Protein 3RQZ (pdb70)

Radius of gyration: 27.6 Å; Cα contacts (8 Å, |Δi|>4): 1834; chains: 3; bounding box: 67×72×70 Å

InterPro domains:
  IPR011152 Phosphoesterase MJ0912 [PIRSF000883] (1-241)
  IPR024654 Calcineurin-like phosphoesterase domain, lpxH-type [PF12850] (1-206)
  IPR029052 Metallo-dependent phosphatase-like [G3DSA:3.60.21.10] (1-243)
  IPR029052 Metallo-dependent phosphatase-like [SSF56300] (1-242)
  IPR050126 Diadenosine polyphosphate hydrolase [PTHR42850] (2-217)

Secondary structure (DSSP, 8-state):
---EEEE---TT-HHHHHHHHHHH-S-SEEEE-S--SSSSS-HHHHHHHHHHH-SSEE---HHHHHHT-------GGGG-HHHHH----HHHHHHHHH-----BTTEEE-SS-SSSTTT----SHHHHHHHGGG--SSEEE--SSSSEEEEEHHHHHTTPPPB-PPTT-EEE-SSS-EEEEE--SS---SS--SEEEEEEEGGGTEEEEEEE---HHHHHH--TT---HHHHHHHHHT-/-EEEE---TT-HHHHHHHHHHH-S-SEEEE-S--SSSSS-HHHHHHHHHHH-SS-BPPPHHHHHHT-----GGGGSHHHHH----HHHHHHHHT-----BTTEEE-SS-SSSTTT----SHHHHHHHGGG--SSEEE--SSSS-EEEEHHHHHTTPPPB-PPTT-EEE-SSS-EEEE---SS---SS--SEEEEEEETTTTEEEEEEE---HHHHHH--TT---HHHHHHHHHT-/---EEEE---TT-HHHHHHHHHHS-S-SEEEE-S--SSSSS-HHHHHHHHHHH-SSEE---HHHHHHT------TT-GGGG-HHHHH----HHHHHHHHH-----BTTEEE-SS-SSSTTT----SHHHHHHHGGG--SSEEE--SSSSEEEEEHHHHHTTPPPB-PPTT-EEE-SSS-EEEEE--SS---SS--SEEEEEEETTTTEEEEEEE---HHHHHH--TT---HHHHHHHHHT-

Structure (mmCIF, N/CA/C/O backbone):
data_3RQZ
#
_entry.id   3RQZ
#
_cell.length_a   72.838
_cell.length_b   72.838
_cell.length_c   123.006
_cell.angle_alpha   90.000
_cell.angle_beta   90.000
_cell.angle_gamma   120.000
#
_symmetry.space_group_name_H-M   'P 32'
#
loop_
_entity.id
_entity.type
_entity.pdbx_description
1 polymer Metallophosphoesterase
2 non-polymer 'ZINC ION'
3 non-polymer 'ACETATE ION'
4 water water
#
loop_
_atom_site.group_PDB
_atom_site.id
_atom_site.type_symbol
_atom_site.label_atom_id
_atom_site.label_alt_id
_atom_site.label_comp_id
_atom_site.label_asym_id
_atom_site.label_entity_id
_atom_site.label_seq_id
_atom_site.pdbx_PDB_ins_code
_atom_site.Cartn_x
_atom_site.Cartn_y
_atom_site.Cartn_z
_atom_site.occupancy
_atom_site.B_iso_or_equiv
_atom_site.auth_seq_id
_atom_site.auth_comp_id
_atom_site.auth_asym_id
_atom_site.auth_atom_id
_atom_site.pdbx_PDB_model_num
ATOM 1 N N . ASN A 1 2 ? -5.927 7.655 -8.456 1.00 45.04 -1 ASN A N 1
ATOM 2 C CA . ASN A 1 2 ? -6.533 8.214 -7.211 1.00 44.55 -1 ASN A CA 1
ATOM 3 C C . ASN A 1 2 ? -5.428 8.795 -6.310 1.00 43.95 -1 ASN A C 1
ATOM 4 O O . ASN A 1 2 ? -5.445 9.987 -5.959 1.00 44.00 -1 ASN A O 1
ATOM 9 N N . ALA A 1 3 ? -4.457 7.947 -5.972 1.00 43.27 0 ALA A N 1
ATOM 10 C CA . ALA A 1 3 ? -3.282 8.342 -5.196 1.00 42.78 0 ALA A CA 1
ATOM 11 C C . ALA A 1 3 ? -2.397 9.316 -5.996 1.00 42.30 0 ALA A C 1
ATOM 12 O O . ALA A 1 3 ? -2.088 9.053 -7.156 1.00 42.98 0 ALA A O 1
ATOM 22 N N . ARG A 1 5 ? 1.295 11.622 -6.344 1.00 36.52 2 ARG A N 1
ATOM 23 C CA . ARG A 1 5 ? 2.684 11.741 -5.909 1.00 34.37 2 ARG A CA 1
ATOM 24 C C . ARG A 1 5 ? 3.154 13.179 -6.141 1.00 32.25 2 ARG A C 1
ATOM 25 O O . ARG A 1 5 ? 3.158 13.640 -7.271 1.00 31.66 2 ARG A O 1
ATOM 33 N N . ILE A 1 6 ? 3.547 13.877 -5.074 1.00 29.87 3 ILE A N 1
ATOM 34 C CA . ILE A 1 6 ? 3.776 15.329 -5.105 1.00 27.57 3 ILE A CA 1
ATOM 35 C C . ILE A 1 6 ? 5.200 15.682 -4.737 1.00 25.66 3 ILE A C 1
ATOM 36 O O . ILE A 1 6 ? 5.686 15.265 -3.689 1.00 24.89 3 ILE A O 1
ATOM 41 N N . LEU A 1 7 ? 5.867 16.432 -5.613 1.00 23.86 4 LEU A N 1
ATOM 42 C CA . LEU A 1 7 ? 7.215 16.907 -5.341 1.00 22.93 4 LEU A CA 1
ATOM 43 C C . LEU A 1 7 ? 7.149 18.204 -4.533 1.00 22.70 4 LEU A C 1
ATOM 44 O O . LEU A 1 7 ? 6.543 19.157 -4.954 1.00 22.95 4 LEU A O 1
ATOM 49 N N . ILE A 1 8 ? 7.780 18.225 -3.372 1.00 22.36 5 ILE A N 1
ATOM 50 C CA . ILE A 1 8 ? 7.835 19.427 -2.552 1.00 21.89 5 ILE A CA 1
ATOM 51 C C . ILE A 1 8 ? 9.257 19.957 -2.525 1.00 21.51 5 ILE A C 1
ATOM 52 O O . ILE A 1 8 ? 10.186 19.234 -2.145 1.00 21.42 5 ILE A O 1
ATOM 57 N N . ILE A 1 9 ? 9.428 21.217 -2.932 1.00 21.03 6 ILE A N 1
ATOM 58 C CA . ILE A 1 9 ? 10.750 21.833 -2.996 1.00 20.64 6 ILE A CA 1
ATOM 59 C C . ILE A 1 9 ? 10.752 23.190 -2.310 1.00 20.40 6 ILE A C 1
ATOM 60 O O . ILE A 1 9 ? 9.702 23.865 -2.192 1.00 19.89 6 ILE A O 1
ATOM 65 N N . SER A 1 10 ? 11.930 23.593 -1.870 1.00 19.54 7 SER A N 1
ATOM 66 C CA . SER A 1 10 ? 12.107 24.880 -1.235 1.00 19.74 7 SER A CA 1
ATOM 67 C C . SER A 1 10 ? 13.523 25.369 -1.470 1.00 19.96 7 SER A C 1
ATOM 68 O O . SER A 1 10 ? 14.448 24.559 -1.682 1.00 21.16 7 SER A O 1
ATOM 71 N N . ASP A 1 11 ? 13.691 26.688 -1.436 1.00 19.13 8 ASP A N 1
ATOM 72 C CA . ASP A 1 11 ? 15.015 27.299 -1.370 1.00 19.68 8 ASP A CA 1
ATOM 73 C C . ASP A 1 11 ? 15.893 26.876 -2.548 1.00 19.35 8 ASP A C 1
ATOM 74 O O . ASP A 1 11 ? 17.059 26.485 -2.399 1.00 19.54 8 ASP A O 1
ATOM 79 N N . VAL A 1 12 ? 15.304 26.965 -3.730 1.00 19.34 9 VAL A N 1
ATOM 80 C CA . VAL A 1 12 ? 16.018 26.751 -4.977 1.00 19.38 9 VAL A CA 1
ATOM 81 C C . VAL A 1 12 ? 17.168 27.767 -5.107 1.00 19.76 9 VAL A C 1
ATOM 82 O O . VAL A 1 12 ? 18.287 27.425 -5.513 1.00 20.90 9 VAL A O 1
ATOM 86 N N . HIS A 1 13 ? 16.907 29.015 -4.739 1.00 20.33 10 HIS A N 1
ATOM 87 C CA . HIS A 1 13 ? 17.970 30.005 -4.698 1.00 19.63 10 HIS A CA 1
ATOM 88 C C . HIS A 1 13 ? 18.752 30.046 -5.998 1.00 20.40 10 HIS A C 1
ATOM 89 O O . HIS A 1 13 ? 19.984 29.990 -6.000 1.00 20.44 10 HIS A O 1
ATOM 96 N N . ALA A 1 14 ? 18.020 30.110 -7.113 1.00 20.06 11 ALA A N 1
ATOM 97 C CA . ALA A 1 14 ? 18.615 30.394 -8.398 1.00 20.81 11 ALA A CA 1
ATOM 98 C C . ALA A 1 14 ? 19.670 29.350 -8.805 1.00 21.70 11 ALA A C 1
ATOM 99 O O . ALA A 1 14 ? 20.533 29.611 -9.638 1.00 22.51 11 ALA A O 1
ATOM 101 N N . ASN A 1 15 ? 19.581 28.159 -8.217 1.00 21.32 12 ASN A N 1
ATOM 102 C CA . ASN A 1 15 ? 20.504 27.075 -8.537 1.00 21.79 12 ASN A CA 1
ATOM 103 C C . ASN A 1 15 ? 19.818 26.135 -9.553 1.00 21.09 12 ASN A C 1
ATOM 104 O O . ASN A 1 15 ? 19.190 25.138 -9.192 1.00 20.99 12 ASN A O 1
ATOM 109 N N . LEU A 1 16 ? 19.937 26.501 -10.823 1.00 21.06 13 LEU A N 1
ATOM 110 C CA . LEU A 1 16 ? 19.265 25.809 -11.932 1.00 22.22 13 LEU A CA 1
ATOM 111 C C . LEU A 1 16 ? 19.781 24.388 -12.075 1.00 22.59 13 LEU A C 1
ATOM 112 O O . LEU A 1 16 ? 19.001 23.466 -12.294 1.00 22.96 13 LEU A O 1
ATOM 117 N N . VAL A 1 17 ? 21.085 24.205 -11.902 1.00 22.61 14 VAL A N 1
ATOM 118 C CA . VAL A 1 17 ? 21.673 22.877 -12.049 1.00 23.41 14 VAL A CA 1
ATOM 119 C C . VAL A 1 17 ? 21.061 21.950 -10.963 1.00 23.45 14 VAL A C 1
ATOM 120 O O . VAL A 1 17 ? 20.676 20.828 -11.264 1.00 23.99 14 VAL A O 1
ATOM 124 N N . ALA A 1 18 ? 20.977 22.430 -9.722 1.00 22.51 15 ALA A N 1
ATOM 125 C CA . ALA A 1 18 ? 20.427 21.623 -8.645 1.00 22.27 15 ALA A CA 1
ATOM 126 C C . ALA A 1 18 ? 18.925 21.381 -8.885 1.00 22.22 15 ALA A C 1
ATOM 127 O O . ALA A 1 18 ? 18.442 20.281 -8.673 1.00 21.76 15 ALA A O 1
ATOM 129 N N . LEU A 1 19 ? 18.205 22.400 -9.348 1.00 22.00 16 LEU A N 1
ATOM 130 C CA . LEU A 1 19 ? 16.785 22.221 -9.675 1.00 22.23 16 LEU A CA 1
ATOM 131 C C . LEU A 1 19 ? 16.555 21.166 -10.788 1.00 22.82 16 LEU A C 1
ATOM 132 O O . LEU A 1 19 ? 15.692 20.299 -10.666 1.00 22.44 16 LEU A O 1
ATOM 137 N N . GLU A 1 20 ? 17.338 21.224 -11.860 1.00 24.75 17 GLU A N 1
ATOM 138 C CA . GLU A 1 20 ? 17.213 20.216 -12.935 1.00 25.96 17 GLU A CA 1
ATOM 139 C C . GLU A 1 20 ? 17.559 18.809 -12.440 1.00 25.56 17 GLU A C 1
ATOM 140 O O . GLU A 1 20 ? 16.950 17.838 -12.866 1.00 26.22 17 GLU A O 1
ATOM 146 N N . ALA A 1 21 ? 18.530 18.711 -11.536 1.00 26.57 18 ALA A N 1
ATOM 147 C CA . ALA A 1 21 ? 18.930 17.430 -10.963 1.00 25.96 18 ALA A CA 1
ATOM 148 C C . ALA A 1 21 ? 17.759 16.888 -10.143 1.00 26.07 18 ALA A C 1
ATOM 149 O O . ALA A 1 21 ? 17.427 15.684 -10.233 1.00 25.89 18 ALA A O 1
ATOM 151 N N . VAL A 1 22 ? 17.121 17.765 -9.364 1.00 25.32 19 VAL A N 1
ATOM 152 C CA . VAL A 1 22 ? 15.966 17.338 -8.575 1.00 25.31 19 VAL A CA 1
ATOM 153 C C . VAL A 1 22 ? 14.789 16.869 -9.452 1.00 26.38 19 VAL A C 1
ATOM 154 O O . VAL A 1 22 ? 14.200 15.790 -9.202 1.00 26.44 19 VAL A O 1
ATOM 158 N N . LEU A 1 23 ? 14.451 17.671 -10.468 1.00 27.24 20 LEU A N 1
ATOM 159 C CA . LEU A 1 23 ? 13.345 17.339 -11.374 1.00 28.37 20 LEU A CA 1
ATOM 160 C C . LEU A 1 23 ? 13.551 15.976 -12.051 1.00 29.78 20 LEU A C 1
ATOM 161 O O . LEU A 1 23 ? 12.600 15.201 -12.138 1.00 30.26 20 LEU A O 1
ATOM 166 N N . SER A 1 24 ? 14.773 15.674 -12.506 1.00 31.15 21 SER A N 1
ATOM 167 C CA . SER A 1 24 ? 15.039 14.361 -13.111 1.00 33.16 21 SER A CA 1
ATOM 168 C C . SER A 1 24 ? 14.991 13.289 -12.023 1.00 33.00 21 SER A C 1
ATOM 169 O O . SER A 1 24 ? 14.465 12.215 -12.269 1.00 34.30 21 SER A O 1
ATOM 172 N N . ASP A 1 25 ? 15.522 13.576 -10.837 1.00 31.89 22 ASP A N 1
ATOM 173 C CA . ASP A 1 25 ? 15.550 12.571 -9.753 1.00 31.81 22 ASP A CA 1
ATOM 174 C C . ASP A 1 25 ? 14.148 12.182 -9.249 1.00 31.64 22 ASP A C 1
ATOM 175 O O . ASP A 1 25 ? 13.910 11.021 -8.941 1.00 31.36 22 ASP A O 1
ATOM 180 N N . ALA A 1 26 ? 13.240 13.153 -9.176 1.00 31.06 23 ALA A N 1
ATOM 181 C CA . ALA A 1 26 ? 11.913 12.960 -8.574 1.00 31.26 23 ALA A CA 1
ATOM 182 C C . ALA A 1 26 ? 11.024 11.933 -9.276 1.00 32.60 23 ALA A C 1
ATOM 183 O O . ALA A 1 26 ? 10.112 11.383 -8.654 1.00 33.22 23 ALA A O 1
ATOM 185 N N . GLY A 1 27 ? 11.245 11.727 -10.572 1.00 33.81 24 GLY A N 1
ATOM 186 C CA . GLY A 1 27 ? 10.469 10.758 -11.332 1.00 35.65 24 GLY A CA 1
ATOM 187 C C . GLY A 1 27 ? 9.116 11.295 -11.736 1.00 36.22 24 GLY A C 1
ATOM 188 O O . GLY A 1 27 ? 8.943 12.511 -11.909 1.00 36.70 24 GLY A O 1
ATOM 189 N N . ARG A 1 28 ? 8.159 10.383 -11.879 1.00 37.22 25 ARG A N 1
ATOM 190 C CA . ARG A 1 28 ? 6.779 10.702 -12.225 1.00 37.65 25 ARG A CA 1
ATOM 191 C C . ARG A 1 28 ? 6.069 11.364 -11.038 1.00 36.57 25 ARG A C 1
ATOM 192 O O . ARG A 1 28 ? 5.775 10.721 -10.020 1.00 36.21 25 ARG A O 1
ATOM 200 N N . VAL A 1 29 ? 5.821 12.666 -11.153 1.00 35.15 26 VAL A N 1
ATOM 201 C CA . VAL A 1 29 ? 5.055 13.373 -10.112 1.00 34.30 26 VAL A CA 1
ATOM 202 C C . VAL A 1 29 ? 3.791 14.050 -10.655 1.00 33.37 26 VAL A C 1
ATOM 203 O O . VAL A 1 29 ? 3.757 14.494 -11.802 1.00 33.25 26 VAL A O 1
ATOM 207 N N . ASP A 1 30 ? 2.761 14.099 -9.818 1.00 32.27 27 ASP A N 1
ATOM 208 C CA . ASP A 1 30 ? 1.456 14.624 -10.194 1.00 32.03 27 ASP A CA 1
ATOM 209 C C . ASP A 1 30 ? 1.327 16.113 -9.967 1.00 31.31 27 ASP A C 1
ATOM 210 O O . ASP A 1 30 ? 0.405 16.725 -10.498 1.00 31.16 27 ASP A O 1
ATOM 215 N N . ASP A 1 31 ? 2.226 16.684 -9.159 1.00 29.74 28 ASP A N 1
ATOM 216 C CA . ASP A 1 31 ? 2.207 18.122 -8.864 1.00 28.25 28 ASP A CA 1
ATOM 217 C C . ASP A 1 31 ? 3.530 18.477 -8.198 1.00 26.89 28 ASP A C 1
ATOM 218 O O . ASP A 1 31 ? 4.222 17.612 -7.663 1.00 26.19 28 ASP A O 1
ATOM 223 N N . ILE A 1 32 ? 3.896 19.750 -8.288 1.00 24.66 29 ILE A N 1
ATOM 224 C CA . ILE A 1 32 ? 5.122 20.278 -7.694 1.00 23.41 29 ILE A CA 1
ATOM 225 C C . ILE A 1 32 ? 4.758 21.504 -6.845 1.00 22.72 29 ILE A C 1
ATOM 226 O O . ILE A 1 32 ? 4.038 22.408 -7.311 1.00 22.21 29 ILE A O 1
ATOM 231 N N . TRP A 1 33 ? 5.195 21.516 -5.588 1.00 21.89 30 TRP A N 1
ATOM 232 C CA . TRP A 1 33 ? 4.924 22.652 -4.707 1.00 21.99 30 TRP A CA 1
ATOM 233 C C . TRP A 1 33 ? 6.209 23.380 -4.342 1.00 21.35 30 TRP A C 1
ATOM 234 O O . TRP A 1 33 ? 7.169 22.740 -3.926 1.00 21.31 30 TRP A O 1
ATOM 245 N N . SER A 1 34 ? 6.218 24.704 -4.490 1.00 20.01 31 SER A N 1
ATOM 246 C CA . SER A 1 34 ? 7.384 25.515 -4.142 1.00 20.02 31 SER A CA 1
ATOM 247 C C . SER A 1 34 ? 7.133 26.301 -2.857 1.00 20.64 31 SER A C 1
ATOM 248 O O . SER A 1 34 ? 6.115 27.003 -2.713 1.00 20.57 31 SER A O 1
ATOM 251 N N . LEU A 1 35 ? 8.068 26.189 -1.920 1.00 20.77 32 LEU A N 1
ATOM 252 C CA . LEU A 1 35 ? 7.977 26.927 -0.682 1.00 21.07 32 LEU A CA 1
ATOM 253 C C . LEU A 1 35 ? 8.775 28.231 -0.690 1.00 20.55 32 LEU A C 1
ATOM 254 O O . LEU A 1 35 ? 9.024 28.817 0.359 1.00 20.69 32 LEU A O 1
ATOM 259 N N . GLY A 1 36 ? 9.146 28.722 -1.867 1.00 20.84 33 GLY A N 1
ATOM 260 C CA . GLY A 1 36 ? 9.718 30.069 -1.941 1.00 20.85 33 GLY A CA 1
ATOM 261 C C . GLY A 1 36 ? 11.226 30.092 -1.896 1.00 20.85 33 GLY A C 1
ATOM 262 O O . GLY A 1 36 ? 11.879 29.025 -1.824 1.00 20.58 33 GLY A O 1
ATOM 263 N N . ASP A 1 37 ? 11.785 31.311 -1.925 1.00 20.66 34 ASP A N 1
ATOM 264 C CA . ASP A 1 37 ? 13.214 31.511 -2.156 1.00 20.53 34 ASP A CA 1
ATOM 265 C C . ASP A 1 37 ? 13.688 30.812 -3.445 1.00 20.27 34 ASP A C 1
ATOM 266 O O . ASP A 1 37 ? 14.653 30.044 -3.450 1.00 20.32 34 ASP A O 1
ATOM 271 N N . ILE A 1 38 ? 12.986 31.122 -4.536 1.00 20.03 35 ILE A N 1
ATOM 272 C CA . ILE A 1 38 ? 13.376 30.752 -5.871 1.00 19.97 35 ILE A CA 1
ATOM 273 C C . ILE A 1 38 ? 14.673 31.468 -6.312 1.00 20.23 35 ILE A C 1
ATOM 274 O O . ILE A 1 38 ? 15.435 30.937 -7.109 1.00 20.36 35 ILE A O 1
ATOM 279 N N . VAL A 1 39 ? 14.896 32.688 -5.813 1.00 20.55 36 VAL A N 1
ATOM 280 C CA . VAL A 1 39 ? 16.043 33.497 -6.245 1.00 20.66 36 VAL A CA 1
ATOM 281 C C . VAL A 1 39 ? 16.887 33.831 -5.040 1.00 21.41 36 VAL A C 1
ATOM 282 O O . VAL A 1 39 ? 16.508 33.518 -3.899 1.00 22.19 36 VAL A O 1
ATOM 286 N N . GLY A 1 40 ? 18.010 34.499 -5.294 1.00 22.05 37 GLY A N 1
ATOM 287 C CA . GLY A 1 40 ? 18.961 34.894 -4.250 1.00 22.76 37 GLY A CA 1
ATOM 288 C C . GLY A 1 40 ? 20.111 33.913 -4.202 1.00 23.11 37 GLY A C 1
ATOM 289 O O . GLY A 1 40 ? 19.889 32.695 -4.332 1.00 23.51 37 GLY A O 1
ATOM 290 N N . TYR A 1 41 ? 21.333 34.422 -4.042 1.00 23.13 38 TYR A N 1
ATOM 291 C CA . TYR A 1 41 ? 22.552 33.590 -3.942 1.00 24.76 38 TYR A CA 1
ATOM 292 C C . TYR A 1 41 ? 23.032 32.965 -5.260 1.00 25.43 38 TYR A C 1
ATOM 293 O O . TYR A 1 41 ? 24.181 33.147 -5.639 1.00 26.91 38 TYR A O 1
ATOM 302 N N . GLY A 1 42 ? 22.167 32.223 -5.951 1.00 25.04 39 GLY A N 1
ATOM 303 C CA . GLY A 1 42 ? 22.593 31.459 -7.133 1.00 24.41 39 GLY A CA 1
ATOM 304 C C . GLY A 1 42 ? 22.652 32.250 -8.440 1.00 24.57 39 GLY A C 1
ATOM 305 O O . GLY A 1 42 ? 22.176 33.380 -8.509 1.00 24.61 39 GLY A O 1
ATOM 306 N N . PRO A 1 43 ? 23.254 31.651 -9.487 1.00 24.67 40 PRO A N 1
ATOM 307 C CA . PRO A 1 43 ? 23.535 32.315 -10.766 1.00 24.96 40 PRO A CA 1
ATOM 308 C C . PRO A 1 43 ? 22.412 32.346 -11.795 1.00 24.36 40 PRO A C 1
ATOM 309 O O . PRO A 1 43 ? 22.575 32.971 -12.846 1.00 24.81 40 PRO A O 1
ATOM 313 N N . ARG A 1 44 ? 21.288 31.684 -11.520 1.00 24.19 41 ARG A N 1
ATOM 314 C CA . ARG A 1 44 ? 20.251 31.559 -12.553 1.00 23.91 41 ARG A CA 1
ATOM 315 C C . ARG A 1 44 ? 18.866 31.933 -12.042 1.00 22.78 41 ARG A C 1
ATOM 316 O O . ARG A 1 44 ? 17.937 31.117 -12.120 1.00 22.60 41 ARG A O 1
ATOM 324 N N . PRO A 1 45 ? 18.706 33.165 -11.516 1.00 23.03 42 PRO A N 1
ATOM 325 C CA . PRO A 1 45 ? 17.371 33.508 -10.981 1.00 22.43 42 PRO A CA 1
ATOM 326 C C . PRO A 1 45 ? 16.250 33.536 -12.018 1.00 22.82 42 PRO A C 1
ATOM 327 O O . PRO A 1 45 ? 15.138 33.063 -11.710 1.00 22.21 42 PRO A O 1
ATOM 331 N N . ARG A 1 46 ? 16.501 34.045 -13.233 1.00 23.00 43 ARG A N 1
ATOM 332 C CA . ARG A 1 46 ? 15.419 34.106 -14.224 1.00 24.22 43 ARG A CA 1
ATOM 333 C C . ARG A 1 46 ? 14.924 32.715 -14.571 1.00 23.74 43 ARG A C 1
ATOM 334 O O . ARG A 1 46 ? 13.719 32.453 -14.591 1.00 23.47 43 ARG A O 1
ATOM 342 N N . GLU A 1 47 ? 15.876 31.828 -14.859 1.00 23.61 44 GLU A N 1
ATOM 343 C CA . GLU A 1 47 ? 15.546 30.482 -15.321 1.00 23.39 44 GLU A CA 1
ATOM 344 C C . GLU A 1 47 ? 14.789 29.704 -14.221 1.00 22.87 44 GLU A C 1
ATOM 345 O O . GLU A 1 47 ? 13.851 28.934 -14.517 1.00 22.72 44 GLU A O 1
ATOM 351 N N . CYS A 1 48 ? 15.161 29.919 -12.954 1.00 21.66 45 CYS A N 1
ATOM 352 C CA . CYS A 1 48 ? 14.490 29.223 -11.866 1.00 21.13 45 CYS A CA 1
ATOM 353 C C . CYS A 1 48 ? 13.071 29.756 -11.674 1.00 21.08 45 CYS A C 1
ATOM 354 O O . CYS A 1 48 ? 12.152 28.962 -11.460 1.00 21.26 45 CYS A O 1
ATOM 357 N N . VAL A 1 49 ? 12.872 31.075 -11.794 1.00 20.74 46 VAL A N 1
ATOM 358 C CA . VAL A 1 49 ? 11.519 31.627 -11.706 1.00 21.15 46 VAL A CA 1
ATOM 359 C C . VAL A 1 49 ? 10.648 31.105 -12.853 1.00 21.22 46 VAL A C 1
ATOM 360 O O . VAL A 1 49 ? 9.484 30.745 -12.652 1.00 21.19 46 VAL A O 1
ATOM 364 N N . GLU A 1 50 ? 11.201 31.087 -14.059 1.00 21.84 47 GLU A N 1
ATOM 365 C CA . GLU A 1 50 ? 10.439 30.628 -15.224 1.00 23.32 47 GLU A CA 1
ATOM 366 C C . GLU A 1 50 ? 9.964 29.189 -15.045 1.00 22.85 47 GLU A C 1
ATOM 367 O O . GLU A 1 50 ? 8.791 28.880 -15.305 1.00 22.62 47 GLU A O 1
ATOM 373 N N . LEU A 1 51 ? 10.852 28.335 -14.548 1.00 21.96 48 LEU A N 1
ATOM 374 C CA . LEU A 1 51 ? 10.525 26.933 -14.282 1.00 23.02 48 LEU A CA 1
ATOM 375 C C . LEU A 1 51 ? 9.479 26.720 -13.197 1.00 22.78 48 LEU A C 1
ATOM 376 O O . LEU A 1 51 ? 8.486 26.002 -13.407 1.00 22.93 48 LEU A O 1
ATOM 381 N N . VAL A 1 52 ? 9.722 27.320 -12.030 1.00 22.79 49 VAL A N 1
ATOM 382 C CA . VAL A 1 52 ? 8.775 27.216 -10.910 1.00 22.47 49 VAL A CA 1
ATOM 383 C C . VAL A 1 52 ? 7.374 27.732 -11.289 1.00 21.74 49 VAL A C 1
ATOM 384 O O . VAL A 1 52 ? 6.341 27.114 -10.926 1.00 21.82 49 VAL A O 1
ATOM 388 N N . ARG A 1 53 ? 7.322 28.848 -12.017 1.00 20.88 50 ARG A N 1
ATOM 389 C CA . ARG A 1 53 ? 6.038 29.413 -12.474 1.00 20.35 50 ARG A CA 1
ATOM 390 C C . ARG A 1 53 ? 5.172 28.373 -13.208 1.00 20.90 50 ARG A C 1
ATOM 391 O O . ARG A 1 53 ? 3.968 28.203 -12.895 1.00 20.02 50 ARG A O 1
ATOM 399 N N . VAL A 1 54 ? 5.786 27.693 -14.182 1.00 21.76 51 VAL A N 1
ATOM 400 C CA . VAL A 1 54 ? 5.080 26.725 -15.029 1.00 23.02 51 VAL A CA 1
ATOM 401 C C . VAL A 1 54 ? 4.760 25.446 -14.223 1.00 22.93 51 VAL A C 1
ATOM 402 O O . VAL A 1 54 ? 3.655 24.894 -14.314 1.00 23.55 51 VAL A O 1
ATOM 406 N N . LEU A 1 55 ? 5.723 25.003 -13.418 1.00 22.44 52 LEU A N 1
ATOM 407 C CA . LEU A 1 55 ? 5.646 23.703 -12.741 1.00 22.19 52 LEU A CA 1
ATOM 408 C C . LEU A 1 55 ? 4.843 23.647 -11.440 1.00 21.69 52 LEU A C 1
ATOM 409 O O . LEU A 1 55 ? 4.424 22.565 -11.016 1.00 20.54 52 LEU A O 1
ATOM 414 N N . ALA A 1 56 ? 4.638 24.804 -10.805 1.00 20.76 53 ALA A N 1
ATOM 415 C CA . ALA A 1 56 ? 3.953 24.844 -9.516 1.00 20.33 53 ALA A CA 1
ATOM 416 C C . ALA A 1 56 ? 2.698 25.712 -9.604 1.00 20.19 53 ALA A C 1
ATOM 417 O O . ALA A 1 56 ? 2.628 26.755 -8.965 1.00 20.73 53 ALA A O 1
ATOM 419 N N . PRO A 1 57 ? 1.691 25.284 -10.408 1.00 20.16 54 PRO A N 1
ATOM 420 C CA . PRO A 1 57 ? 0.484 26.129 -10.561 1.00 20.83 54 PRO A CA 1
ATOM 421 C C . PRO A 1 57 ? -0.438 26.167 -9.320 1.00 21.07 54 PRO A C 1
ATOM 422 O O . PRO A 1 57 ? -1.257 27.072 -9.207 1.00 22.03 54 PRO A O 1
ATOM 426 N N . ASN A 1 58 ? -0.324 25.207 -8.411 1.00 20.80 55 ASN A N 1
ATOM 427 C CA . ASN A 1 58 ? -1.255 25.157 -7.272 1.00 21.57 55 ASN A CA 1
ATOM 428 C C . ASN A 1 58 ? -0.678 25.699 -5.978 1.00 21.62 55 ASN A C 1
ATOM 429 O O . ASN A 1 58 ? -1.388 26.395 -5.246 1.00 23.24 55 ASN A O 1
ATOM 434 N N . ILE A 1 59 ? 0.579 25.365 -5.673 1.00 19.83 56 ILE A N 1
ATOM 435 C CA . ILE A 1 59 ? 1.206 25.784 -4.420 1.00 21.13 56 ILE A CA 1
ATOM 436 C C . ILE A 1 59 ? 2.570 26.387 -4.749 1.00 20.15 56 ILE A C 1
ATOM 437 O O . ILE A 1 59 ? 3.471 25.687 -5.194 1.00 21.22 56 ILE A O 1
ATOM 442 N N . SER A 1 60 ? 2.698 27.694 -4.570 1.00 19.90 57 SER A N 1
ATOM 443 C CA . SER A 1 60 ? 3.959 28.396 -4.799 1.00 19.34 57 SER A CA 1
ATOM 444 C C . SER A 1 60 ? 3.903 29.630 -3.904 1.00 19.53 57 SER A C 1
ATOM 445 O O . SER A 1 60 ? 3.162 30.579 -4.187 1.00 18.99 57 SER A O 1
ATOM 448 N N . VAL A 1 61 ? 4.639 29.606 -2.792 1.00 19.40 58 VAL A N 1
ATOM 449 C CA . VAL A 1 61 ? 4.545 30.682 -1.843 1.00 19.17 58 VAL A CA 1
ATOM 450 C C . VAL A 1 61 ? 5.859 31.501 -1.890 1.00 19.80 58 VAL A C 1
ATOM 451 O O . VAL A 1 61 ? 6.882 31.010 -2.349 1.00 20.86 58 VAL A O 1
ATOM 455 N N . ILE A 1 62 ? 5.798 32.762 -1.474 1.00 20.36 59 ILE A N 1
ATOM 456 C CA . ILE A 1 62 ? 6.916 33.673 -1.612 1.00 20.30 59 ILE A CA 1
ATOM 457 C C . ILE A 1 62 ? 7.875 33.396 -0.454 1.00 20.14 59 ILE A C 1
ATOM 458 O O . ILE A 1 62 ? 7.428 33.038 0.656 1.00 21.47 59 ILE A O 1
ATOM 463 N N . GLY A 1 63 ? 9.182 33.502 -0.723 1.00 19.66 60 GLY A N 1
ATOM 464 C CA . GLY A 1 63 ? 10.212 33.462 0.335 1.00 18.70 60 GLY A CA 1
ATOM 465 C C . GLY A 1 63 ? 10.744 34.857 0.648 1.00 19.01 60 GLY A C 1
ATOM 466 O O . GLY A 1 63 ? 10.407 35.832 -0.055 1.00 19.11 60 GLY A O 1
ATOM 467 N N . ASN A 1 64 ? 11.567 34.979 1.696 1.00 18.85 61 ASN A N 1
ATOM 468 C CA . ASN A 1 64 ? 12.102 36.303 2.063 1.00 19.25 61 ASN A CA 1
ATOM 469 C C . ASN A 1 64 ? 13.029 36.880 0.979 1.00 19.53 61 ASN A C 1
ATOM 470 O O . ASN A 1 64 ? 13.048 38.108 0.727 1.00 19.85 61 ASN A O 1
ATOM 475 N N . HIS A 1 65 ? 13.810 36.022 0.336 1.00 19.88 62 HIS A N 1
ATOM 476 C CA . HIS A 1 65 ? 14.675 36.524 -0.778 1.00 21.86 62 HIS A CA 1
ATOM 477 C C . HIS A 1 65 ? 13.891 37.000 -2.003 1.00 21.34 62 HIS A C 1
ATOM 478 O O . HIS A 1 65 ? 14.247 38.027 -2.600 1.00 21.95 62 HIS A O 1
ATOM 485 N N . ASP A 1 66 ? 12.840 36.262 -2.382 1.00 21.75 63 ASP A N 1
ATOM 486 C CA . ASP A 1 66 ? 11.933 36.714 -3.449 1.00 21.95 63 ASP A CA 1
ATOM 487 C C . ASP A 1 66 ? 11.344 38.082 -3.092 1.00 21.73 63 ASP A C 1
ATOM 488 O O . ASP A 1 66 ? 11.315 38.983 -3.934 1.00 23.22 63 ASP A O 1
ATOM 493 N N . TRP A 1 67 ? 10.857 38.229 -1.852 1.00 21.32 64 TRP A N 1
ATOM 494 C CA . TRP A 1 67 ? 10.204 39.464 -1.393 1.00 21.63 64 TRP A CA 1
ATOM 495 C C . TRP A 1 67 ? 11.185 40.651 -1.387 1.00 22.29 64 TRP A C 1
ATOM 496 O O . TRP A 1 67 ? 10.837 41.771 -1.759 1.00 21.39 64 TRP A O 1
ATOM 507 N N . ALA A 1 68 ? 12.414 40.389 -0.962 1.00 23.74 65 ALA A N 1
ATOM 508 C CA . ALA A 1 68 ? 13.490 41.406 -1.002 1.00 25.89 65 ALA A CA 1
ATOM 509 C C . ALA A 1 68 ? 13.780 41.884 -2.425 1.00 27.49 65 ALA A C 1
ATOM 510 O O . ALA A 1 68 ? 13.972 43.086 -2.664 1.00 28.38 65 ALA A O 1
ATOM 512 N N . CYS A 1 69 ? 13.808 40.946 -3.365 1.00 29.78 66 CYS A N 1
ATOM 513 C CA . CYS A 1 69 ? 14.301 41.225 -4.711 1.00 33.12 66 CYS A CA 1
ATOM 514 C C . CYS A 1 69 ? 13.257 41.855 -5.607 1.00 34.67 66 CYS A C 1
ATOM 515 O O . CYS A 1 69 ? 13.540 42.254 -6.724 1.00 35.65 66 CYS A O 1
ATOM 518 N N . ILE A 1 70 ? 12.043 41.956 -5.096 1.00 36.23 67 ILE A N 1
ATOM 519 C CA . ILE A 1 70 ? 10.989 42.622 -5.810 1.00 38.31 67 ILE A CA 1
ATOM 520 C C . ILE A 1 70 ? 11.224 44.102 -5.680 1.00 39.74 67 ILE A C 1
ATOM 521 O O . ILE A 1 70 ? 10.668 44.881 -6.438 1.00 40.65 67 ILE A O 1
ATOM 526 N N . GLY A 1 71 ? 12.044 44.478 -4.696 1.00 40.41 68 GLY A N 1
ATOM 527 C CA . GLY A 1 71 ? 12.415 45.850 -4.488 1.00 40.85 68 GLY A CA 1
ATOM 528 C C . GLY A 1 71 ? 13.047 46.469 -5.728 1.00 41.29 68 GLY A C 1
ATOM 529 O O . GLY A 1 71 ? 14.062 45.970 -6.237 1.00 40.81 68 GLY A O 1
ATOM 530 N N . ARG A 1 72 ? 12.414 47.529 -6.226 1.00 41.11 69 ARG A N 1
ATOM 531 C CA . ARG A 1 72 ? 13.026 48.373 -7.256 1.00 42.10 69 ARG A CA 1
ATOM 532 C C . ARG A 1 72 ? 13.957 49.375 -6.594 1.00 43.96 69 ARG A C 1
ATOM 533 O O . ARG A 1 72 ? 13.736 49.822 -5.465 1.00 44.09 69 ARG A O 1
ATOM 541 N N . LEU A 1 73 ? 15.020 49.693 -7.302 1.00 47.22 70 LEU A N 1
ATOM 542 C CA . LEU A 1 73 ? 16.036 50.571 -6.798 1.00 51.28 70 LEU A CA 1
ATOM 543 C C . LEU A 1 73 ? 16.431 51.409 -8.004 1.00 55.58 70 LEU A C 1
ATOM 544 O O . LEU A 1 73 ? 16.446 50.897 -9.132 1.00 55.91 70 LEU A O 1
ATOM 549 N N . SER A 1 74 ? 16.703 52.691 -7.781 1.00 61.85 71 SER A N 1
ATOM 550 C CA . SER A 1 74 ? 17.352 53.528 -8.795 1.00 68.77 71 SER A CA 1
ATOM 551 C C . SER A 1 74 ? 18.771 53.896 -8.325 1.00 74.92 71 SER A C 1
ATOM 552 O O . SER A 1 74 ? 18.932 54.719 -7.417 1.00 75.30 71 SER A O 1
ATOM 555 N N . LEU A 1 75 ? 19.786 53.273 -8.934 1.00 83.08 72 LEU A N 1
ATOM 556 C CA . LEU A 1 75 ? 21.187 53.427 -8.495 1.00 91.39 72 LEU A CA 1
ATOM 557 C C . LEU A 1 75 ? 22.081 54.178 -9.501 1.00 96.54 72 LEU A C 1
ATOM 558 O O . LEU A 1 75 ? 22.594 53.582 -10.455 1.00 97.26 72 LEU A O 1
ATOM 563 N N . ASP A 1 76 ? 22.269 55.478 -9.261 1.00 101.82 73 ASP A N 1
ATOM 564 C CA . ASP A 1 76 ? 23.023 56.368 -10.156 1.00 105.72 73 ASP A CA 1
ATOM 565 C C . ASP A 1 76 ? 24.495 55.980 -10.303 1.00 107.17 73 ASP A C 1
ATOM 566 O O . ASP A 1 76 ? 25.098 55.421 -9.387 1.00 107.84 73 ASP A O 1
ATOM 568 N N . ASN A 1 79 ? 26.007 53.095 -5.968 1.00 76.72 76 ASN A N 1
ATOM 569 C CA . ASN A 1 79 ? 26.955 52.599 -6.970 1.00 76.56 76 ASN A CA 1
ATOM 570 C C . ASN A 1 79 ? 27.974 51.587 -6.407 1.00 75.64 76 ASN A C 1
ATOM 571 O O . ASN A 1 79 ? 28.149 50.517 -6.993 1.00 75.41 76 ASN A O 1
ATOM 576 N N . PRO A 1 80 ? 28.660 51.918 -5.281 1.00 74.94 77 PRO A N 1
ATOM 577 C CA . PRO A 1 80 ? 29.376 50.849 -4.557 1.00 73.74 77 PRO A CA 1
ATOM 578 C C . PRO A 1 80 ? 28.428 49.736 -4.079 1.00 72.01 77 PRO A C 1
ATOM 579 O O . PRO A 1 80 ? 28.880 48.641 -3.718 1.00 71.89 77 PRO A O 1
ATOM 583 N N . VAL A 1 81 ? 27.126 50.043 -4.082 1.00 70.24 78 VAL A N 1
ATOM 584 C CA . VAL A 1 81 ? 26.044 49.083 -3.827 1.00 68.08 78 VAL A CA 1
ATOM 585 C C . VAL A 1 81 ? 25.973 47.983 -4.899 1.00 66.45 78 VAL A C 1
ATOM 586 O O . VAL A 1 81 ? 25.526 46.864 -4.622 1.00 66.09 78 VAL A O 1
ATOM 590 N N . ALA A 1 82 ? 26.412 48.300 -6.119 1.00 64.84 79 ALA A N 1
ATOM 591 C CA . ALA A 1 82 ? 26.428 47.306 -7.206 1.00 62.91 79 ALA A CA 1
ATOM 592 C C . ALA A 1 82 ? 27.354 46.107 -6.909 1.00 61.27 79 ALA A C 1
ATOM 593 O O . ALA A 1 82 ? 27.329 45.113 -7.629 1.00 61.07 79 ALA A O 1
ATOM 595 N N . ARG A 1 83 ? 28.140 46.203 -5.833 1.00 59.28 80 ARG A N 1
ATOM 596 C CA . ARG A 1 83 ? 28.962 45.084 -5.346 1.00 57.08 80 ARG A CA 1
ATOM 597 C C . ARG A 1 83 ? 28.171 43.942 -4.688 1.00 55.34 80 ARG A C 1
ATOM 598 O O . ARG A 1 83 ? 28.689 42.830 -4.541 1.00 55.33 80 ARG A O 1
ATOM 600 N N . PHE A 1 84 ? 26.921 44.192 -4.295 1.00 53.12 81 PHE A N 1
ATOM 601 C CA . PHE A 1 84 ? 26.175 43.178 -3.539 1.00 50.42 81 PHE A CA 1
ATOM 602 C C . PHE A 1 84 ? 25.446 42.148 -4.390 1.00 48.64 81 PHE A C 1
ATOM 603 O O . PHE A 1 84 ? 24.853 42.465 -5.433 1.00 48.18 81 PHE A O 1
ATOM 611 N N . ALA A 1 85 ? 25.526 40.901 -3.929 1.00 46.43 82 ALA A N 1
ATOM 612 C CA . ALA A 1 85 ? 24.842 39.767 -4.553 1.00 44.38 82 ALA A CA 1
ATOM 613 C C . ALA A 1 85 ? 23.311 39.894 -4.484 1.00 42.75 82 ALA A C 1
ATOM 614 O O . ALA A 1 85 ? 22.589 39.376 -5.348 1.00 41.93 82 ALA A O 1
ATOM 616 N N . SER A 1 86 ? 22.825 40.578 -3.445 1.00 40.88 83 SER A N 1
ATOM 617 C CA . SER A 1 86 ? 21.388 40.840 -3.303 1.00 38.71 83 SER A CA 1
ATOM 618 C C . SER A 1 86 ? 20.963 41.800 -4.400 1.00 37.47 83 SER A C 1
ATOM 619 O O . SER A 1 86 ? 19.931 41.603 -5.033 1.00 36.58 83 SER A O 1
ATOM 622 N N . TYR A 1 87 ? 21.794 42.811 -4.645 1.00 37.06 84 TYR A N 1
ATOM 623 C CA . TYR A 1 87 ? 21.510 43.794 -5.678 1.00 36.57 84 TYR A CA 1
ATOM 624 C C . TYR A 1 87 ? 21.599 43.175 -7.074 1.00 34.73 84 TYR A C 1
ATOM 625 O O . TYR A 1 87 ? 20.766 43.455 -7.934 1.00 34.42 84 TYR A O 1
ATOM 634 N N . TRP A 1 88 ? 22.623 42.355 -7.296 1.00 33.18 85 TRP A N 1
ATOM 635 C CA . TRP A 1 88 ? 22.817 41.679 -8.584 1.00 31.29 85 TRP A CA 1
ATOM 636 C C . TRP A 1 88 ? 21.562 40.861 -8.932 1.00 30.21 85 TRP A C 1
ATOM 637 O O . TRP A 1 88 ? 21.084 40.905 -10.056 1.00 29.55 85 TRP A O 1
ATOM 648 N N . THR A 1 89 ? 21.049 40.099 -7.972 1.00 28.91 86 THR A N 1
ATOM 649 C CA . THR A 1 89 ? 19.867 39.282 -8.213 1.00 28.64 86 THR A CA 1
ATOM 650 C C . THR A 1 89 ? 18.671 40.135 -8.713 1.00 29.36 86 THR A C 1
ATOM 651 O O . THR A 1 89 ? 18.025 39.769 -9.711 1.00 29.37 86 THR A O 1
ATOM 655 N N A THR A 1 90 ? 18.406 41.240 -8.013 0.50 29.61 87 THR A N 1
ATOM 656 N N B THR A 1 90 ? 18.382 41.251 -8.041 0.50 29.51 87 THR A N 1
ATOM 657 C CA A THR A 1 90 ? 17.325 42.152 -8.351 0.50 30.34 87 THR A CA 1
ATOM 658 C CA B THR A 1 90 ? 17.246 42.089 -8.427 0.50 30.11 87 THR A CA 1
ATOM 659 C C A THR A 1 90 ? 17.444 42.607 -9.803 0.50 31.08 87 THR A C 1
ATOM 660 C C B THR A 1 90 ? 17.420 42.664 -9.832 0.50 31.04 87 THR A C 1
ATOM 661 O O A THR A 1 90 ? 16.463 42.582 -10.545 0.50 31.10 87 THR A O 1
ATOM 662 O O B THR A 1 90 ? 16.449 42.786 -10.577 0.50 31.11 87 THR A O 1
ATOM 677 N N . GLN A 1 92 ? 18.728 41.127 -12.293 1.00 33.00 89 GLN A N 1
ATOM 678 C CA . GLN A 1 92 ? 18.522 40.063 -13.269 1.00 32.36 89 GLN A CA 1
ATOM 679 C C . GLN A 1 92 ? 17.049 39.906 -13.653 1.00 33.25 89 GLN A C 1
ATOM 680 O O . GLN A 1 92 ? 16.744 39.428 -14.733 1.00 33.69 89 GLN A O 1
ATOM 686 N N . LEU A 1 93 ? 16.155 40.311 -12.761 1.00 32.95 90 LEU A N 1
ATOM 687 C CA . LEU A 1 93 ? 14.734 40.062 -12.922 1.00 33.44 90 LEU A CA 1
ATOM 688 C C . LEU A 1 93 ? 14.093 41.039 -13.916 1.00 33.77 90 LEU A C 1
ATOM 689 O O . LEU A 1 93 ? 14.287 42.259 -13.840 1.00 33.64 90 LEU A O 1
ATOM 694 N N . GLN A 1 94 ? 13.375 40.485 -14.881 1.00 33.73 91 GLN A N 1
ATOM 695 C CA . GLN A 1 94 ? 12.641 41.301 -15.858 1.00 34.11 91 GLN A CA 1
ATOM 696 C C . GLN A 1 94 ? 11.159 41.409 -15.446 1.00 32.92 91 GLN A C 1
ATOM 697 O O . GLN A 1 94 ? 10.770 40.803 -14.438 1.00 31.73 91 GLN A O 1
ATOM 703 N N . ALA A 1 95 ? 10.341 42.156 -16.203 1.00 31.87 92 ALA A N 1
ATOM 704 C CA . ALA A 1 95 ? 8.952 42.418 -15.796 1.00 31.58 92 ALA A CA 1
ATOM 705 C C . ALA A 1 95 ? 8.166 41.145 -15.443 1.00 30.23 92 ALA A C 1
ATOM 706 O O . ALA A 1 95 ? 7.523 41.081 -14.409 1.00 28.69 92 ALA A O 1
ATOM 708 N N . GLU A 1 96 ? 8.265 40.130 -16.291 1.00 29.94 93 GLU A N 1
ATOM 709 C CA . GLU A 1 96 ? 7.490 38.908 -16.116 1.00 30.56 93 GLU A CA 1
ATOM 710 C C . GLU A 1 96 ? 7.845 38.164 -14.817 1.00 28.46 93 GLU A C 1
ATOM 711 O O . GLU A 1 96 ? 6.960 37.594 -14.180 1.00 26.81 93 GLU A O 1
ATOM 717 N N . HIS A 1 97 ? 9.136 38.167 -14.441 1.00 27.65 94 HIS A N 1
ATOM 718 C CA . HIS A 1 97 ? 9.594 37.525 -13.207 1.00 25.96 94 HIS A CA 1
ATOM 719 C C . HIS A 1 97 ? 9.145 38.309 -12.000 1.00 25.43 94 HIS A C 1
ATOM 720 O O . HIS A 1 97 ? 8.713 37.709 -11.009 1.00 24.65 94 HIS A O 1
ATOM 727 N N . LEU A 1 98 ? 9.291 39.643 -12.072 1.00 25.25 95 LEU A N 1
ATOM 728 C CA . LEU A 1 98 ? 8.791 40.535 -11.023 1.00 25.10 95 LEU A CA 1
ATOM 729 C C . LEU A 1 98 ? 7.278 40.384 -10.814 1.00 24.34 95 LEU A C 1
ATOM 730 O O . LEU A 1 98 ? 6.819 40.288 -9.682 1.00 23.66 95 LEU A O 1
ATOM 735 N N . GLN A 1 99 ? 6.508 40.364 -11.900 1.00 24.47 96 GLN A N 1
ATOM 736 C CA . GLN A 1 99 ? 5.043 40.201 -11.790 1.00 24.52 96 GLN A CA 1
ATOM 737 C C . GLN A 1 99 ? 4.676 38.871 -11.154 1.00 22.81 96 GLN A C 1
ATOM 738 O O . GLN A 1 99 ? 3.752 38.784 -10.344 1.00 22.30 96 GLN A O 1
ATOM 744 N N . TYR A 1 100 ? 5.394 37.818 -11.520 1.00 21.83 97 TYR A N 1
ATOM 745 C CA . TYR A 1 100 ? 5.076 36.532 -10.947 1.00 21.42 97 TYR A CA 1
ATOM 746 C C . TYR A 1 100 ? 5.343 36.500 -9.429 1.00 21.04 97 TYR A C 1
ATOM 747 O O . TYR A 1 100 ? 4.518 36.027 -8.650 1.00 21.65 97 TYR A O 1
ATOM 756 N N . LEU A 1 101 ? 6.532 36.937 -9.038 1.00 21.50 98 LEU A N 1
ATOM 757 C CA . LEU A 1 101 ? 6.905 36.972 -7.617 1.00 21.54 98 LEU A CA 1
ATOM 758 C C . LEU A 1 101 ? 5.951 37.845 -6.821 1.00 21.93 98 LEU A C 1
ATOM 759 O O . LEU A 1 101 ? 5.543 37.442 -5.739 1.00 22.27 98 LEU A O 1
ATOM 764 N N . GLU A 1 102 ? 5.591 39.013 -7.373 1.00 23.00 99 GLU A N 1
ATOM 765 C CA . GLU A 1 102 ? 4.632 39.908 -6.743 1.00 23.87 99 GLU A CA 1
ATOM 766 C C . GLU A 1 102 ? 3.270 39.259 -6.551 1.00 23.80 99 GLU A C 1
ATOM 767 O O . GLU A 1 102 ? 2.508 39.645 -5.654 1.00 23.84 99 GLU A O 1
ATOM 773 N N . SER A 1 103 ? 2.956 38.255 -7.371 1.00 22.39 100 SER A N 1
ATOM 774 C CA . SER A 1 103 ? 1.619 37.681 -7.287 1.00 21.47 100 SER A CA 1
ATOM 775 C C . SER A 1 103 ? 1.491 36.671 -6.161 1.00 21.13 100 SER A C 1
ATOM 776 O O . SER A 1 103 ? 0.361 36.331 -5.768 1.00 21.63 100 SER A O 1
ATOM 779 N N . LEU A 1 104 ? 2.631 36.191 -5.633 1.00 20.49 101 LEU A N 1
ATOM 780 C CA . LEU A 1 104 ? 2.624 35.005 -4.782 1.00 20.16 101 LEU A CA 1
ATOM 781 C C . LEU A 1 104 ? 2.067 35.307 -3.384 1.00 20.48 101 LEU A C 1
ATOM 782 O O . LEU A 1 104 ? 2.366 36.351 -2.809 1.00 21.22 101 LEU A O 1
ATOM 787 N N . PRO A 1 105 ? 1.245 34.393 -2.854 1.00 20.30 102 PRO A N 1
ATOM 788 C CA . PRO A 1 105 ? 0.750 34.485 -1.497 1.00 20.37 102 PRO A CA 1
ATOM 789 C C . PRO A 1 105 ? 1.873 34.118 -0.515 1.00 20.72 102 PRO A C 1
ATOM 790 O O . PRO A 1 105 ? 2.859 33.444 -0.889 1.00 18.86 102 PRO A O 1
ATOM 794 N N . ASN A 1 106 ? 1.787 34.592 0.719 1.00 21.70 103 ASN A N 1
ATOM 795 C CA . ASN A 1 106 ? 2.757 34.096 1.710 1.00 22.17 103 ASN A CA 1
ATOM 796 C C . ASN A 1 106 ? 2.297 32.809 2.399 1.00 22.05 103 ASN A C 1
ATOM 797 O O . ASN A 1 106 ? 3.036 32.203 3.152 1.00 22.51 103 ASN A O 1
ATOM 802 N N . ARG A 1 107 ? 1.060 32.386 2.125 1.00 22.23 104 ARG A N 1
ATOM 803 C CA . ARG A 1 107 ? 0.510 31.227 2.804 1.00 23.11 104 ARG A CA 1
ATOM 804 C C . ARG A 1 107 ? -0.500 30.560 1.907 1.00 23.15 104 ARG A C 1
ATOM 805 O O . ARG A 1 107 ? -1.397 31.217 1.385 1.00 23.97 104 ARG A O 1
ATOM 821 N N . ILE A 1 109 ? -3.416 27.487 2.268 1.00 26.15 106 ILE A N 1
ATOM 822 C CA . ILE A 1 109 ? -4.164 26.481 3.043 1.00 27.02 106 ILE A CA 1
ATOM 823 C C . ILE A 1 109 ? -5.058 25.725 2.066 1.00 28.53 106 ILE A C 1
ATOM 824 O O . ILE A 1 109 ? -5.886 26.348 1.382 1.00 29.68 106 ILE A O 1
ATOM 829 N N . ASP A 1 110 ? -4.870 24.405 1.955 1.00 28.82 107 ASP A N 1
ATOM 830 C CA . ASP A 1 110 ? -5.733 23.578 1.108 1.00 31.90 107 ASP A CA 1
ATOM 831 C C . ASP A 1 110 ? -5.885 22.208 1.750 1.00 32.23 107 ASP A C 1
ATOM 832 O O . ASP A 1 110 ? -4.902 21.467 1.858 1.00 32.40 107 ASP A O 1
ATOM 837 N N . GLY A 1 111 ? -7.094 21.911 2.216 1.00 32.99 108 GLY A N 1
ATOM 838 C CA . GLY A 1 111 ? -7.434 20.576 2.733 1.00 33.20 108 GLY A CA 1
ATOM 839 C C . GLY A 1 111 ? -6.633 20.281 3.967 1.00 32.76 108 GLY A C 1
ATOM 840 O O . GLY A 1 111 ? -6.631 21.070 4.909 1.00 33.92 108 GLY A O 1
ATOM 841 N N . ASP A 1 112 ? -5.895 19.183 3.932 1.00 33.01 109 ASP A N 1
ATOM 842 C CA . ASP A 1 112 ? -5.065 18.753 5.072 1.00 31.86 109 ASP A CA 1
ATOM 843 C C . ASP A 1 112 ? -3.701 19.443 5.192 1.00 30.28 109 ASP A C 1
ATOM 844 O O . ASP A 1 112 ? -2.884 19.052 6.030 1.00 29.71 109 ASP A O 1
ATOM 849 N N . TRP A 1 113 ? -3.430 20.465 4.382 1.00 28.34 110 TRP A N 1
ATOM 850 C CA . TRP A 1 113 ? -2.108 21.102 4.497 1.00 27.08 110 TRP A CA 1
ATOM 851 C C . TRP A 1 113 ? -2.074 22.613 4.473 1.00 26.08 110 TRP A C 1
ATOM 852 O O . TRP A 1 113 ? -2.890 23.240 3.846 1.00 26.52 110 TRP A O 1
ATOM 863 N N . THR A 1 114 ? -1.096 23.169 5.190 1.00 25.11 111 THR A N 1
ATOM 864 C CA . THR A 1 114 ? -0.804 24.581 5.187 1.00 23.32 111 THR A CA 1
ATOM 865 C C . THR A 1 114 ? 0.627 24.650 4.699 1.00 22.40 111 THR A C 1
ATOM 866 O O . THR A 1 114 ? 1.456 23.776 5.071 1.00 20.84 111 THR A O 1
ATOM 870 N N . VAL A 1 115 ? 0.928 25.644 3.845 1.00 20.82 112 VAL A N 1
ATOM 871 C CA . VAL A 1 115 ? 2.281 25.776 3.282 1.00 20.73 112 VAL A CA 1
ATOM 872 C C . VAL A 1 115 ? 2.738 27.240 3.392 1.00 20.63 112 VAL A C 1
ATOM 873 O O . VAL A 1 115 ? 2.002 28.162 2.974 1.00 20.60 112 VAL A O 1
ATOM 877 N N . VAL A 1 116 ? 3.911 27.441 3.996 1.00 20.65 113 VAL A N 1
ATOM 878 C CA . VAL A 1 116 ? 4.537 28.751 4.173 1.00 20.18 113 VAL A CA 1
ATOM 879 C C . VAL A 1 116 ? 6.049 28.584 3.969 1.00 20.92 113 VAL A C 1
ATOM 880 O O . VAL A 1 116 ? 6.599 27.472 3.990 1.00 21.12 113 VAL A O 1
ATOM 884 N N . HIS A 1 117 ? 6.733 29.700 3.766 1.00 20.80 114 HIS A N 1
ATOM 885 C CA . HIS A 1 117 ? 8.154 29.636 3.613 1.00 20.24 114 HIS A CA 1
ATOM 886 C C . HIS A 1 117 ? 8.850 29.423 4.957 1.00 20.82 114 HIS A C 1
ATOM 887 O O . HIS A 1 117 ? 9.799 28.654 5.058 1.00 22.04 114 HIS A O 1
ATOM 894 N N . GLY A 1 118 ? 8.417 30.158 5.964 1.00 21.07 115 GLY A N 1
ATOM 895 C CA . GLY A 1 118 ? 9.124 30.190 7.251 1.00 21.69 115 GLY A CA 1
ATOM 896 C C . GLY A 1 118 ? 8.313 29.507 8.340 1.00 22.11 115 GLY A C 1
ATOM 897 O O . GLY A 1 118 ? 8.601 28.376 8.735 1.00 23.43 115 GLY A O 1
ATOM 898 N N . SER A 1 119 ? 7.275 30.168 8.830 1.00 22.26 116 SER A N 1
ATOM 899 C CA . SER A 1 119 ? 6.488 29.547 9.868 1.00 22.76 116 SER A CA 1
ATOM 900 C C . SER A 1 119 ? 5.036 30.002 9.791 1.00 22.45 116 SER A C 1
ATOM 901 O O . SER A 1 119 ? 4.749 31.079 9.240 1.00 23.17 116 SER A O 1
ATOM 904 N N . PRO A 1 120 ? 4.097 29.198 10.325 1.00 23.37 117 PRO A N 1
ATOM 905 C CA . PRO A 1 120 ? 2.725 29.718 10.227 1.00 24.07 117 PRO A CA 1
ATOM 906 C C . PRO A 1 120 ? 2.440 30.943 11.115 1.00 24.83 117 PRO A C 1
ATOM 907 O O . PRO A 1 120 ? 1.471 31.689 10.851 1.00 25.67 117 PRO A O 1
ATOM 911 N N . ARG A 1 121 ? 3.278 31.206 12.124 1.00 25.45 118 ARG A N 1
ATOM 912 C CA . ARG A 1 121 ? 3.171 32.488 12.841 1.00 25.98 118 ARG A CA 1
ATOM 913 C C . ARG A 1 121 ? 3.643 33.662 11.999 1.00 25.58 118 ARG A C 1
ATOM 914 O O . ARG A 1 121 ? 3.005 34.736 11.989 1.00 25.29 118 ARG A O 1
ATOM 922 N N . HIS A 1 122 ? 4.782 33.469 11.327 1.00 24.92 119 HIS A N 1
ATOM 923 C CA . HIS A 1 122 ? 5.428 34.519 10.533 1.00 25.31 119 HIS A CA 1
ATOM 924 C C . HIS A 1 122 ? 5.885 33.960 9.206 1.00 23.46 119 HIS A C 1
ATOM 925 O O . HIS A 1 122 ? 7.047 33.596 9.062 1.00 23.39 119 HIS A O 1
ATOM 932 N N . PRO A 1 123 ? 4.967 33.895 8.222 1.00 22.81 120 PRO A N 1
ATOM 933 C CA . PRO A 1 123 ? 5.163 33.126 6.999 1.00 22.72 120 PRO A CA 1
ATOM 934 C C . PRO A 1 123 ? 6.488 33.343 6.272 1.00 23.31 120 PRO A C 1
ATOM 935 O O . PRO A 1 123 ? 7.104 32.369 5.810 1.00 24.07 120 PRO A O 1
ATOM 939 N N . ILE A 1 124 ? 6.919 34.598 6.155 1.00 22.78 121 ILE A N 1
ATOM 940 C CA . ILE A 1 124 ? 8.107 34.931 5.347 1.00 24.10 121 ILE A CA 1
ATOM 941 C C . ILE A 1 124 ? 9.400 34.749 6.137 1.00 23.17 121 ILE A C 1
ATOM 942 O O . ILE A 1 124 ? 10.470 34.482 5.572 1.00 23.50 121 ILE A O 1
ATOM 947 N N . TRP A 1 125 ? 9.303 34.908 7.445 1.00 23.21 122 TRP A N 1
ATOM 948 C CA . TRP A 1 125 ? 10.497 35.276 8.220 1.00 23.65 122 TRP A CA 1
ATOM 949 C C . TRP A 1 125 ? 11.009 34.292 9.248 1.00 23.61 122 TRP A C 1
ATOM 950 O O . TRP A 1 125 ? 12.232 34.228 9.487 1.00 24.77 122 TRP A O 1
ATOM 961 N N . GLU A 1 126 ? 10.114 33.548 9.888 1.00 22.73 123 GLU A N 1
ATOM 962 C CA . GLU A 1 126 ? 10.518 32.811 11.110 1.00 23.86 123 GLU A CA 1
ATOM 963 C C . GLU A 1 126 ? 11.094 31.442 10.776 1.00 23.48 123 GLU A C 1
ATOM 964 O O . GLU A 1 126 ? 10.499 30.701 10.012 1.00 23.72 123 GLU A O 1
ATOM 970 N N . TYR A 1 127 ? 12.243 31.115 11.360 1.00 23.77 124 TYR A N 1
ATOM 971 C CA . TYR A 1 127 ? 12.852 29.776 11.196 1.00 24.80 124 TYR A CA 1
ATOM 972 C C . TYR A 1 127 ? 12.262 28.813 12.212 1.00 25.37 124 TYR A C 1
ATOM 973 O O . TYR A 1 127 ? 12.039 29.180 13.361 1.00 27.71 124 TYR A O 1
ATOM 982 N N . ILE A 1 128 ? 12.014 27.580 11.801 1.00 25.38 125 ILE A N 1
ATOM 983 C CA . ILE A 1 128 ? 11.655 26.533 12.753 1.00 25.71 125 ILE A CA 1
ATOM 984 C C . ILE A 1 128 ? 12.747 25.471 12.755 1.00 25.86 125 ILE A C 1
ATOM 985 O O . ILE A 1 128 ? 12.870 24.705 11.791 1.00 25.82 125 ILE A O 1
ATOM 990 N N . TYR A 1 129 ? 13.540 25.420 13.820 1.00 26.73 126 TYR A N 1
ATOM 991 C CA . TYR A 1 129 ? 14.613 24.421 13.905 1.00 27.41 126 TYR A CA 1
ATOM 992 C C . TYR A 1 129 ? 14.756 23.764 15.278 1.00 27.71 126 TYR A C 1
ATOM 993 O O . TYR A 1 129 ? 15.724 23.019 15.523 1.00 27.38 126 TYR A O 1
ATOM 1002 N N . ASN A 1 130 ? 13.840 24.066 16.192 1.00 28.02 127 ASN A N 1
ATOM 1003 C CA . ASN A 1 130 ? 13.843 23.404 17.500 1.00 28.61 127 ASN A CA 1
ATOM 1004 C C . ASN A 1 130 ? 12.412 23.168 18.024 1.00 28.55 127 ASN A C 1
ATOM 1005 O O . ASN A 1 130 ? 11.429 23.643 17.422 1.00 27.34 127 ASN A O 1
ATOM 1010 N N . ALA A 1 131 ? 12.291 22.444 19.133 1.00 28.85 128 ALA A N 1
ATOM 1011 C CA . ALA A 1 131 ? 10.962 22.115 19.667 1.00 29.69 128 ALA A CA 1
ATOM 1012 C C . ALA A 1 131 ? 10.176 23.330 20.194 1.00 29.89 128 ALA A C 1
ATOM 1013 O O . ALA A 1 131 ? 8.950 23.411 20.004 1.00 29.54 128 ALA A O 1
ATOM 1015 N N A ARG A 1 132 ? 10.900 24.247 20.837 0.50 30.07 129 ARG A N 1
ATOM 1016 N N B ARG A 1 132 ? 10.848 24.266 20.864 0.50 29.94 129 ARG A N 1
ATOM 1017 C CA A ARG A 1 132 ? 10.362 25.493 21.402 0.50 30.41 129 ARG A CA 1
ATOM 1018 C CA B ARG A 1 132 ? 10.135 25.431 21.423 0.50 30.08 129 ARG A CA 1
ATOM 1019 C C A ARG A 1 132 ? 9.531 26.272 20.379 0.50 29.62 129 ARG A C 1
ATOM 1020 C C B ARG A 1 132 ? 9.446 26.265 20.337 0.50 29.43 129 ARG A C 1
ATOM 1021 O O A ARG A 1 132 ? 8.364 26.605 20.617 0.50 29.58 129 ARG A O 1
ATOM 1022 O O B ARG A 1 132 ? 8.279 26.639 20.497 0.50 29.26 129 ARG A O 1
ATOM 1037 N N . ILE A 1 133 ? 10.144 26.538 19.234 1.00 29.22 130 ILE A N 1
ATOM 1038 C CA . ILE A 1 133 ? 9.526 27.311 18.165 1.00 28.62 130 ILE A CA 1
ATOM 1039 C C . ILE A 1 133 ? 8.474 26.439 17.475 1.00 28.49 130 ILE A C 1
ATOM 1040 O O . ILE A 1 133 ? 7.402 26.925 17.162 1.00 28.85 130 ILE A O 1
ATOM 1045 N N . ALA A 1 134 ? 8.744 25.147 17.318 1.00 28.44 131 ALA A N 1
ATOM 1046 C CA . ALA A 1 134 ? 7.733 24.247 16.707 1.00 28.74 131 ALA A CA 1
ATOM 1047 C C . ALA A 1 134 ? 6.457 24.272 17.535 1.00 29.08 131 ALA A C 1
ATOM 1048 O O . ALA A 1 134 ? 5.341 24.403 17.001 1.00 28.40 131 ALA A O 1
ATOM 1050 N N . ALA A 1 135 ? 6.644 24.191 18.850 1.00 29.89 132 ALA A N 1
ATOM 1051 C CA . ALA A 1 135 ? 5.549 24.205 19.814 1.00 30.52 132 ALA A CA 1
ATOM 1052 C C . ALA A 1 135 ? 4.687 25.458 19.701 1.00 30.53 132 ALA A C 1
ATOM 1053 O O . ALA A 1 135 ? 3.456 25.387 19.753 1.00 30.89 132 ALA A O 1
ATOM 1055 N N . LEU A 1 136 ? 5.331 26.601 19.502 1.00 30.38 133 LEU A N 1
ATOM 1056 C CA . LEU A 1 136 ? 4.610 27.864 19.352 1.00 30.54 133 LEU A CA 1
ATOM 1057 C C . LEU A 1 136 ? 3.842 27.923 18.018 1.00 29.40 133 LEU A C 1
ATOM 1058 O O . LEU A 1 136 ? 2.946 28.748 17.839 1.00 29.92 133 LEU A O 1
ATOM 1063 N N . ASN A 1 137 ? 4.189 27.034 17.091 1.00 27.66 134 ASN A N 1
ATOM 1064 C CA . ASN A 1 137 ? 3.649 27.081 15.726 1.00 26.82 134 ASN A CA 1
ATOM 1065 C C . ASN A 1 137 ? 2.512 26.123 15.428 1.00 26.93 134 ASN A C 1
ATOM 1066 O O . ASN A 1 137 ? 1.712 26.367 14.510 1.00 26.97 134 ASN A O 1
ATOM 1071 N N . PHE A 1 138 ? 2.413 25.061 16.217 1.00 26.86 135 PHE A N 1
ATOM 1072 C CA . PHE A 1 138 ? 1.291 24.118 16.093 1.00 28.11 135 PHE A CA 1
ATOM 1073 C C . PHE A 1 138 ? -0.089 24.740 16.300 1.00 28.88 135 PHE A C 1
ATOM 1074 O O . PHE A 1 138 ? -0.994 24.429 15.542 1.00 29.91 135 PHE A O 1
ATOM 1082 N N . PRO A 1 139 ? -0.242 25.663 17.277 1.00 30.16 136 PRO A N 1
ATOM 1083 C CA . PRO A 1 139 ? -1.521 26.398 17.373 1.00 29.91 136 PRO A CA 1
ATOM 1084 C C . PRO A 1 139 ? -1.768 27.391 16.232 1.00 29.75 136 PRO A C 1
ATOM 1085 O O . PRO A 1 139 ? -2.916 27.820 16.039 1.00 29.55 136 PRO A O 1
ATOM 1089 N N . ALA A 1 140 ? -0.715 27.731 15.485 1.00 29.44 137 ALA A N 1
ATOM 1090 C CA . ALA A 1 140 ? -0.781 28.722 14.400 1.00 29.57 137 ALA A CA 1
ATOM 1091 C C . ALA A 1 140 ? -1.276 28.185 13.029 1.00 29.74 137 ALA A C 1
ATOM 1092 O O . ALA A 1 140 ? -1.440 28.949 12.080 1.00 30.14 137 ALA A O 1
ATOM 1094 N N . PHE A 1 141 ? -1.493 26.876 12.919 1.00 29.53 138 PHE A N 1
ATOM 1095 C CA . PHE A 1 141 ? -2.160 26.316 11.753 1.00 29.60 138 PHE A CA 1
ATOM 1096 C C . PHE A 1 141 ? -3.173 25.297 12.241 1.00 30.11 138 PHE A C 1
ATOM 1097 O O . PHE A 1 141 ? -3.013 24.751 13.335 1.00 30.63 138 PHE A O 1
ATOM 1105 N N . ASP A 1 142 ? -4.204 25.049 11.441 1.00 30.35 139 ASP A N 1
ATOM 1106 C CA . ASP A 1 142 ? -5.339 24.238 11.864 1.00 32.00 139 ASP A CA 1
ATOM 1107 C C . ASP A 1 142 ? -5.587 23.045 10.910 1.00 32.02 139 ASP A C 1
ATOM 1108 O O . ASP A 1 142 ? -6.682 22.516 10.824 1.00 33.13 139 ASP A O 1
ATOM 1113 N N . THR A 1 143 ? -4.556 22.640 10.182 1.00 30.47 140 THR A N 1
ATOM 1114 C CA . THR A 1 143 ? -4.653 21.483 9.319 1.00 29.57 140 THR A CA 1
ATOM 1115 C C . THR A 1 143 ? -3.779 20.377 9.948 1.00 29.45 140 THR A C 1
ATOM 1116 O O . THR A 1 143 ? -2.959 20.662 10.806 1.00 28.95 140 THR A O 1
ATOM 1120 N N . PRO A 1 144 ? -3.953 19.122 9.517 1.00 29.14 141 PRO A N 1
ATOM 1121 C CA . PRO A 1 144 ? -3.068 18.069 9.996 1.00 28.76 141 PRO A CA 1
ATOM 1122 C C . PRO A 1 144 ? -1.598 18.357 9.705 1.00 28.45 141 PRO A C 1
ATOM 1123 O O . PRO A 1 144 ? -0.752 18.052 10.534 1.00 28.68 141 PRO A O 1
ATOM 1127 N N . LEU A 1 145 ? -1.281 18.988 8.570 1.00 27.53 142 LEU A N 1
ATOM 1128 C CA . LEU A 1 145 ? 0.134 19.129 8.174 1.00 26.90 142 LEU A CA 1
ATOM 1129 C C . LEU A 1 145 ? 0.487 20.583 7.877 1.00 25.67 142 LEU A C 1
ATOM 1130 O O . LEU A 1 145 ? -0.359 21.314 7.357 1.00 24.97 142 LEU A O 1
ATOM 1135 N N . CYS A 1 146 ? 1.700 21.004 8.262 1.00 24.83 143 CYS A N 1
ATOM 1136 C CA . CYS A 1 146 ? 2.294 22.288 7.805 1.00 23.93 143 CYS A CA 1
ATOM 1137 C C . CYS A 1 146 ? 3.674 22.065 7.194 1.00 23.53 143 CYS A C 1
ATOM 1138 O O . CYS A 1 146 ? 4.566 21.461 7.837 1.00 23.84 143 CYS A O 1
ATOM 1141 N N . PHE A 1 147 ? 3.839 22.517 5.954 1.00 22.62 144 PHE A N 1
ATOM 1142 C CA . PHE A 1 147 ? 5.107 22.426 5.237 1.00 22.35 144 PHE A CA 1
ATOM 1143 C C . PHE A 1 147 ? 5.800 23.761 5.288 1.00 21.15 144 PHE A C 1
ATOM 1144 O O . PHE A 1 147 ? 5.184 24.805 5.007 1.00 20.24 144 PHE A O 1
ATOM 1152 N N . VAL A 1 148 ? 7.076 23.722 5.649 1.00 20.82 145 VAL A N 1
ATOM 1153 C CA . VAL A 1 148 ? 7.884 24.930 5.807 1.00 21.02 145 VAL A CA 1
ATOM 1154 C C . VAL A 1 148 ? 9.265 24.754 5.164 1.00 20.75 145 VAL A C 1
ATOM 1155 O O . VAL A 1 148 ? 9.699 23.624 4.956 1.00 22.35 145 VAL A O 1
ATOM 1159 N N . GLY A 1 149 ? 9.951 25.862 4.852 1.00 20.70 146 GLY A N 1
ATOM 1160 C CA . GLY A 1 149 ? 11.336 25.823 4.338 1.00 20.04 146 GLY A CA 1
ATOM 1161 C C . GLY A 1 149 ? 12.243 26.706 5.184 1.00 20.45 146 GLY A C 1
ATOM 1162 O O . GLY A 1 149 ? 12.223 26.610 6.438 1.00 19.61 146 GLY A O 1
ATOM 1163 N N . HIS A 1 150 ? 13.060 27.517 4.496 1.00 19.86 147 HIS A N 1
ATOM 1164 C CA . HIS A 1 150 ? 13.778 28.677 5.089 1.00 21.20 147 HIS A CA 1
ATOM 1165 C C . HIS A 1 150 ? 15.057 28.293 5.866 1.00 21.36 147 HIS A C 1
ATOM 1166 O O . HIS A 1 150 ? 16.064 29.003 5.817 1.00 22.97 147 HIS A O 1
ATOM 1173 N N . THR A 1 151 ? 15.057 27.167 6.558 1.00 21.53 148 THR A N 1
ATOM 1174 C CA . THR A 1 151 ? 16.264 26.771 7.277 1.00 21.94 148 THR A CA 1
ATOM 1175 C C . THR A 1 151 ? 17.295 26.109 6.361 1.00 21.72 148 THR A C 1
ATOM 1176 O O . THR A 1 151 ? 18.479 26.079 6.681 1.00 21.66 148 THR A O 1
ATOM 1180 N N . HIS A 1 152 ? 16.841 25.553 5.238 1.00 22.02 149 HIS A N 1
ATOM 1181 C CA . HIS A 1 152 ? 17.700 24.802 4.281 1.00 22.07 149 HIS A CA 1
ATOM 1182 C C . HIS A 1 152 ? 18.159 23.467 4.869 1.00 22.61 149 HIS A C 1
ATOM 1183 O O . HIS A 1 152 ? 19.225 22.889 4.494 1.00 23.27 149 HIS A O 1
ATOM 1190 N N . VAL A 1 153 ? 17.389 22.989 5.837 1.00 22.68 150 VAL A N 1
ATOM 1191 C CA . VAL A 1 153 ? 17.683 21.698 6.459 1.00 22.93 150 VAL A CA 1
ATOM 1192 C C . VAL A 1 153 ? 16.393 20.891 6.506 1.00 22.35 150 VAL A C 1
ATOM 1193 O O . VAL A 1 153 ? 15.382 21.371 7.032 1.00 22.06 150 VAL A O 1
ATOM 1197 N N . PRO A 1 154 ? 16.407 19.664 5.953 1.00 22.65 151 PRO A N 1
ATOM 1198 C CA . PRO A 1 154 ? 15.176 18.896 6.069 1.00 22.84 151 PRO A CA 1
ATOM 1199 C C . PRO A 1 154 ? 14.893 18.532 7.528 1.00 23.85 151 PRO A C 1
ATOM 1200 O O . PRO A 1 154 ? 15.819 18.373 8.328 1.00 24.41 151 PRO A O 1
ATOM 1204 N N . LEU A 1 155 ? 13.611 18.408 7.866 1.00 24.06 152 LEU A N 1
ATOM 1205 C CA . LEU A 1 155 ? 13.179 18.327 9.254 1.00 25.46 152 LEU A CA 1
ATOM 1206 C C . LEU A 1 155 ? 11.758 17.773 9.301 1.00 25.79 152 LEU A C 1
ATOM 1207 O O . LEU A 1 155 ? 10.962 18.006 8.379 1.00 25.53 152 LEU A O 1
ATOM 1212 N N . TYR A 1 156 ? 11.448 17.037 10.370 1.00 26.19 153 TYR A N 1
ATOM 1213 C CA . TYR A 1 156 ? 10.076 16.760 10.730 1.00 26.86 153 TYR A CA 1
ATOM 1214 C C . TYR A 1 156 ? 9.928 16.692 12.252 1.00 27.50 153 TYR A C 1
ATOM 1215 O O . TYR A 1 156 ? 10.827 16.231 12.967 1.00 27.96 153 TYR A O 1
ATOM 1224 N N . ILE A 1 157 ? 8.795 17.173 12.744 1.00 27.40 154 ILE A N 1
ATOM 1225 C CA . ILE A 1 157 ? 8.469 17.019 14.176 1.00 28.32 154 ILE A CA 1
ATOM 1226 C C . ILE A 1 157 ? 6.957 16.810 14.309 1.00 28.47 154 ILE A C 1
ATOM 1227 O O . ILE A 1 157 ? 6.201 17.453 13.603 1.00 27.25 154 ILE A O 1
ATOM 1232 N N . ARG A 1 158 ? 6.536 15.872 15.164 1.00 29.18 155 ARG A N 1
ATOM 1233 C CA . ARG A 1 158 ? 5.113 15.721 15.500 1.00 30.29 155 ARG A CA 1
ATOM 1234 C C . ARG A 1 158 ? 4.684 16.681 16.632 1.00 30.45 155 ARG A C 1
ATOM 1235 O O . ARG A 1 158 ? 5.503 17.157 17.419 1.00 30.02 155 ARG A O 1
ATOM 1243 N N . GLU A 1 159 ? 3.393 16.971 16.688 1.00 30.50 156 GLU A N 1
ATOM 1244 C CA . GLU A 1 159 ? 2.861 17.937 17.652 1.00 31.80 156 GLU A CA 1
ATOM 1245 C C . GLU A 1 159 ? 3.133 17.529 19.104 1.00 32.68 156 GLU A C 1
ATOM 1246 O O . GLU A 1 159 ? 3.580 18.354 19.906 1.00 32.51 156 GLU A O 1
ATOM 1252 N N . ASP A 1 160 ? 2.894 16.265 19.440 1.00 33.39 157 ASP A N 1
ATOM 1253 C CA . ASP A 1 160 ? 3.139 15.820 20.815 1.00 34.61 157 ASP A CA 1
ATOM 1254 C C . ASP A 1 160 ? 4.616 15.919 21.224 1.00 34.31 157 ASP A C 1
ATOM 1255 O O . ASP A 1 160 ? 4.908 16.238 22.370 1.00 34.10 157 ASP A O 1
ATOM 1260 N N . GLU A 1 161 ? 5.526 15.664 20.282 1.00 33.30 158 GLU A N 1
ATOM 1261 C CA . GLU A 1 161 ? 6.961 15.782 20.523 1.00 33.18 158 GLU A CA 1
ATOM 1262 C C . GLU A 1 161 ? 7.298 17.242 20.792 1.00 32.81 158 GLU A C 1
ATOM 1263 O O . GLU A 1 161 ? 7.978 17.547 21.773 1.00 32.07 158 GLU A O 1
ATOM 1269 N N . ALA A 1 162 ? 6.829 18.137 19.907 1.00 32.63 159 ALA A N 1
ATOM 1270 C CA . ALA A 1 162 ? 7.111 19.557 20.047 1.00 33.66 159 ALA A CA 1
ATOM 1271 C C . ALA A 1 162 ? 6.621 20.040 21.407 1.00 34.86 159 ALA A C 1
ATOM 1272 O O . ALA A 1 162 ? 7.325 20.771 22.094 1.00 34.65 159 ALA A O 1
ATOM 1274 N N . LEU A 1 163 ? 5.412 19.624 21.786 1.00 36.49 160 LEU A N 1
ATOM 1275 C CA . LEU A 1 163 ? 4.804 20.099 23.041 1.00 38.55 160 LEU A CA 1
ATOM 1276 C C . LEU A 1 163 ? 5.496 19.542 24.285 1.00 39.90 160 LEU A C 1
ATOM 1277 O O . LEU A 1 163 ? 5.436 20.157 25.354 1.00 40.72 160 LEU A O 1
ATOM 1282 N N . SER A 1 164 ? 6.148 18.386 24.151 1.00 40.62 161 SER A N 1
ATOM 1283 C CA . SER A 1 164 ? 6.930 17.802 25.242 1.00 41.77 161 SER A CA 1
ATOM 1284 C C . SER A 1 164 ? 8.404 18.129 25.105 1.00 41.38 161 SER A C 1
ATOM 1285 O O . SER A 1 164 ? 9.238 17.497 25.752 1.00 41.52 161 SER A O 1
ATOM 1288 N N . ASN A 1 165 ? 8.717 19.096 24.244 1.00 41.13 162 ASN A N 1
ATOM 1289 C CA . ASN A 1 165 ? 10.083 19.569 24.023 1.00 40.80 162 ASN A CA 1
ATOM 1290 C C . ASN A 1 165 ? 11.085 18.508 23.505 1.00 40.42 162 ASN A C 1
ATOM 1291 O O . ASN A 1 165 ? 12.296 18.581 23.768 1.00 40.89 162 ASN A O 1
ATOM 1296 N N . VAL A 1 166 ? 10.579 17.541 22.743 1.00 39.04 163 VAL A N 1
ATOM 1297 C CA . VAL A 1 166 ? 11.415 16.534 22.074 1.00 37.54 163 VAL A CA 1
ATOM 1298 C C . VAL A 1 166 ? 12.003 17.149 20.799 1.00 35.98 163 VAL A C 1
ATOM 1299 O O . VAL A 1 166 ? 11.272 17.751 19.993 1.00 33.68 163 VAL A O 1
ATOM 1303 N N . ALA A 1 167 ? 13.321 17.027 20.638 1.00 34.45 164 ALA A N 1
ATOM 1304 C CA . ALA A 1 167 ? 14.021 17.562 19.468 1.00 34.19 164 ALA A CA 1
ATOM 1305 C C . ALA A 1 167 ? 13.397 17.102 18.117 1.00 33.07 164 ALA A C 1
ATOM 1306 O O . ALA A 1 167 ? 12.928 15.954 18.015 1.00 32.91 164 ALA A O 1
ATOM 1308 N N . PRO A 1 168 ? 13.368 17.996 17.088 1.00 31.65 165 PRO A N 1
ATOM 1309 C CA . PRO A 1 168 ? 12.896 17.585 15.746 1.00 30.85 165 PRO A CA 1
ATOM 1310 C C . PRO A 1 168 ? 13.867 16.596 15.112 1.00 30.25 165 PRO A C 1
ATOM 1311 O O . PRO A 1 168 ? 15.006 16.508 15.542 1.00 30.55 165 PRO A O 1
ATOM 1315 N N . HIS A 1 169 ? 13.426 15.893 14.080 1.00 29.55 166 HIS A N 1
ATOM 1316 C CA . HIS A 1 169 ? 14.219 14.839 13.461 1.00 29.80 166 HIS A CA 1
ATOM 1317 C C . HIS A 1 169 ? 14.810 15.369 12.176 1.00 29.12 166 HIS A C 1
ATOM 1318 O O . HIS A 1 169 ? 14.145 16.085 11.448 1.00 28.61 166 HIS A O 1
ATOM 1325 N N . HIS A 1 170 ? 16.063 15.006 11.903 1.00 28.91 167 HIS A N 1
ATOM 1326 C CA . HIS A 1 170 ? 16.698 15.302 10.630 1.00 29.61 167 HIS A CA 1
ATOM 1327 C C . HIS A 1 170 ? 16.652 14.023 9.797 1.00 29.54 167 HIS A C 1
ATOM 1328 O O . HIS A 1 170 ? 17.397 13.086 10.072 1.00 30.25 167 HIS A O 1
ATOM 1335 N N . PRO A 1 171 ? 15.765 13.961 8.788 1.00 29.88 168 PRO A N 1
ATOM 1336 C CA . PRO A 1 171 ? 15.637 12.720 8.015 1.00 30.05 168 PRO A CA 1
ATOM 1337 C C . PRO A 1 171 ? 16.864 12.443 7.150 1.00 31.43 168 PRO A C 1
ATOM 1338 O O . PRO A 1 171 ? 17.537 13.380 6.671 1.00 31.68 168 PRO A O 1
ATOM 1342 N N . ASN A 1 172 ? 17.161 11.161 6.980 1.00 32.61 169 ASN A N 1
ATOM 1343 C CA . ASN A 1 172 ? 18.256 10.715 6.123 1.00 33.84 169 ASN A CA 1
ATOM 1344 C C . ASN A 1 172 ? 17.735 10.630 4.709 1.00 32.79 169 ASN A C 1
ATOM 1345 O O . ASN A 1 172 ? 16.526 10.697 4.479 1.00 32.15 169 ASN A O 1
ATOM 1350 N N . ASP A 1 173 ? 18.645 10.425 3.766 1.00 33.55 170 ASP A N 1
ATOM 1351 C CA . ASP A 1 173 ? 18.286 10.170 2.373 1.00 33.84 170 ASP A CA 1
ATOM 1352 C C . ASP A 1 173 ? 17.446 8.894 2.283 1.00 33.84 170 ASP A C 1
ATOM 1353 O O . ASP A 1 173 ? 17.881 7.834 2.726 1.00 34.28 170 ASP A O 1
ATOM 1358 N N . GLY A 1 174 ? 16.238 8.999 1.735 1.00 33.41 171 GLY A N 1
ATOM 1359 C CA . GLY A 1 174 ? 15.362 7.822 1.588 1.00 34.00 171 GLY A CA 1
ATOM 1360 C C . GLY A 1 174 ? 14.423 7.540 2.751 1.00 33.96 171 GLY A C 1
ATOM 1361 O O . GLY A 1 174 ? 13.642 6.577 2.708 1.00 34.19 171 GLY A O 1
ATOM 1362 N N . GLU A 1 175 ? 14.508 8.350 3.797 1.00 33.69 172 GLU A N 1
ATOM 1363 C CA . GLU A 1 175 ? 13.723 8.119 4.997 1.00 34.61 172 GLU A CA 1
ATOM 1364 C C . GLU A 1 175 ? 12.247 8.348 4.709 1.00 34.18 172 GLU A C 1
ATOM 1365 O O . GLU A 1 175 ? 11.857 9.383 4.142 1.00 33.21 172 GLU A O 1
ATOM 1371 N N . VAL A 1 176 ? 11.448 7.356 5.089 1.00 34.79 173 VAL A N 1
ATOM 1372 C CA . VAL A 1 176 ? 10.001 7.387 4.914 1.00 35.23 173 VAL A CA 1
ATOM 1373 C C . VAL A 1 176 ? 9.351 7.789 6.224 1.00 35.02 173 VAL A C 1
ATOM 1374 O O . VAL A 1 176 ? 9.557 7.150 7.265 1.00 36.09 173 VAL A O 1
ATOM 1378 N N . LEU A 1 177 ? 8.548 8.842 6.165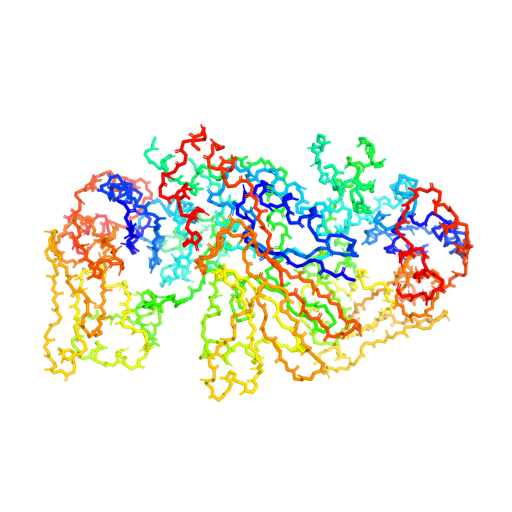 1.00 34.33 174 LEU A N 1
ATOM 1379 C CA . LEU A 1 177 ? 7.778 9.301 7.331 1.00 33.76 174 LEU A CA 1
ATOM 1380 C C . LEU A 1 177 ? 6.299 9.008 7.135 1.00 33.82 174 LEU A C 1
ATOM 1381 O O . LEU A 1 177 ? 5.711 9.416 6.130 1.00 33.01 174 LEU A O 1
ATOM 1386 N N . ASP A 1 178 ? 5.736 8.293 8.110 1.00 34.45 175 ASP A N 1
ATOM 1387 C CA . ASP A 1 178 ? 4.326 7.947 8.217 1.00 35.66 175 ASP A CA 1
ATOM 1388 C C . ASP A 1 178 ? 3.593 9.116 8.893 1.00 35.45 175 ASP A C 1
ATOM 1389 O O . ASP A 1 178 ? 3.747 9.338 10.086 1.00 35.47 175 ASP A O 1
ATOM 1394 N N . VAL A 1 179 ? 2.810 9.878 8.131 1.00 35.74 176 VAL A N 1
ATOM 1395 C CA . VAL A 1 179 ? 2.064 10.990 8.718 1.00 36.20 176 VAL A CA 1
ATOM 1396 C C . VAL A 1 179 ? 0.601 10.631 9.038 1.00 37.57 176 VAL A C 1
ATOM 1397 O O . VAL A 1 179 ? -0.234 11.531 9.139 1.00 37.25 176 VAL A O 1
ATOM 1401 N N . SER A 1 180 ? 0.309 9.327 9.189 1.00 38.94 177 SER A N 1
ATOM 1402 C CA . SER A 1 180 ? -1.053 8.810 9.494 1.00 40.84 177 SER A CA 1
ATOM 1403 C C . SER A 1 180 ? -1.718 9.442 10.688 1.00 41.44 177 SER A C 1
ATOM 1404 O O . SER A 1 180 ? -2.893 9.822 10.627 1.00 43.35 177 SER A O 1
ATOM 1407 N N . SER A 1 181 ? -1.007 9.504 11.801 1.00 41.22 178 SER A N 1
ATOM 1408 C CA . SER A 1 181 ? -1.625 10.048 12.999 1.00 41.50 178 SER A CA 1
ATOM 1409 C C . SER A 1 181 ? -0.849 11.213 13.590 1.00 40.67 178 SER A C 1
ATOM 1410 O O . SER A 1 181 ? 0.385 11.251 13.553 1.00 40.60 178 SER A O 1
ATOM 1413 N N . GLY A 1 182 ? -1.594 12.171 14.137 1.00 39.75 179 GLY A N 1
ATOM 1414 C CA . GLY A 1 182 ? -0.986 13.355 14.722 1.00 37.52 179 GLY A CA 1
ATOM 1415 C C . GLY A 1 182 ? -0.648 14.380 13.662 1.00 35.94 179 GLY A C 1
ATOM 1416 O O . GLY A 1 182 ? -0.611 14.101 12.452 1.00 36.74 179 GLY A O 1
ATOM 1417 N N . ARG A 1 183 ? -0.363 15.575 14.124 1.00 33.48 180 ARG A N 1
ATOM 1418 C CA . ARG A 1 183 ? -0.077 16.673 13.236 1.00 30.80 180 ARG A CA 1
ATOM 1419 C C . ARG A 1 183 ? 1.442 16.823 13.130 1.00 29.85 180 ARG A C 1
ATOM 1420 O O . ARG A 1 183 ? 2.149 16.479 14.076 1.00 28.86 180 ARG A O 1
ATOM 1428 N N . TYR A 1 184 ? 1.927 17.330 11.989 1.00 28.38 181 TYR A N 1
ATOM 1429 C CA . TYR A 1 184 ? 3.371 17.402 11.695 1.00 27.25 181 TYR A CA 1
ATOM 1430 C C . TYR A 1 184 ? 3.756 18.744 11.107 1.00 26.34 181 TYR A C 1
ATOM 1431 O O . TYR A 1 184 ? 2.972 19.326 10.342 1.00 26.04 181 TYR A O 1
ATOM 1440 N N . ILE A 1 185 ? 4.975 19.201 11.423 1.00 25.48 182 ILE A N 1
ATOM 1441 C CA . ILE A 1 185 ? 5.620 20.311 10.691 1.00 24.46 182 ILE A CA 1
ATOM 1442 C C . ILE A 1 185 ? 6.757 19.606 9.961 1.00 24.36 182 ILE A C 1
ATOM 1443 O O . ILE A 1 185 ? 7.483 18.843 10.587 1.00 25.48 182 ILE A O 1
ATOM 1448 N N . ILE A 1 186 ? 6.884 19.838 8.652 1.00 23.03 183 ILE A N 1
ATOM 1449 C CA . ILE A 1 186 ? 7.766 19.089 7.754 1.00 22.92 183 ILE A CA 1
ATOM 1450 C C . ILE A 1 186 ? 8.481 20.070 6.852 1.00 22.00 183 ILE A C 1
ATOM 1451 O O . ILE A 1 186 ? 7.829 20.936 6.276 1.00 21.45 183 ILE A O 1
ATOM 1456 N N . ASN A 1 187 ? 9.813 19.921 6.722 1.00 21.96 184 ASN A N 1
ATOM 1457 C CA . ASN A 1 187 ? 10.667 20.776 5.891 1.00 20.96 184 ASN A CA 1
ATOM 1458 C C . ASN A 1 187 ? 11.389 19.872 4.876 1.00 21.22 184 ASN A C 1
ATOM 1459 O O . ASN A 1 187 ? 12.043 18.894 5.261 1.00 21.18 184 ASN A O 1
ATOM 1464 N N . PRO A 1 188 ? 11.233 20.151 3.567 1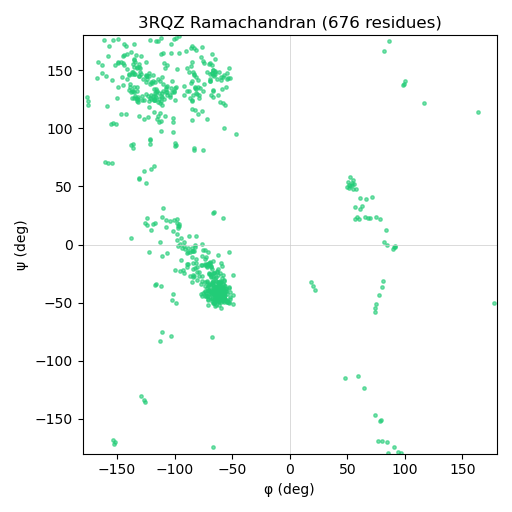.00 20.38 185 PRO A N 1
ATOM 1465 C CA . PRO A 1 188 ? 11.908 19.341 2.546 1.00 20.73 185 PRO A CA 1
ATOM 1466 C C . PRO A 1 188 ? 13.410 19.638 2.383 1.00 21.00 185 PRO A C 1
ATOM 1467 O O . PRO A 1 188 ? 14.067 19.009 1.535 1.00 21.74 185 PRO A O 1
ATOM 1471 N N . GLY A 1 189 ? 13.943 20.575 3.174 1.00 20.67 186 GLY A N 1
ATOM 1472 C CA . GLY A 1 189 ? 15.345 21.037 3.002 1.00 20.95 186 GLY A CA 1
ATOM 1473 C C . GLY A 1 189 ? 15.426 21.978 1.799 1.00 20.80 186 GLY A C 1
ATOM 1474 O O . GLY A 1 189 ? 14.391 22.398 1.257 1.00 21.11 186 GLY A O 1
ATOM 1475 N N . ALA A 1 190 ? 16.639 22.309 1.373 1.00 20.51 187 ALA A N 1
ATOM 1476 C CA . ALA A 1 190 ? 16.825 23.224 0.240 1.00 20.16 187 ALA A CA 1
ATOM 1477 C C . ALA A 1 190 ? 17.271 22.473 -0.976 1.00 20.15 187 ALA A C 1
ATOM 1478 O O . ALA A 1 190 ? 18.144 21.599 -0.892 1.00 20.52 187 ALA A O 1
ATOM 1480 N N . VAL A 1 191 ? 16.666 22.812 -2.104 1.00 19.89 188 VAL A N 1
ATOM 1481 C CA . VAL A 1 191 ? 17.184 22.354 -3.396 1.00 20.19 188 VAL A CA 1
ATOM 1482 C C . VAL A 1 191 ? 18.547 22.990 -3.692 1.00 21.53 188 VAL A C 1
ATOM 1483 O O . VAL A 1 191 ? 19.469 22.315 -4.170 1.00 22.42 188 VAL A O 1
ATOM 1487 N N . GLY A 1 192 ? 18.688 24.285 -3.413 1.00 21.90 189 GLY A N 1
ATOM 1488 C CA . GLY A 1 192 ? 19.757 25.043 -4.052 1.00 23.97 189 GLY A CA 1
ATOM 1489 C C . GLY A 1 192 ? 20.880 25.501 -3.139 1.00 25.51 189 GLY A C 1
ATOM 1490 O O . GLY A 1 192 ? 21.889 26.010 -3.607 1.00 26.38 189 GLY A O 1
ATOM 1491 N N . GLN A 1 193 ? 20.709 25.358 -1.825 1.00 25.64 190 GLN A N 1
ATOM 1492 C CA . GLN A 1 193 ? 21.778 25.785 -0.913 1.00 26.04 190 GLN A CA 1
ATOM 1493 C C . GLN A 1 193 ? 21.619 25.052 0.410 1.00 25.46 190 GLN A C 1
ATOM 1494 O O . GLN A 1 193 ? 21.238 25.662 1.415 1.00 25.79 190 GLN A O 1
ATOM 1500 N N . PRO A 1 194 ? 21.885 23.724 0.420 1.00 25.77 191 PRO A N 1
ATOM 1501 C CA . PRO A 1 194 ? 21.688 23.007 1.684 1.00 26.31 191 PRO A CA 1
ATOM 1502 C C . PRO A 1 194 ? 22.676 23.504 2.751 1.00 26.93 191 PRO A C 1
ATOM 1503 O O . PRO A 1 194 ? 23.781 23.935 2.406 1.00 27.14 191 PRO A O 1
ATOM 1507 N N . ARG A 1 195 ? 22.267 23.455 4.013 1.00 27.03 192 ARG A N 1
ATOM 1508 C CA . ARG A 1 195 ? 23.036 24.019 5.116 1.00 27.81 192 ARG A CA 1
ATOM 1509 C C . ARG A 1 195 ? 23.292 22.977 6.223 1.00 28.64 192 ARG A C 1
ATOM 1510 O O . ARG A 1 195 ? 23.643 23.332 7.348 1.00 28.91 192 ARG A O 1
ATOM 1518 N N . ASP A 1 196 ? 23.160 21.692 5.903 1.00 29.52 193 ASP A N 1
ATOM 1519 C CA . ASP A 1 196 ? 23.316 20.657 6.938 1.00 30.26 193 ASP A CA 1
ATOM 1520 C C . ASP A 1 196 ? 24.621 19.864 6.806 1.00 31.11 193 ASP A C 1
ATOM 1521 O O . ASP A 1 196 ? 24.780 18.803 7.416 1.00 31.08 193 ASP A O 1
ATOM 1526 N N . GLY A 1 197 ? 25.559 20.384 6.012 1.00 30.96 194 GLY A N 1
ATOM 1527 C CA . GLY A 1 197 ? 26.847 19.718 5.823 1.00 31.34 194 GLY A CA 1
ATOM 1528 C C . GLY A 1 197 ? 26.815 18.639 4.760 1.00 31.22 194 GLY A C 1
ATOM 1529 O O . GLY A 1 197 ? 27.836 18.025 4.488 1.00 30.99 194 GLY A O 1
ATOM 1530 N N . ASP A 1 198 ? 25.647 18.425 4.150 1.00 30.93 195 ASP A N 1
ATOM 1531 C CA . ASP A 1 198 ? 25.476 17.487 3.029 1.00 30.84 195 ASP A CA 1
ATOM 1532 C C . ASP A 1 198 ? 25.261 18.339 1.780 1.00 29.55 195 ASP A C 1
ATOM 1533 O O . ASP A 1 198 ? 24.239 18.999 1.664 1.00 29.06 195 ASP A O 1
ATOM 1538 N N . PRO A 1 199 ? 26.237 18.358 0.855 1.00 29.42 196 PRO A N 1
ATOM 1539 C CA . PRO A 1 199 ? 26.126 19.217 -0.335 1.00 28.92 196 PRO A CA 1
ATOM 1540 C C . PRO A 1 199 ? 25.067 18.762 -1.365 1.00 28.30 196 PRO A C 1
ATOM 1541 O O . PRO A 1 199 ? 24.823 19.447 -2.373 1.00 28.95 196 PRO A O 1
ATOM 1545 N N . ARG A 1 200 ? 24.463 17.605 -1.152 1.00 27.12 197 ARG A N 1
ATOM 1546 C CA . ARG A 1 200 ? 23.384 17.196 -2.073 1.00 26.46 197 ARG A CA 1
ATOM 1547 C C . ARG A 1 200 ? 22.122 18.062 -1.918 1.00 25.42 197 ARG A C 1
ATOM 1548 O O . ARG A 1 200 ? 21.774 18.460 -0.813 1.00 25.32 197 ARG A O 1
ATOM 1556 N N . ALA A 1 201 ? 21.471 18.354 -3.049 1.00 24.38 198 ALA A N 1
ATOM 1557 C CA . ALA A 1 201 ? 20.136 18.932 -3.108 1.00 23.63 198 ALA A CA 1
ATOM 1558 C C . ALA A 1 201 ? 19.151 18.086 -2.302 1.00 23.50 198 ALA A C 1
ATOM 1559 O O . ALA A 1 201 ? 19.292 16.845 -2.176 1.00 24.67 198 ALA A O 1
ATOM 1561 N N . SER A 1 202 ? 18.179 18.762 -1.721 1.00 22.48 199 SER A N 1
ATOM 1562 C CA . SER A 1 202 ? 17.207 18.123 -0.837 1.00 23.01 199 SER A CA 1
ATOM 1563 C C . SER A 1 202 ? 15.790 18.396 -1.321 1.00 22.54 199 SER A C 1
ATOM 1564 O O . SER A 1 202 ? 15.461 19.512 -1.772 1.00 23.28 199 SER A O 1
ATOM 1567 N N . TYR A 1 203 ? 14.939 17.376 -1.241 1.00 22.01 200 TYR A N 1
ATOM 1568 C CA . TYR A 1 203 ? 13.526 17.574 -1.537 1.00 21.95 200 TYR A CA 1
ATOM 1569 C C . TYR A 1 203 ? 12.723 16.486 -0.846 1.00 22.32 200 TYR A C 1
ATOM 1570 O O . TYR A 1 203 ? 13.322 15.548 -0.288 1.00 22.86 200 TYR A O 1
ATOM 1579 N N . ALA A 1 204 ? 11.386 16.620 -0.855 1.00 21.53 201 ALA A N 1
ATOM 1580 C CA . ALA A 1 204 ? 10.517 15.545 -0.377 1.00 23.00 201 ALA A CA 1
ATOM 1581 C C . ALA A 1 204 ? 9.489 15.133 -1.414 1.00 22.75 201 ALA A C 1
ATOM 1582 O O . ALA A 1 204 ? 9.160 15.903 -2.348 1.00 21.75 201 ALA A O 1
ATOM 1584 N N . ILE A 1 205 ? 9.011 13.901 -1.255 1.00 23.75 202 ILE A N 1
ATOM 1585 C CA . ILE A 1 205 ? 7.885 13.393 -2.021 1.00 24.38 202 ILE A CA 1
ATOM 1586 C C . ILE A 1 205 ? 6.743 13.086 -1.067 1.00 25.53 202 ILE A C 1
ATOM 1587 O O . ILE A 1 205 ? 6.892 12.281 -0.120 1.00 26.08 202 ILE A O 1
ATOM 1592 N N . PHE A 1 206 ? 5.596 13.696 -1.336 1.00 25.46 203 PHE A N 1
ATOM 1593 C CA . PHE A 1 206 ? 4.417 13.570 -0.469 1.00 25.94 203 PHE A CA 1
ATOM 1594 C C . PHE A 1 206 ? 3.389 12.761 -1.241 1.00 26.41 203 PHE A C 1
ATOM 1595 O O . PHE A 1 206 ? 3.088 13.090 -2.402 1.00 26.31 203 PHE A O 1
ATOM 1603 N N . GLU A 1 207 ? 2.892 11.694 -0.609 1.00 27.20 204 GLU A N 1
ATOM 1604 C CA . GLU A 1 207 ? 1.834 10.863 -1.157 1.00 29.22 204 GLU A CA 1
ATOM 1605 C C . GLU A 1 207 ? 0.671 10.874 -0.171 1.00 30.48 204 GLU A C 1
ATOM 1606 O O . GLU A 1 207 ? 0.611 10.035 0.736 1.00 30.56 204 GLU A O 1
ATOM 1612 N N . PRO A 1 208 ? -0.255 11.827 -0.346 1.00 31.62 205 PRO A N 1
ATOM 1613 C CA . PRO A 1 208 ? -1.297 12.031 0.640 1.00 33.09 205 PRO A CA 1
ATOM 1614 C C . PRO A 1 208 ? -2.187 10.806 0.810 1.00 34.35 205 PRO A C 1
ATOM 1615 O O . PRO A 1 208 ? -2.611 10.531 1.929 1.00 34.81 205 PRO A O 1
ATOM 1619 N N . ASP A 1 209 ? -2.454 10.066 -0.269 1.00 35.36 206 ASP A N 1
ATOM 1620 C CA . ASP A 1 209 ? -3.338 8.901 -0.171 1.00 36.96 206 ASP A CA 1
ATOM 1621 C C . ASP A 1 209 ? -2.683 7.799 0.669 1.00 37.18 206 ASP A C 1
ATOM 1622 O O . ASP A 1 209 ? -3.375 7.038 1.342 1.00 37.41 206 ASP A O 1
ATOM 1627 N N . ALA A 1 210 ? -1.355 7.701 0.615 1.00 36.97 207 ALA A N 1
ATOM 1628 C CA . ALA A 1 210 ? -0.648 6.689 1.395 1.00 37.55 207 ALA A CA 1
ATOM 1629 C C . ALA A 1 210 ? -0.259 7.236 2.763 1.00 37.32 207 ALA A C 1
ATOM 1630 O O . ALA A 1 210 ? 0.290 6.507 3.577 1.00 38.38 207 ALA A O 1
ATOM 1632 N N . GLN A 1 211 ? -0.531 8.522 2.993 1.00 36.77 208 GLN A N 1
ATOM 1633 C CA . GLN A 1 211 ? -0.162 9.246 4.231 1.00 36.39 208 GLN A CA 1
ATOM 1634 C C . GLN A 1 211 ? 1.319 9.144 4.564 1.00 35.29 208 GLN A C 1
ATOM 1635 O O . GLN A 1 211 ? 1.702 8.834 5.691 1.00 35.40 208 GLN A O 1
ATOM 1641 N N . ARG A 1 212 ? 2.136 9.462 3.569 1.00 33.41 209 ARG A N 1
ATOM 1642 C CA . ARG A 1 212 ? 3.557 9.192 3.607 1.00 32.44 209 ARG A CA 1
ATOM 1643 C C . ARG A 1 212 ? 4.312 10.388 3.026 1.00 30.53 209 ARG A C 1
ATOM 1644 O O . ARG A 1 212 ? 3.882 10.977 2.025 1.00 30.23 209 ARG A O 1
ATOM 1652 N N . VAL A 1 213 ? 5.418 10.748 3.670 1.00 28.91 210 VAL A N 1
ATOM 1653 C CA . VAL A 1 213 ? 6.381 11.726 3.122 1.00 27.41 210 VAL A CA 1
ATOM 1654 C C . VAL A 1 213 ? 7.741 11.020 3.061 1.00 27.27 210 VAL A C 1
ATOM 1655 O O . VAL A 1 213 ? 8.170 10.414 4.049 1.00 27.26 210 VAL A O 1
ATOM 1659 N N . THR A 1 214 ? 8.388 11.054 1.900 1.00 26.41 211 THR A N 1
ATOM 1660 C CA . THR A 1 214 ? 9.717 10.442 1.738 1.00 26.50 211 THR A CA 1
ATOM 1661 C C . THR A 1 214 ? 10.744 11.545 1.421 1.00 26.45 211 THR A C 1
ATOM 1662 O O . THR A 1 214 ? 10.503 12.415 0.565 1.00 25.71 211 THR A O 1
ATOM 1666 N N . PHE A 1 215 ? 11.853 11.529 2.147 1.00 25.69 212 PHE A N 1
ATOM 1667 C CA . PHE A 1 215 ? 12.871 12.577 2.011 1.00 25.73 212 PHE A CA 1
ATOM 1668 C C . PHE A 1 215 ? 13.998 12.086 1.114 1.00 26.43 212 PHE A C 1
ATOM 1669 O O . PHE A 1 215 ? 14.457 10.965 1.261 1.00 26.40 212 PHE A O 1
ATOM 1677 N N . HIS A 1 216 ? 14.440 12.935 0.200 1.00 26.16 213 HIS A N 1
ATOM 1678 C CA . HIS A 1 216 ? 15.446 12.528 -0.770 1.00 26.91 213 HIS A CA 1
ATOM 1679 C C . HIS A 1 216 ? 16.577 13.527 -0.867 1.00 26.45 213 HIS A C 1
ATOM 1680 O O . HIS A 1 216 ? 16.352 14.718 -0.755 1.00 25.81 213 HIS A O 1
ATOM 1687 N N . ARG A 1 217 ? 17.791 13.022 -1.090 1.00 26.59 214 ARG A N 1
ATOM 1688 C CA . ARG A 1 217 ? 18.908 13.874 -1.502 1.00 26.51 214 ARG A CA 1
ATOM 1689 C C . ARG A 1 217 ? 19.428 13.440 -2.878 1.00 26.35 214 ARG A C 1
ATOM 1690 O O . ARG A 1 217 ? 19.459 12.251 -3.199 1.00 26.36 214 ARG A O 1
ATOM 1698 N N . VAL A 1 218 ? 19.873 14.395 -3.672 1.00 26.46 215 VAL A N 1
ATOM 1699 C CA . VAL A 1 218 ? 20.437 14.068 -4.968 1.00 26.83 215 VAL A CA 1
ATOM 1700 C C . VAL A 1 218 ? 21.680 14.894 -5.242 1.00 27.32 215 VAL A C 1
ATOM 1701 O O . VAL A 1 218 ? 21.680 16.124 -5.075 1.00 26.16 215 VAL A O 1
ATOM 1705 N N . GLU A 1 219 ? 22.731 14.201 -5.669 1.00 28.10 216 GLU A N 1
ATOM 1706 C CA . GLU A 1 219 ? 23.962 14.861 -6.105 1.00 29.12 216 GLU A CA 1
ATOM 1707 C C . GLU A 1 219 ? 23.659 15.667 -7.350 1.00 28.81 216 GLU A C 1
ATOM 1708 O O . GLU A 1 219 ? 22.801 15.271 -8.160 1.00 29.78 216 GLU A O 1
ATOM 1714 N N . TYR A 1 220 ? 24.336 16.801 -7.508 1.00 27.79 217 TYR A N 1
ATOM 1715 C CA . TYR A 1 220 ? 24.190 17.586 -8.729 1.00 27.77 217 TYR A CA 1
ATOM 1716 C C . TYR A 1 220 ? 25.562 18.139 -9.060 1.00 28.25 217 TYR A C 1
ATOM 1717 O O . TYR A 1 220 ? 26.484 17.991 -8.259 1.00 27.91 217 TYR A O 1
ATOM 1726 N N . ARG A 1 221 ? 25.717 18.740 -10.235 1.00 28.29 218 ARG A N 1
ATOM 1727 C CA . ARG A 1 221 ? 27.037 19.191 -10.639 1.00 29.05 218 ARG A CA 1
ATOM 1728 C C . ARG A 1 221 ? 27.341 20.561 -10.034 1.00 29.48 218 ARG A C 1
ATOM 1729 O O . ARG A 1 221 ? 27.169 21.593 -10.683 1.00 30.01 218 ARG A O 1
ATOM 1737 N N . ILE A 1 222 ? 27.802 20.548 -8.783 1.00 29.84 219 ILE A N 1
ATOM 1738 C CA . ILE A 1 222 ? 28.146 21.759 -8.042 1.00 30.14 219 ILE A CA 1
ATOM 1739 C C . ILE A 1 222 ? 29.164 22.611 -8.800 1.00 30.73 219 ILE A C 1
ATOM 1740 O O . ILE A 1 222 ? 29.034 23.833 -8.834 1.00 30.74 219 ILE A O 1
ATOM 1745 N N . ALA A 1 223 ? 30.147 21.955 -9.428 1.00 31.40 220 ALA A N 1
ATOM 1746 C CA . ALA A 1 223 ? 31.161 22.633 -10.241 1.00 32.15 220 ALA A CA 1
ATOM 1747 C C . ALA A 1 223 ? 30.534 23.542 -11.295 1.00 32.11 220 ALA A C 1
ATOM 1748 O O . ALA A 1 223 ? 31.060 24.622 -11.580 1.00 32.28 220 ALA A O 1
ATOM 1750 N N . ASP A 1 224 ? 29.412 23.106 -11.865 1.00 31.94 221 ASP A N 1
ATOM 1751 C CA . ASP A 1 224 ? 28.769 23.867 -12.950 1.00 32.48 221 ASP A CA 1
ATOM 1752 C C . ASP A 1 224 ? 28.082 25.130 -12.399 1.00 31.44 221 ASP A C 1
ATOM 1753 O O . ASP A 1 224 ? 28.199 26.221 -12.976 1.00 32.24 221 ASP A O 1
ATOM 1758 N N . THR A 1 225 ? 27.371 24.988 -11.283 1.00 30.23 222 THR A N 1
ATOM 1759 C CA . THR A 1 225 ? 26.769 26.150 -10.621 1.00 28.92 222 THR A CA 1
ATOM 1760 C C . THR A 1 225 ? 27.890 27.105 -10.179 1.00 29.40 222 THR A C 1
ATOM 1761 O O . THR A 1 225 ? 27.800 28.320 -10.365 1.00 28.80 222 THR A O 1
ATOM 1765 N N . GLN A 1 226 ? 28.942 26.537 -9.595 1.00 29.38 223 GLN A N 1
ATOM 1766 C CA . GLN A 1 226 ? 30.094 27.321 -9.168 1.00 30.32 223 GLN A CA 1
ATOM 1767 C C . GLN A 1 226 ? 30.728 28.087 -10.342 1.00 30.37 223 GLN A C 1
ATOM 1768 O O . GLN A 1 226 ? 30.994 29.278 -10.219 1.00 31.06 223 GLN A O 1
ATOM 1774 N N . ALA A 1 227 ? 30.903 27.425 -11.483 1.00 30.58 224 ALA A N 1
ATOM 1775 C CA . ALA A 1 227 ? 31.405 28.079 -12.704 1.00 30.89 224 ALA A CA 1
ATOM 1776 C C . ALA A 1 227 ? 30.513 29.251 -13.147 1.00 30.58 224 ALA A C 1
ATOM 1777 O O . ALA A 1 227 ? 31.003 30.335 -13.513 1.00 29.82 224 ALA A O 1
ATOM 1779 N N . GLN A 1 228 ? 29.209 29.025 -13.111 1.00 29.82 225 GLN A N 1
ATOM 1780 C CA . GLN A 1 228 ? 28.246 30.028 -13.514 1.00 30.03 225 GLN A CA 1
ATOM 1781 C C . GLN A 1 228 ? 28.274 31.218 -12.548 1.00 30.18 225 GLN A C 1
ATOM 1782 O O . GLN A 1 228 ? 28.108 32.350 -12.970 1.00 30.99 225 GLN A O 1
ATOM 1796 N N . ARG A 1 230 ? 30.964 32.172 -10.700 1.00 33.35 227 ARG A N 1
ATOM 1797 C CA . ARG A 1 230 ? 32.222 32.873 -10.936 1.00 34.68 227 ARG A CA 1
ATOM 1798 C C . ARG A 1 230 ? 32.163 33.705 -12.213 1.00 35.70 227 ARG A C 1
ATOM 1799 O O . ARG A 1 230 ? 32.736 34.798 -12.269 1.00 35.18 227 ARG A O 1
ATOM 1807 N N . GLU A 1 231 ? 31.467 33.186 -13.226 1.00 36.29 228 GLU A N 1
ATOM 1808 C CA . GLU A 1 231 ? 31.262 33.915 -14.472 1.00 37.84 228 GLU A CA 1
ATOM 1809 C C . GLU A 1 231 ? 30.469 35.204 -14.225 1.00 37.98 228 GLU A C 1
ATOM 1810 O O . GLU A 1 231 ? 30.775 36.236 -14.821 1.00 38.56 228 GLU A O 1
ATOM 1816 N N . ALA A 1 232 ? 29.471 35.142 -13.341 1.00 37.55 229 ALA A N 1
ATOM 1817 C CA . ALA A 1 232 ? 28.650 36.312 -12.999 1.00 37.97 229 ALA A CA 1
ATOM 1818 C C . ALA A 1 232 ? 29.367 37.308 -12.065 1.00 38.61 229 ALA A C 1
ATOM 1819 O O . ALA A 1 232 ? 28.866 38.402 -11.830 1.00 39.21 229 ALA A O 1
ATOM 1821 N N . GLY A 1 233 ? 30.519 36.911 -11.533 1.00 38.51 230 GLY A N 1
ATOM 1822 C CA . GLY A 1 233 ? 31.279 37.733 -10.584 1.00 38.75 230 GLY A CA 1
ATOM 1823 C C . GLY A 1 233 ? 30.728 37.708 -9.171 1.00 38.87 230 GLY A C 1
ATOM 1824 O O . GLY A 1 233 ? 31.001 38.617 -8.402 1.00 38.42 230 GLY A O 1
ATOM 1825 N N . LEU A 1 234 ? 29.954 36.670 -8.824 1.00 38.46 231 LEU A N 1
ATOM 1826 C CA . LEU A 1 234 ? 29.402 36.509 -7.460 1.00 38.66 231 LEU A CA 1
ATOM 1827 C C . LEU A 1 234 ? 30.475 36.220 -6.403 1.00 39.15 231 LEU A C 1
ATOM 1828 O O . LEU A 1 234 ? 31.477 35.590 -6.710 1.00 40.15 231 LEU A O 1
ATOM 1833 N N . PRO A 1 235 ? 30.282 36.694 -5.158 1.00 39.44 232 PRO A N 1
ATOM 1834 C CA . PRO A 1 235 ? 31.372 36.591 -4.151 1.00 39.72 232 PRO A CA 1
ATOM 1835 C C . PRO A 1 235 ? 31.808 35.145 -3.863 1.00 39.35 232 PRO A C 1
ATOM 1836 O O . PRO A 1 235 ? 30.976 34.241 -3.793 1.00 38.08 232 PRO A O 1
ATOM 1840 N N . GLU A 1 236 ? 33.109 34.962 -3.677 1.00 39.51 233 GLU A N 1
ATOM 1841 C CA . GLU A 1 236 ? 33.705 33.651 -3.494 1.00 39.57 233 GLU A CA 1
ATOM 1842 C C . GLU A 1 236 ? 33.181 32.884 -2.265 1.00 38.82 233 GLU A C 1
ATOM 1843 O O . GLU A 1 236 ? 33.091 31.660 -2.279 1.00 37.61 233 GLU A O 1
ATOM 1849 N N . SER A 1 237 ? 32.829 33.602 -1.204 1.00 38.87 234 SER A N 1
ATOM 1850 C CA . SER A 1 237 ? 32.250 32.967 -0.017 1.00 38.62 234 SER A CA 1
ATOM 1851 C C . SER A 1 237 ? 30.925 32.229 -0.325 1.00 37.27 234 SER A C 1
ATOM 1852 O O . SER A 1 237 ? 30.615 31.186 0.273 1.00 37.16 234 SER A O 1
ATOM 1855 N N . LEU A 1 238 ? 30.143 32.756 -1.262 1.00 35.64 235 LEU A N 1
ATOM 1856 C CA . LEU A 1 238 ? 28.906 32.080 -1.656 1.00 34.16 235 LEU A CA 1
ATOM 1857 C C . LEU A 1 238 ? 29.195 30.881 -2.565 1.00 33.65 235 LEU A C 1
ATOM 1858 O O . LEU A 1 238 ? 28.478 29.865 -2.529 1.00 32.87 235 LEU A O 1
ATOM 1863 N N . VAL A 1 239 ? 30.239 31.016 -3.382 1.00 33.14 236 VAL A N 1
ATOM 1864 C CA . VAL A 1 239 ? 30.611 29.976 -4.338 1.00 32.69 236 VAL A CA 1
ATOM 1865 C C . VAL A 1 239 ? 31.089 28.729 -3.577 1.00 32.86 236 VAL A C 1
ATOM 1866 O O . VAL A 1 239 ? 30.651 27.623 -3.862 1.00 32.09 236 VAL A O 1
ATOM 1870 N N A THR A 1 240 ? 31.965 28.946 -2.598 0.50 33.43 237 THR A N 1
ATOM 1871 N N B THR A 1 240 ? 31.947 28.932 -2.585 0.50 32.91 237 THR A N 1
ATOM 1872 C CA A THR A 1 240 ? 32.572 27.865 -1.818 0.50 34.47 237 THR A CA 1
ATOM 1873 C CA B THR A 1 240 ? 32.556 27.815 -1.868 0.50 33.32 237 THR A CA 1
ATOM 1874 C C A THR A 1 240 ? 31.585 27.080 -0.950 0.50 34.22 237 THR A C 1
ATOM 1875 C C B THR A 1 240 ? 31.626 27.075 -0.889 0.50 33.67 237 THR A C 1
ATOM 1876 O O A THR A 1 240 ? 31.652 25.850 -0.897 0.50 34.51 237 THR A O 1
ATOM 1877 O O B THR A 1 240 ? 31.771 25.866 -0.708 0.50 34.04 237 THR A O 1
ATOM 1884 N N . ARG A 1 241 ? 30.685 27.784 -0.264 1.00 34.23 238 ARG A N 1
ATOM 1885 C CA . ARG A 1 241 ? 29.659 27.145 0.605 1.00 34.50 238 ARG A CA 1
ATOM 1886 C C . ARG A 1 241 ? 28.981 25.928 0.022 1.00 34.24 238 ARG A C 1
ATOM 1887 O O . ARG A 1 241 ? 28.688 24.972 0.753 1.00 34.78 238 ARG A O 1
ATOM 1895 N N . LEU A 1 242 ? 28.688 25.998 -1.275 1.00 33.76 239 LEU A N 1
ATOM 1896 C CA . LEU A 1 242 ? 27.958 24.958 -1.991 1.00 33.40 239 LEU A CA 1
ATOM 1897 C C . LEU A 1 242 ? 28.648 23.617 -2.004 1.00 33.74 239 LEU A C 1
ATOM 1898 O O . LEU A 1 242 ? 27.982 22.590 -2.007 1.00 34.21 239 LEU A O 1
ATOM 1903 N N . ALA A 1 243 ? 29.972 23.615 -2.035 1.00 34.98 240 ALA A N 1
ATOM 1904 C CA . ALA A 1 243 ? 30.725 22.362 -1.989 1.00 35.72 240 ALA A CA 1
ATOM 1905 C C . ALA A 1 243 ? 30.664 21.746 -0.604 1.00 36.23 240 ALA A C 1
ATOM 1906 O O . ALA A 1 243 ? 30.741 20.525 -0.469 1.00 36.66 240 ALA A O 1
ATOM 1908 N N . ALA A 1 244 ? 30.569 22.595 0.413 1.00 36.75 241 ALA A N 1
ATOM 1909 C CA . ALA A 1 244 ? 30.556 22.157 1.814 1.00 37.79 241 ALA A CA 1
ATOM 1910 C C . ALA A 1 244 ? 29.162 21.860 2.368 1.00 38.17 241 ALA A C 1
ATOM 1911 O O . ALA A 1 244 ? 29.029 21.191 3.397 1.00 38.75 241 ALA A O 1
ATOM 1913 N N . GLY A 1 245 ? 28.123 22.334 1.686 1.00 38.20 242 GLY A N 1
ATOM 1914 C CA . GLY A 1 245 ? 26.761 22.198 2.203 1.00 38.87 242 GLY A CA 1
ATOM 1915 C C . GLY A 1 245 ? 26.553 23.006 3.477 1.00 39.39 242 GLY A C 1
ATOM 1916 O O . GLY A 1 245 ? 25.888 22.552 4.413 1.00 38.78 242 GLY A O 1
ATOM 1917 N N . VAL A 1 246 ? 27.140 24.202 3.525 1.00 40.07 243 VAL A N 1
ATOM 1918 C CA . VAL A 1 246 ? 26.930 25.117 4.670 1.00 41.02 243 VAL A CA 1
ATOM 1919 C C . VAL A 1 246 ? 26.353 26.476 4.243 1.00 41.46 243 VAL A C 1
ATOM 1920 O O . VAL A 1 246 ? 26.160 26.734 3.033 1.00 42.35 243 VAL A O 1
ATOM 1932 N N . ARG B 1 5 ? 31.229 37.985 7.469 1.00 41.68 2 ARG B N 1
ATOM 1933 C CA . ARG B 1 5 ? 31.316 39.379 7.947 1.00 38.94 2 ARG B CA 1
ATOM 1934 C C . ARG B 1 5 ? 29.954 40.074 7.761 1.00 36.76 2 ARG B C 1
ATOM 1935 O O . ARG B 1 5 ? 29.455 40.162 6.649 1.00 36.24 2 ARG B O 1
ATOM 1943 N N . ILE B 1 6 ? 29.342 40.547 8.844 1.00 34.39 3 ILE B N 1
ATOM 1944 C CA . ILE B 1 6 ? 27.967 41.020 8.789 1.00 32.36 3 ILE B CA 1
ATOM 1945 C C . ILE B 1 6 ? 27.847 42.499 9.148 1.00 31.90 3 ILE B C 1
ATOM 1946 O O . ILE B 1 6 ? 28.286 42.913 10.202 1.00 32.60 3 ILE B O 1
ATOM 1951 N N . LEU B 1 7 ? 27.240 43.294 8.271 1.00 30.44 4 LEU B N 1
ATOM 1952 C CA . LEU B 1 7 ? 26.986 44.678 8.598 1.00 28.85 4 LEU B CA 1
ATOM 1953 C C . LEU B 1 7 ? 25.693 44.801 9.379 1.00 27.93 4 LEU B C 1
ATOM 1954 O O . LEU B 1 7 ? 24.659 44.340 8.920 1.00 28.06 4 LEU B O 1
ATOM 1959 N N . ILE B 1 8 ? 25.750 45.410 10.558 1.00 27.10 5 ILE B N 1
ATOM 1960 C CA . ILE B 1 8 ? 24.566 45.632 11.383 1.00 26.39 5 ILE B CA 1
ATOM 1961 C C . ILE B 1 8 ? 24.282 47.135 11.496 1.00 26.91 5 ILE B C 1
ATOM 1962 O O . ILE B 1 8 ? 25.139 47.913 11.950 1.00 26.68 5 ILE B O 1
ATOM 1967 N N . ILE B 1 9 ? 23.074 47.528 11.091 1.00 26.14 6 ILE B N 1
ATOM 1968 C CA . ILE B 1 9 ? 22.705 48.914 11.044 1.00 26.23 6 ILE B CA 1
ATOM 1969 C C . ILE B 1 9 ? 21.356 49.088 11.677 1.00 25.40 6 ILE B C 1
ATOM 1970 O O . ILE B 1 9 ? 20.516 48.155 11.733 1.00 24.76 6 ILE B O 1
ATOM 1975 N N . SER B 1 10 ? 21.176 50.288 12.192 1.00 24.98 7 SER B N 1
ATOM 1976 C CA . SER B 1 10 ? 19.941 50.653 12.874 1.00 24.36 7 SER B CA 1
ATOM 1977 C C . SER B 1 10 ? 19.667 52.131 12.684 1.00 23.99 7 SER B C 1
ATOM 1978 O O . SER B 1 10 ? 20.584 52.918 12.401 1.00 24.66 7 SER B O 1
ATOM 1981 N N . ASP B 1 11 ? 18.391 52.489 12.822 1.00 23.77 8 ASP B N 1
ATOM 1982 C CA . ASP B 1 11 ? 17.975 53.868 12.949 1.00 23.82 8 ASP B CA 1
ATOM 1983 C C . ASP B 1 11 ? 18.549 54.718 11.819 1.00 24.15 8 ASP B C 1
ATOM 1984 O O . ASP B 1 11 ? 19.175 55.780 12.050 1.00 24.16 8 ASP B O 1
ATOM 1989 N N . VAL B 1 12 ? 18.350 54.225 10.598 1.00 24.02 9 VAL B N 1
ATOM 1990 C CA . VAL B 1 12 ? 18.775 54.972 9.380 1.00 25.17 9 VAL B CA 1
ATOM 1991 C C . VAL B 1 12 ? 17.988 56.289 9.267 1.00 25.93 9 VAL B C 1
ATOM 1992 O O . VAL B 1 12 ? 18.518 57.308 8.827 1.00 27.56 9 VAL B O 1
ATOM 1996 N N . HIS B 1 13 ? 16.707 56.251 9.619 1.00 26.18 10 HIS B N 1
ATOM 1997 C CA . HIS B 1 13 ? 15.902 57.458 9.698 1.00 26.06 10 HIS B CA 1
ATOM 1998 C C . HIS B 1 13 ? 15.951 58.333 8.430 1.00 26.94 10 HIS B C 1
ATOM 1999 O O . HIS B 1 13 ? 16.218 59.536 8.490 1.00 27.62 10 HIS B O 1
ATOM 2006 N N . ALA B 1 14 ? 15.704 57.692 7.286 1.00 27.33 11 ALA B N 1
ATOM 2007 C CA . ALA B 1 14 ? 15.594 58.365 6.008 1.00 28.26 11 ALA B CA 1
ATOM 2008 C C . ALA B 1 14 ? 16.828 59.185 5.630 1.00 28.95 11 ALA B C 1
ATOM 2009 O O . ALA B 1 14 ? 16.732 60.130 4.824 1.00 29.98 11 ALA B O 1
ATOM 2011 N N . ASN B 1 15 ? 17.979 58.847 6.219 1.00 29.06 12 ASN B N 1
ATOM 2012 C CA . ASN B 1 15 ? 19.183 59.619 5.983 1.00 30.32 12 ASN B CA 1
ATOM 2013 C C . ASN B 1 15 ? 20.011 58.874 4.945 1.00 30.06 12 ASN B C 1
ATOM 2014 O O . ASN B 1 15 ? 20.891 58.066 5.272 1.00 29.60 12 ASN B O 1
ATOM 2019 N N . LEU B 1 16 ? 19.674 59.138 3.685 1.00 30.76 13 LEU B N 1
ATOM 2020 C CA . LEU B 1 16 ? 20.213 58.394 2.558 1.00 31.70 13 LEU B CA 1
ATOM 2021 C C . LEU B 1 16 ? 21.707 58.657 2.345 1.00 32.49 13 LEU B C 1
ATOM 2022 O O . LEU B 1 16 ? 22.466 57.725 2.041 1.00 32.87 13 LEU B O 1
ATOM 2027 N N . VAL B 1 17 ? 22.126 59.904 2.543 1.00 32.50 14 VAL B N 1
ATOM 2028 C CA . VAL B 1 17 ? 23.549 60.248 2.483 1.00 33.24 14 VAL B CA 1
ATOM 2029 C C . VAL B 1 17 ? 24.372 59.431 3.518 1.00 32.91 14 VAL B C 1
ATOM 2030 O O . VAL B 1 17 ? 25.420 58.846 3.176 1.00 32.66 14 VAL B O 1
ATOM 2034 N N . ALA B 1 18 ? 23.892 59.388 4.758 1.00 31.99 15 ALA B N 1
ATOM 2035 C CA . ALA B 1 18 ? 24.564 58.626 5.808 1.00 32.20 15 ALA B CA 1
ATOM 2036 C C . ALA B 1 18 ? 24.580 57.118 5.522 1.00 32.39 15 ALA B C 1
ATOM 2037 O O . ALA B 1 18 ? 25.589 56.452 5.773 1.00 32.94 15 ALA B O 1
ATOM 2039 N N . LEU B 1 19 ? 23.462 56.585 5.024 1.00 32.13 16 LEU B N 1
ATOM 2040 C CA . LEU B 1 19 ? 23.367 55.156 4.692 1.00 31.64 16 LEU B CA 1
ATOM 2041 C C . LEU B 1 19 ? 24.384 54.804 3.594 1.00 32.02 16 LEU B C 1
ATOM 2042 O O . LEU B 1 19 ? 25.069 53.805 3.696 1.00 31.44 16 LEU B O 1
ATOM 2047 N N . GLU B 1 20 ? 24.492 55.648 2.567 1.00 33.02 17 GLU B N 1
ATOM 2048 C CA . GLU B 1 20 ? 25.456 55.418 1.491 1.00 34.40 17 GLU B CA 1
ATOM 2049 C C . GLU B 1 20 ? 26.899 55.481 2.010 1.00 34.84 17 GLU B C 1
ATOM 2050 O O . GLU B 1 20 ? 27.748 54.653 1.632 1.00 35.57 17 GLU B O 1
ATOM 2056 N N . ALA B 1 21 ? 27.174 56.438 2.898 1.00 34.13 18 ALA B N 1
ATOM 2057 C CA . ALA B 1 21 ? 28.496 56.537 3.498 1.00 34.76 18 ALA B CA 1
ATOM 2058 C C . ALA B 1 21 ? 28.885 55.280 4.280 1.00 34.74 18 ALA B C 1
ATOM 2059 O O . ALA B 1 21 ? 30.036 54.825 4.178 1.00 34.66 18 ALA B O 1
ATOM 2061 N N . VAL B 1 22 ? 27.920 54.707 5.011 1.00 34.47 19 VAL B N 1
ATOM 2062 C CA . VAL B 1 22 ? 28.126 53.482 5.785 1.00 34.89 19 VAL B CA 1
ATOM 2063 C C . VAL B 1 22 ? 28.367 52.269 4.858 1.00 35.53 19 VAL B C 1
ATOM 2064 O O . VAL B 1 22 ? 29.327 51.489 5.048 1.00 35.04 19 VAL B O 1
ATOM 2068 N N . LEU B 1 23 ? 27.499 52.122 3.858 1.00 35.70 20 LEU B N 1
ATOM 2069 C CA . LEU B 1 23 ? 27.648 51.074 2.851 1.00 36.80 20 LEU B CA 1
ATOM 2070 C C . LEU B 1 23 ? 29.003 51.138 2.145 1.00 38.46 20 LEU B C 1
ATOM 2071 O O . LEU B 1 23 ? 29.613 50.100 1.837 1.00 38.73 20 LEU B O 1
ATOM 2076 N N . SER B 1 24 ? 29.485 52.349 1.893 1.00 39.79 21 SER B N 1
ATOM 2077 C CA . SER B 1 24 ? 30.783 52.502 1.228 1.00 41.78 21 SER B CA 1
ATOM 2078 C C . SER B 1 24 ? 31.918 52.133 2.185 1.00 42.41 21 SER B C 1
ATOM 2079 O O . SER B 1 24 ? 32.852 51.410 1.814 1.00 43.34 21 SER B O 1
ATOM 2082 N N . ASP B 1 25 ? 31.818 52.620 3.418 1.00 42.53 22 ASP B N 1
ATOM 2083 C CA . ASP B 1 25 ? 32.836 52.396 4.438 1.00 42.69 22 ASP B CA 1
ATOM 2084 C C . ASP B 1 25 ? 32.932 50.936 4.923 1.00 42.04 22 ASP B C 1
ATOM 2085 O O . ASP B 1 25 ? 34.007 50.484 5.345 1.00 40.71 22 ASP B O 1
ATOM 2090 N N . ALA B 1 26 ? 31.816 50.216 4.856 1.00 41.28 23 ALA B N 1
ATOM 2091 C CA . ALA B 1 26 ? 31.695 48.886 5.485 1.00 41.78 23 ALA B CA 1
ATOM 2092 C C . ALA B 1 26 ? 32.529 47.795 4.810 1.00 42.00 23 ALA B C 1
ATOM 2093 O O . ALA B 1 26 ? 32.888 46.804 5.454 1.00 42.12 23 ALA B O 1
ATOM 2095 N N . GLY B 1 27 ? 32.828 47.981 3.526 1.00 41.98 24 GLY B N 1
ATOM 2096 C CA . GLY B 1 27 ? 33.620 47.020 2.766 1.00 42.13 24 GLY B CA 1
ATOM 2097 C C . GLY B 1 27 ? 32.839 45.792 2.311 1.00 42.40 24 GLY B C 1
ATOM 2098 O O . GLY B 1 27 ? 31.606 45.847 2.084 1.00 41.38 24 GLY B O 1
ATOM 2099 N N . ARG B 1 28 ? 33.569 44.685 2.169 1.00 42.89 25 ARG B N 1
ATOM 2100 C CA . ARG B 1 28 ? 33.001 43.394 1.767 1.00 43.08 25 ARG B CA 1
ATOM 2101 C C . ARG B 1 28 ? 32.252 42.749 2.936 1.00 42.19 25 ARG B C 1
ATOM 2102 O O . ARG B 1 28 ? 32.844 42.390 3.966 1.00 42.54 25 ARG B O 1
ATOM 2110 N N . VAL B 1 29 ? 30.938 42.616 2.774 1.00 40.65 26 VAL B N 1
ATOM 2111 C CA . VAL B 1 29 ? 30.109 41.939 3.764 1.00 39.21 26 VAL B CA 1
ATOM 2112 C C . VAL B 1 29 ? 29.213 40.885 3.139 1.00 38.65 26 VAL B C 1
ATOM 2113 O O . VAL B 1 29 ? 28.783 41.010 1.980 1.00 38.65 26 VAL B O 1
ATOM 2117 N N . ASP B 1 30 ? 28.958 39.841 3.925 1.00 37.44 27 ASP B N 1
ATOM 2118 C CA . ASP B 1 30 ? 28.228 38.674 3.480 1.00 36.70 27 ASP B CA 1
ATOM 2119 C C . ASP B 1 30 ? 26.737 38.834 3.695 1.00 35.39 27 ASP B C 1
ATOM 2120 O O . ASP B 1 30 ? 25.942 38.130 3.093 1.00 35.20 27 ASP B O 1
ATOM 2125 N N . ASP B 1 31 ? 26.364 39.752 4.571 1.00 33.15 28 ASP B N 1
ATOM 2126 C CA . ASP B 1 31 ? 24.960 40.021 4.851 1.00 32.06 28 ASP B CA 1
ATOM 2127 C C . ASP B 1 31 ? 24.863 41.372 5.550 1.00 30.46 28 ASP B C 1
ATOM 2128 O O . ASP B 1 31 ? 25.830 41.847 6.165 1.00 29.97 28 ASP B O 1
ATOM 2133 N N . ILE B 1 32 ? 23.709 42.010 5.415 1.00 28.52 29 ILE B N 1
ATOM 2134 C CA . ILE B 1 32 ? 23.422 43.267 6.097 1.00 27.45 29 ILE B CA 1
ATOM 2135 C C . ILE B 1 32 ? 22.138 43.094 6.897 1.00 26.79 29 ILE B C 1
ATOM 2136 O O . ILE B 1 32 ? 21.130 42.605 6.363 1.00 26.07 29 ILE B O 1
ATOM 2141 N N . TRP B 1 33 ? 22.172 43.458 8.180 1.00 25.70 30 TRP B N 1
ATOM 2142 C CA . TRP B 1 33 ? 20.979 43.354 9.009 1.00 24.99 30 TRP B CA 1
ATOM 2143 C C . TRP B 1 33 ? 20.510 44.741 9.396 1.00 25.07 30 TRP B C 1
ATOM 2144 O O . TRP B 1 33 ? 21.343 45.612 9.747 1.00 25.87 30 TRP B O 1
ATOM 2155 N N . SER B 1 34 ? 19.183 44.920 9.395 1.00 24.01 31 SER B N 1
ATOM 2156 C CA . SER B 1 34 ? 18.557 46.190 9.711 1.00 23.32 31 SER B CA 1
ATOM 2157 C C . SER B 1 34 ? 17.724 46.010 10.952 1.00 23.58 31 SER B C 1
ATOM 2158 O O . SER B 1 34 ? 16.851 45.097 11.018 1.00 23.81 31 SER B O 1
ATOM 2161 N N . LEU B 1 35 ? 17.964 46.882 11.923 1.00 23.11 32 LEU B N 1
ATOM 2162 C CA . LEU B 1 35 ? 17.173 46.859 13.153 1.00 24.07 32 LEU B CA 1
ATOM 2163 C C . LEU B 1 35 ? 16.012 47.851 13.179 1.00 23.66 32 LEU B C 1
ATOM 2164 O O . LEU B 1 35 ? 15.479 48.136 14.247 1.00 24.15 32 LEU B O 1
ATOM 2169 N N . GLY B 1 36 ? 15.628 48.386 12.022 1.00 23.95 33 GLY B N 1
ATOM 2170 C CA . GLY B 1 36 ? 14.417 49.198 11.936 1.00 22.98 33 GLY B CA 1
ATOM 2171 C C . GLY B 1 36 ? 14.636 50.683 12.156 1.00 23.42 33 GLY B C 1
ATOM 2172 O O . GLY B 1 36 ? 15.772 51.147 12.316 1.00 22.80 33 GLY B O 1
ATOM 2173 N N . ASP B 1 37 ? 13.529 51.419 12.209 1.00 22.93 34 ASP B N 1
ATOM 2174 C CA . ASP B 1 37 ? 13.565 52.885 12.039 1.00 22.90 34 ASP B CA 1
ATOM 2175 C C . ASP B 1 37 ? 14.307 53.281 10.767 1.00 23.43 34 ASP B C 1
ATOM 2176 O O . ASP B 1 37 ? 15.286 54.078 10.774 1.00 24.42 34 ASP B O 1
ATOM 2181 N N . ILE B 1 38 ? 13.800 52.760 9.664 1.00 23.88 35 ILE B N 1
ATOM 2182 C CA . ILE B 1 38 ? 14.297 53.092 8.328 1.00 25.28 35 ILE B CA 1
ATOM 2183 C C . ILE B 1 38 ? 13.801 54.479 7.916 1.00 25.74 35 ILE B C 1
ATOM 2184 O O . ILE B 1 38 ? 14.475 55.202 7.172 1.00 26.62 35 ILE B O 1
ATOM 2189 N N . VAL B 1 39 ? 12.622 54.848 8.401 1.00 25.92 36 VAL B N 1
ATOM 2190 C CA . VAL B 1 39 ? 12.031 56.136 8.068 1.00 26.63 36 VAL B CA 1
ATOM 2191 C C . VAL B 1 39 ? 11.880 57.037 9.303 1.00 26.64 36 VAL B C 1
ATOM 2192 O O . VAL B 1 39 ? 12.146 56.600 10.431 1.00 26.78 36 VAL B O 1
ATOM 2196 N N . GLY B 1 40 ? 11.434 58.277 9.089 1.00 26.27 37 GLY B N 1
ATOM 2197 C CA . GLY B 1 40 ? 11.217 59.191 10.203 1.00 27.35 37 GLY B CA 1
ATOM 2198 C C . GLY B 1 40 ? 12.412 60.111 10.347 1.00 28.07 37 GLY B C 1
ATOM 2199 O O . GLY B 1 40 ? 13.557 59.677 10.196 1.00 29.54 37 GLY B O 1
ATOM 2200 N N . TYR B 1 41 ? 12.132 61.386 10.579 1.00 29.02 38 TYR B N 1
ATOM 2201 C CA . TYR B 1 41 ? 13.134 62.473 10.750 1.00 29.78 38 TYR B CA 1
ATOM 2202 C C . TYR B 1 41 ? 13.808 62.927 9.440 1.00 30.65 38 TYR B C 1
ATOM 2203 O O . TYR B 1 41 ? 13.852 64.113 9.166 1.00 32.15 38 TYR B O 1
ATOM 2212 N N . GLY B 1 42 ? 14.336 61.983 8.666 1.00 30.82 39 GLY B N 1
ATOM 2213 C CA . GLY B 1 42 ? 15.137 62.266 7.470 1.00 30.82 39 GLY B CA 1
ATOM 2214 C C . GLY B 1 42 ? 14.396 62.585 6.178 1.00 30.42 39 GLY B C 1
ATOM 2215 O O . GLY B 1 42 ? 13.185 62.380 6.074 1.00 31.08 39 GLY B O 1
ATOM 2216 N N . PRO B 1 43 ? 15.126 63.099 5.177 1.00 30.55 40 PRO B N 1
ATOM 2217 C CA . PRO B 1 43 ? 14.491 63.617 3.975 1.00 29.98 40 PRO B CA 1
ATOM 2218 C C . PRO B 1 43 ? 14.321 62.614 2.832 1.00 29.39 40 PRO B C 1
ATOM 2219 O O . PRO B 1 43 ? 13.704 62.968 1.805 1.00 29.87 40 PRO B O 1
ATOM 2223 N N . ARG B 1 44 ? 14.792 61.378 3.015 1.00 28.53 41 ARG B N 1
ATOM 2224 C CA . ARG B 1 44 ? 14.761 60.379 1.939 1.00 28.04 41 ARG B CA 1
ATOM 2225 C C . ARG B 1 44 ? 14.178 59.039 2.401 1.00 27.17 41 ARG B C 1
ATOM 2226 O O . ARG B 1 44 ? 14.824 57.994 2.255 1.00 26.94 41 ARG B O 1
ATOM 2234 N N . PRO B 1 45 ? 12.939 59.054 2.934 1.00 26.93 42 PRO B N 1
ATOM 2235 C CA . PRO B 1 45 ? 12.366 57.783 3.391 1.00 26.86 42 PRO B CA 1
ATOM 2236 C C . PRO B 1 45 ? 12.141 56.749 2.299 1.00 27.48 42 PRO B C 1
ATOM 2237 O O . PRO B 1 45 ? 12.415 55.576 2.539 1.00 27.24 42 PRO B O 1
ATOM 2241 N N . ARG B 1 46 ? 11.635 57.147 1.126 1.00 28.63 43 ARG B N 1
ATOM 2242 C CA . ARG B 1 46 ? 11.392 56.161 0.037 1.00 29.95 43 ARG B CA 1
ATOM 2243 C C . ARG B 1 46 ? 12.673 55.421 -0.322 1.00 29.50 43 ARG B C 1
ATOM 2244 O O . ARG B 1 46 ? 12.705 54.177 -0.353 1.00 29.44 43 ARG B O 1
ATOM 2252 N N . GLU B 1 47 ? 13.736 56.196 -0.533 1.00 30.03 44 GLU B N 1
ATOM 2253 C CA . GLU B 1 47 ? 15.033 55.671 -0.997 1.00 30.30 44 GLU B CA 1
ATOM 2254 C C . GLU B 1 47 ? 15.667 54.718 0.015 1.00 29.40 44 GLU B C 1
ATOM 2255 O O . GLU B 1 47 ? 16.250 53.699 -0.366 1.00 29.00 44 GLU B O 1
ATOM 2261 N N . CYS B 1 48 ? 15.563 55.059 1.294 1.00 27.97 45 CYS B N 1
ATOM 2262 C CA . CYS B 1 48 ? 16.142 54.228 2.350 1.00 27.62 45 CYS B CA 1
ATOM 2263 C C . CYS B 1 48 ? 15.382 52.898 2.517 1.00 27.21 45 CYS B C 1
ATOM 2264 O O . CYS B 1 48 ? 15.996 51.847 2.736 1.00 27.61 45 CYS B O 1
ATOM 2267 N N . VAL B 1 49 ? 14.054 52.952 2.406 1.00 25.56 46 VAL B N 1
ATOM 2268 C CA . VAL B 1 49 ? 13.234 51.728 2.379 1.00 25.95 46 VAL B CA 1
ATOM 2269 C C . VAL B 1 49 ? 13.612 50.829 1.199 1.00 25.77 46 VAL B C 1
ATOM 2270 O O . VAL B 1 49 ? 13.778 49.605 1.363 1.00 25.06 46 VAL B O 1
ATOM 2274 N N . GLU B 1 50 ? 13.760 51.437 0.025 1.00 25.55 47 GLU B N 1
ATOM 2275 C CA . GLU B 1 50 ? 14.053 50.679 -1.189 1.00 26.29 47 GLU B CA 1
ATOM 2276 C C . GLU B 1 50 ? 15.408 49.969 -1.075 1.00 26.34 47 GLU B C 1
ATOM 2277 O O . GLU B 1 50 ? 15.541 48.788 -1.451 1.00 26.00 47 GLU B O 1
ATOM 2283 N N . LEU B 1 51 ? 16.404 50.678 -0.539 1.00 25.82 48 LEU B N 1
ATOM 2284 C CA . LEU B 1 51 ? 17.717 50.083 -0.317 1.00 26.40 48 LEU B CA 1
ATOM 2285 C C . LEU B 1 51 ? 17.748 49.000 0.736 1.00 25.82 48 LEU B C 1
ATOM 2286 O O . LEU B 1 51 ? 18.354 47.952 0.512 1.00 25.69 48 LEU B O 1
ATOM 2291 N N . VAL B 1 52 ? 17.132 49.255 1.893 1.00 25.07 49 VAL B N 1
ATOM 2292 C CA . VAL B 1 52 ? 17.137 48.266 2.987 1.00 25.48 49 VAL B CA 1
ATOM 2293 C C . VAL B 1 52 ? 16.423 46.994 2.565 1.00 25.37 49 VAL B C 1
ATOM 2294 O O . VAL B 1 52 ? 16.878 45.882 2.866 1.00 26.07 49 VAL B O 1
ATOM 2298 N N . ARG B 1 53 ? 15.313 47.143 1.864 1.00 24.55 50 ARG B N 1
ATOM 2299 C CA . ARG B 1 53 ? 14.575 45.973 1.387 1.00 25.04 50 ARG B CA 1
ATOM 2300 C C . ARG B 1 53 ? 15.459 45.016 0.564 1.00 25.11 50 ARG B C 1
ATOM 2301 O O . ARG B 1 53 ? 15.435 43.810 0.779 1.00 24.54 50 ARG B O 1
ATOM 2309 N N . VAL B 1 54 ? 16.180 45.555 -0.410 1.00 25.57 51 VAL B N 1
ATOM 2310 C CA . VAL B 1 54 ? 17.046 44.728 -1.258 1.00 26.36 51 VAL B CA 1
ATOM 2311 C C . VAL B 1 54 ? 18.265 44.209 -0.492 1.00 26.75 51 VAL B C 1
ATOM 2312 O O . VAL B 1 54 ? 18.622 43.027 -0.641 1.00 28.29 51 VAL B O 1
ATOM 2316 N N . LEU B 1 55 ? 18.883 45.063 0.339 1.00 26.01 52 LEU B N 1
ATOM 2317 C CA . LEU B 1 55 ? 20.141 44.708 1.051 1.00 26.60 52 LEU B CA 1
ATOM 2318 C C . LEU B 1 55 ? 20.014 43.830 2.295 1.00 25.99 52 LEU B C 1
ATOM 2319 O O . LEU B 1 55 ? 20.956 43.123 2.644 1.00 24.78 52 LEU B O 1
ATOM 2324 N N . ALA B 1 56 ? 18.841 43.837 2.927 1.00 24.70 53 ALA B N 1
ATOM 2325 C CA . ALA B 1 56 ? 18.670 43.060 4.136 1.00 24.60 53 ALA B CA 1
ATOM 2326 C C . ALA B 1 56 ? 17.591 41.979 3.976 1.00 24.07 53 ALA B C 1
ATOM 2327 O O . ALA B 1 56 ? 16.538 42.066 4.638 1.00 24.46 53 ALA B O 1
ATOM 2329 N N . PRO B 1 57 ? 17.843 40.955 3.118 1.00 23.37 54 PRO B N 1
ATOM 2330 C CA . PRO B 1 57 ? 16.791 39.961 2.881 1.00 23.95 54 PRO B CA 1
ATOM 2331 C C . PRO B 1 57 ? 16.564 38.992 4.049 1.00 24.40 54 PRO B C 1
ATOM 2332 O O . PRO B 1 57 ? 15.508 38.349 4.093 1.00 24.94 54 PRO B O 1
ATOM 2336 N N . ASN B 1 58 ? 17.520 38.884 4.981 1.00 24.51 55 ASN B N 1
ATOM 2337 C CA . ASN B 1 58 ? 17.430 37.861 6.039 1.00 24.88 55 ASN B CA 1
ATOM 2338 C C . ASN B 1 58 ? 16.986 38.401 7.379 1.00 24.81 55 ASN B C 1
ATOM 2339 O O . ASN B 1 58 ? 16.110 37.836 8.008 1.00 26.69 55 ASN B O 1
ATOM 2344 N N . ILE B 1 59 ? 17.591 39.496 7.817 1.00 24.16 56 ILE B N 1
ATOM 2345 C CA . ILE B 1 59 ? 17.209 40.117 9.084 1.00 23.32 56 ILE B CA 1
ATOM 2346 C C . ILE B 1 59 ? 16.888 41.586 8.840 1.00 23.05 56 ILE B C 1
ATOM 2347 O O . ILE B 1 59 ? 17.783 42.396 8.566 1.00 23.52 56 ILE B O 1
ATOM 2352 N N . SER B 1 60 ? 15.593 41.915 8.914 1.00 22.61 57 SER B N 1
ATOM 2353 C CA . SER B 1 60 ? 15.100 43.275 8.790 1.00 21.91 57 SER B CA 1
ATOM 2354 C C . SER B 1 60 ? 13.898 43.337 9.733 1.00 21.07 57 SER B C 1
ATOM 2355 O O . SER B 1 60 ? 12.832 42.791 9.468 1.00 21.92 57 SER B O 1
ATOM 2358 N N A VAL B 1 61 ? 14.102 43.895 10.917 0.70 20.82 58 VAL B N 1
ATOM 2359 N N B VAL B 1 61 ? 14.072 44.066 10.822 0.30 20.75 58 VAL B N 1
ATOM 2360 C CA A VAL B 1 61 ? 12.980 44.027 11.842 0.70 19.84 58 VAL B CA 1
ATOM 2361 C CA B VAL B 1 61 ? 13.089 44.081 11.885 0.30 20.05 58 VAL B CA 1
ATOM 2362 C C A VAL B 1 61 ? 12.389 45.445 11.778 0.70 19.74 58 VAL B C 1
ATOM 2363 C C B VAL B 1 61 ? 12.475 45.486 12.017 0.30 19.99 58 VAL B C 1
ATOM 2364 O O A VAL B 1 61 ? 13.030 46.400 11.315 0.70 19.95 58 VAL B O 1
ATOM 2365 O O B VAL B 1 61 ? 13.184 46.481 11.880 0.30 20.08 58 VAL B O 1
ATOM 2372 N N . ILE B 1 62 ? 11.162 45.562 12.246 1.00 20.23 59 ILE B N 1
ATOM 2373 C CA . ILE B 1 62 ? 10.436 46.838 12.256 1.00 20.41 59 ILE B CA 1
ATOM 2374 C C . ILE B 1 62 ? 10.795 47.711 13.482 1.00 21.25 59 ILE B C 1
ATOM 2375 O O . ILE B 1 62 ? 11.009 47.195 14.596 1.00 22.63 59 ILE B O 1
ATOM 2380 N N . GLY B 1 63 ? 10.873 49.024 13.262 1.00 21.09 60 GLY B N 1
ATOM 2381 C CA . GLY B 1 63 ? 11.060 50.012 14.334 1.00 21.08 60 GLY B CA 1
ATOM 2382 C C . GLY B 1 63 ? 9.747 50.722 14.659 1.00 21.08 60 GLY B C 1
ATOM 2383 O O . GLY B 1 63 ? 8.781 50.621 13.903 1.00 20.26 60 GLY B O 1
ATOM 2384 N N . ASN B 1 64 ? 9.698 51.407 15.796 1.00 21.26 61 ASN B N 1
ATOM 2385 C CA . ASN B 1 64 ? 8.533 52.216 16.149 1.00 22.15 61 ASN B CA 1
ATOM 2386 C C . ASN B 1 64 ? 8.189 53.293 15.118 1.00 22.33 61 ASN B C 1
ATOM 2387 O O . ASN B 1 64 ? 6.992 53.539 14.871 1.00 22.09 61 ASN B O 1
ATOM 2392 N N . HIS B 1 65 ? 9.191 53.929 14.501 1.00 22.58 62 HIS B N 1
ATOM 2393 C CA . HIS B 1 65 ? 8.851 54.956 13.482 1.00 23.93 62 HIS B CA 1
ATOM 2394 C C . HIS B 1 65 ? 8.276 54.354 12.199 1.00 24.19 62 HIS B C 1
ATOM 2395 O O . HIS B 1 65 ? 7.356 54.940 11.566 1.00 24.64 62 HIS B O 1
ATOM 2402 N N . ASP B 1 66 ? 8.791 53.180 11.818 1.00 23.72 63 ASP B N 1
ATOM 2403 C CA . ASP B 1 66 ? 8.208 52.456 10.691 1.00 23.84 63 ASP B CA 1
ATOM 2404 C C . ASP B 1 66 ? 6.744 52.097 10.984 1.00 23.71 63 ASP B C 1
ATOM 2405 O O . ASP B 1 66 ? 5.889 52.306 10.132 1.00 24.40 63 ASP B O 1
ATOM 2410 N N . TRP B 1 67 ? 6.484 51.510 12.167 1.00 23.61 64 TRP B N 1
ATOM 2411 C CA . TRP B 1 67 ? 5.149 51.115 12.621 1.00 22.42 64 TRP B CA 1
ATOM 2412 C C . TRP B 1 67 ? 4.189 52.293 12.676 1.00 22.88 64 TRP B C 1
ATOM 2413 O O . TRP B 1 67 ? 3.027 52.177 12.288 1.00 22.25 64 TRP B O 1
ATOM 2424 N N . ALA B 1 68 ? 4.682 53.431 13.142 1.00 23.09 65 ALA B N 1
ATOM 2425 C CA . ALA B 1 68 ? 3.866 54.648 13.197 1.00 24.56 65 ALA B CA 1
ATOM 2426 C C . ALA B 1 68 ? 3.481 55.134 11.806 1.00 26.14 65 ALA B C 1
ATOM 2427 O O . ALA B 1 68 ? 2.339 55.545 11.580 1.00 27.14 65 ALA B O 1
ATOM 2429 N N . CYS B 1 69 ? 4.443 55.112 10.889 1.00 27.49 66 CYS B N 1
ATOM 2430 C CA . CYS B 1 69 ? 4.282 55.738 9.583 1.00 30.94 66 CYS B CA 1
ATOM 2431 C C . CYS B 1 69 ? 3.534 54.897 8.559 1.00 32.27 66 CYS B C 1
ATOM 2432 O O . CYS B 1 69 ? 3.274 55.365 7.469 1.00 33.35 66 CYS B O 1
ATOM 2435 N N . ILE B 1 70 ? 3.145 53.679 8.908 1.00 34.26 67 ILE B N 1
ATOM 2436 C CA . ILE B 1 70 ? 2.361 52.906 7.959 1.00 36.92 67 ILE B CA 1
ATOM 2437 C C . ILE B 1 70 ? 0.876 53.063 8.212 1.00 39.38 67 ILE B C 1
ATOM 2438 O O . ILE B 1 70 ? 0.052 52.415 7.565 1.00 39.82 67 ILE B O 1
ATOM 2443 N N . GLY B 1 71 ? 0.546 53.935 9.152 1.00 41.72 68 GLY B N 1
ATOM 2444 C CA . GLY B 1 71 ? -0.839 54.287 9.389 1.00 44.54 68 GLY B CA 1
ATOM 2445 C C . GLY B 1 71 ? -1.334 55.275 8.337 1.00 47.02 68 GLY B C 1
ATOM 2446 O O . GLY B 1 71 ? -0.652 56.259 8.012 1.00 46.56 68 GLY B O 1
ATOM 2447 N N . ARG B 1 72 ? -2.523 55.008 7.817 1.00 49.15 69 ARG B N 1
ATOM 2448 C CA . ARG B 1 72 ? -3.123 55.866 6.821 1.00 52.36 69 ARG B CA 1
ATOM 2449 C C . ARG B 1 72 ? -3.901 56.969 7.525 1.00 53.17 69 ARG B C 1
ATOM 2450 O O . ARG B 1 72 ? -4.399 56.772 8.633 1.00 52.98 69 ARG B O 1
ATOM 2458 N N . LEU B 1 73 ? -3.957 58.136 6.897 1.00 54.47 70 LEU B N 1
ATOM 2459 C CA . LEU B 1 73 ? -4.694 59.270 7.437 1.00 56.15 70 LEU B CA 1
ATOM 2460 C C . LEU B 1 73 ? -5.835 59.722 6.517 1.00 56.69 70 LEU B C 1
ATOM 2461 O O . LEU B 1 73 ? -5.664 59.846 5.308 1.00 56.81 70 LEU B O 1
ATOM 2466 N N . SER B 1 74 ? -6.998 59.952 7.118 1.00 57.49 71 SER B N 1
ATOM 2467 C CA . SER B 1 74 ? -8.197 60.340 6.393 1.00 57.80 71 SER B CA 1
ATOM 2468 C C . SER B 1 74 ? -8.112 61.808 5.977 1.00 58.41 71 SER B C 1
ATOM 2469 O O . SER B 1 74 ? -8.459 62.713 6.747 1.00 59.34 71 SER B O 1
ATOM 2472 N N . ASN B 1 79 ? -5.065 71.508 6.669 1.00 70.42 76 ASN B N 1
ATOM 2473 C CA . ASN B 1 79 ? -4.996 71.117 8.081 1.00 70.40 76 ASN B CA 1
ATOM 2474 C C . ASN B 1 79 ? -3.564 71.173 8.647 1.00 71.06 76 ASN B C 1
ATOM 2475 O O . ASN B 1 79 ? -2.663 70.496 8.133 1.00 71.21 76 ASN B O 1
ATOM 2480 N N . PRO B 1 80 ? -3.364 71.982 9.712 1.00 71.98 77 PRO B N 1
ATOM 2481 C CA . PRO B 1 80 ? -2.097 72.260 10.419 1.00 72.29 77 PRO B CA 1
ATOM 2482 C C . PRO B 1 80 ? -1.274 71.055 10.907 1.00 72.08 77 PRO B C 1
ATOM 2483 O O . PRO B 1 80 ? -0.158 71.245 11.401 1.00 72.38 77 PRO B O 1
ATOM 2487 N N . VAL B 1 81 ? -1.814 69.842 10.777 1.00 71.28 78 VAL B N 1
ATOM 2488 C CA . VAL B 1 81 ? -1.056 68.607 11.023 1.00 70.16 78 VAL B CA 1
ATOM 2489 C C . VAL B 1 81 ? 0.113 68.476 10.030 1.00 69.09 78 VAL B C 1
ATOM 2490 O O . VAL B 1 81 ? 1.108 67.810 10.314 1.00 68.44 78 VAL B O 1
ATOM 2494 N N . ALA B 1 82 ? -0.009 69.154 8.885 1.00 67.85 79 ALA B N 1
ATOM 2495 C CA . ALA B 1 82 ? 1.005 69.126 7.817 1.00 66.50 79 ALA B CA 1
ATOM 2496 C C . ALA B 1 82 ? 2.410 69.595 8.238 1.00 65.13 79 ALA B C 1
ATOM 2497 O O . ALA B 1 82 ? 3.405 69.288 7.570 1.00 65.19 79 ALA B O 1
ATOM 2499 N N . ARG B 1 83 ? 2.488 70.318 9.349 1.00 63.16 80 ARG B N 1
ATOM 2500 C CA . ARG B 1 83 ? 3.760 70.839 9.845 1.00 61.15 80 ARG B CA 1
ATOM 2501 C C . ARG B 1 83 ? 4.600 69.833 10.624 1.00 58.86 80 ARG B C 1
ATOM 2502 O O . ARG B 1 83 ? 5.776 70.095 10.899 1.00 59.04 80 ARG B O 1
ATOM 2510 N N . PHE B 1 84 ? 4.012 68.694 10.989 1.00 55.39 81 PHE B N 1
ATOM 2511 C CA . PHE B 1 84 ? 4.746 67.681 11.716 1.00 51.76 81 PHE B CA 1
ATOM 2512 C C . PHE B 1 84 ? 5.556 66.821 10.749 1.00 49.42 81 PHE B C 1
ATOM 2513 O O . PHE B 1 84 ? 5.055 66.406 9.697 1.00 48.60 81 PHE B O 1
ATOM 2521 N N . ALA B 1 85 ? 6.808 66.562 11.120 1.00 46.64 82 ALA B N 1
ATOM 2522 C CA . ALA B 1 85 ? 7.713 65.720 10.345 1.00 44.29 82 ALA B CA 1
ATOM 2523 C C . ALA B 1 85 ? 7.183 64.284 10.166 1.00 42.76 82 ALA B C 1
ATOM 2524 O O . ALA B 1 85 ? 7.375 63.665 9.119 1.00 42.17 82 ALA B O 1
ATOM 2526 N N . SER B 1 86 ? 6.540 63.765 11.212 1.00 40.73 83 SER B N 1
ATOM 2527 C CA . SER B 1 86 ? 5.990 62.413 11.192 1.00 39.41 83 SER B CA 1
ATOM 2528 C C . SER B 1 86 ? 4.884 62.305 10.154 1.00 38.35 83 SER B C 1
ATOM 2529 O O . SER B 1 86 ? 4.800 61.312 9.451 1.00 37.75 83 SER B O 1
ATOM 2532 N N . TYR B 1 87 ? 4.040 63.328 10.073 1.00 37.67 84 TYR B N 1
ATOM 2533 C CA . TYR B 1 87 ? 3.041 63.407 9.017 1.00 37.99 84 TYR B CA 1
ATOM 2534 C C . TYR B 1 87 ? 3.655 63.453 7.606 1.00 36.67 84 TYR B C 1
ATOM 2535 O O . TYR B 1 87 ? 3.213 62.744 6.726 1.00 35.91 84 TYR B O 1
ATOM 2544 N N . TRP B 1 88 ? 4.648 64.313 7.396 1.00 35.44 85 TRP B N 1
ATOM 2545 C CA . TRP B 1 88 ? 5.323 64.404 6.092 1.00 34.41 85 TRP B CA 1
ATOM 2546 C C . TRP B 1 88 ? 5.879 63.035 5.669 1.00 33.23 85 TRP B C 1
ATOM 2547 O O . TRP B 1 88 ? 5.673 62.589 4.545 1.00 32.94 85 TRP B O 1
ATOM 2558 N N . THR B 1 89 ? 6.567 62.369 6.591 1.00 32.12 86 THR B N 1
ATOM 2559 C CA . THR B 1 89 ? 7.132 61.047 6.335 1.00 31.73 86 THR B CA 1
ATOM 2560 C C . THR B 1 89 ? 6.068 60.081 5.821 1.00 32.52 86 THR B C 1
ATOM 2561 O O . THR B 1 89 ? 6.297 59.359 4.839 1.00 31.48 86 THR B O 1
ATOM 2565 N N A THR B 1 90 ? 4.919 60.075 6.490 0.50 32.96 87 THR B N 1
ATOM 2566 N N B THR B 1 90 ? 4.915 60.064 6.489 0.50 33.04 87 THR B N 1
ATOM 2567 C CA A THR B 1 90 ? 3.830 59.180 6.142 0.50 34.66 87 THR B CA 1
ATOM 2568 C CA B THR B 1 90 ? 3.833 59.162 6.114 0.50 34.83 87 THR B CA 1
ATOM 2569 C C A THR B 1 90 ? 3.344 59.450 4.720 0.50 35.76 87 THR B C 1
ATOM 2570 C C B THR B 1 90 ? 3.380 59.444 4.691 0.50 35.84 87 THR B C 1
ATOM 2571 O O A THR B 1 90 ? 3.055 58.516 3.974 0.50 36.24 87 THR B O 1
ATOM 2572 O O B THR B 1 90 ? 3.148 58.516 3.918 0.50 36.26 87 THR B O 1
ATOM 2587 N N . GLN B 1 92 ? 5.071 60.495 2.228 1.00 35.85 89 GLN B N 1
ATOM 2588 C CA . GLN B 1 92 ? 6.074 60.137 1.210 1.00 35.27 89 GLN B CA 1
ATOM 2589 C C . GLN B 1 92 ? 5.979 58.669 0.759 1.00 35.26 89 GLN B C 1
ATOM 2590 O O . GLN B 1 92 ? 6.362 58.338 -0.365 1.00 34.21 89 GLN B O 1
ATOM 2596 N N . LEU B 1 93 ? 5.468 57.806 1.641 1.00 35.18 90 LEU B N 1
ATOM 2597 C CA . LEU B 1 93 ? 5.517 56.367 1.390 1.00 35.43 90 LEU B CA 1
ATOM 2598 C C . LEU B 1 93 ? 4.498 55.961 0.351 1.00 34.85 90 LEU B C 1
ATOM 2599 O O . LEU B 1 93 ? 3.348 56.381 0.417 1.00 35.35 90 LEU B O 1
ATOM 2604 N N . GLN B 1 94 ? 4.933 55.172 -0.629 1.00 34.12 91 GLN B N 1
ATOM 2605 C CA . GLN B 1 94 ? 4.032 54.698 -1.681 1.00 33.64 91 GLN B CA 1
ATOM 2606 C C . GLN B 1 94 ? 3.612 53.249 -1.378 1.00 32.22 91 GLN B C 1
ATOM 2607 O O . GLN B 1 94 ? 4.067 52.666 -0.385 1.00 31.42 91 GLN B O 1
ATOM 2613 N N . ALA B 1 95 ? 2.733 52.677 -2.200 1.00 31.34 92 ALA B N 1
ATOM 2614 C CA . ALA B 1 95 ? 2.189 51.340 -1.921 1.00 30.54 92 ALA B CA 1
ATOM 2615 C C . ALA B 1 95 ? 3.311 50.347 -1.588 1.00 30.33 92 ALA B C 1
ATOM 2616 O O . ALA B 1 95 ? 3.260 49.679 -0.555 1.00 30.01 92 ALA B O 1
ATOM 2618 N N A GLU B 1 96 ? 4.341 50.294 -2.428 0.70 30.34 93 GLU B N 1
ATOM 2619 N N B GLU B 1 96 ? 4.325 50.301 -2.458 0.30 30.04 93 GLU B N 1
ATOM 2620 C CA A GLU B 1 96 ? 5.429 49.319 -2.263 0.70 30.79 93 GLU B CA 1
ATOM 2621 C CA B GLU B 1 96 ? 5.475 49.395 -2.330 0.30 29.90 93 GLU B CA 1
ATOM 2622 C C A GLU B 1 96 ? 6.189 49.485 -0.953 0.70 29.51 93 GLU B C 1
ATOM 2623 C C B GLU B 1 96 ? 6.192 49.498 -0.986 0.30 29.28 93 GLU B C 1
ATOM 2624 O O A GLU B 1 96 ? 6.610 48.501 -0.367 0.70 29.31 93 GLU B O 1
ATOM 2625 O O B GLU B 1 96 ? 6.564 48.485 -0.403 0.30 29.19 93 GLU B O 1
ATOM 2636 N N . HIS B 1 97 ? 6.384 50.726 -0.511 1.00 29.11 94 HIS B N 1
ATOM 2637 C CA . HIS B 1 97 ? 7.073 50.977 0.756 1.00 28.30 94 HIS B CA 1
ATOM 2638 C C . HIS B 1 97 ? 6.215 50.550 1.931 1.00 27.20 94 HIS B C 1
ATOM 2639 O O . HIS B 1 97 ? 6.731 49.930 2.838 1.00 26.65 94 HIS B O 1
ATOM 2646 N N . LEU B 1 98 ? 4.907 50.851 1.898 1.00 26.90 95 LEU B N 1
ATOM 2647 C CA . LEU B 1 98 ? 3.999 50.453 2.991 1.00 26.29 95 LEU B CA 1
ATOM 2648 C C . LEU B 1 98 ? 3.906 48.926 3.071 1.00 25.40 95 LEU B C 1
ATOM 2649 O O . LEU B 1 98 ? 3.925 48.355 4.143 1.00 24.78 95 LEU B O 1
ATOM 2654 N N . GLN B 1 99 ? 3.821 48.268 1.925 1.00 25.40 96 GLN B N 1
ATOM 2655 C CA . GLN B 1 99 ? 3.783 46.807 1.901 1.00 25.28 96 GLN B CA 1
ATOM 2656 C C . GLN B 1 99 ? 5.044 46.204 2.509 1.00 23.72 96 GLN B C 1
ATOM 2657 O O . GLN B 1 99 ? 4.975 45.218 3.244 1.00 22.56 96 GLN B O 1
ATOM 2663 N N . TYR B 1 100 ? 6.205 46.769 2.194 1.00 22.83 97 TYR B N 1
ATOM 2664 C CA . TYR B 1 100 ? 7.433 46.244 2.763 1.00 23.20 97 TYR B CA 1
ATOM 2665 C C . TYR B 1 100 ? 7.470 46.401 4.306 1.00 23.68 97 TYR B C 1
ATOM 2666 O O . TYR B 1 100 ? 7.696 45.429 5.040 1.00 23.12 97 TYR B O 1
ATOM 2675 N N . LEU B 1 101 ? 7.229 47.620 4.788 1.00 23.15 98 LEU B N 1
ATOM 2676 C CA . LEU B 1 101 ? 7.260 47.858 6.237 1.00 22.72 98 LEU B CA 1
ATOM 2677 C C . LEU B 1 101 ? 6.229 47.015 7.032 1.00 22.34 98 LEU B C 1
ATOM 2678 O O . LEU B 1 101 ? 6.561 46.453 8.088 1.00 21.72 98 LEU B O 1
ATOM 2683 N N A GLU B 1 102 ? 5.006 46.950 6.509 0.50 21.99 99 GLU B N 1
ATOM 2684 N N B GLU B 1 102 ? 5.005 46.896 6.531 0.50 22.21 99 GLU B N 1
ATOM 2685 C CA A GLU B 1 102 ? 3.930 46.101 7.048 0.50 22.51 99 GLU B CA 1
ATOM 2686 C CA B GLU B 1 102 ? 3.991 46.077 7.227 0.50 22.86 99 GLU B CA 1
ATOM 2687 C C A GLU B 1 102 ? 4.406 44.657 7.259 0.50 22.02 99 GLU B C 1
ATOM 2688 C C B GLU B 1 102 ? 4.242 44.570 7.146 0.50 22.47 99 GLU B C 1
ATOM 2689 O O A GLU B 1 102 ? 4.122 44.035 8.300 0.50 20.71 99 GLU B O 1
ATOM 2690 O O B GLU B 1 102 ? 3.588 43.788 7.852 0.50 22.06 99 GLU B O 1
ATOM 2701 N N . SER B 1 103 ? 5.182 44.161 6.289 1.00 22.16 100 SER B N 1
ATOM 2702 C CA . SER B 1 103 ? 5.597 42.737 6.235 1.00 22.23 100 SER B CA 1
ATOM 2703 C C . SER B 1 103 ? 6.658 42.337 7.273 1.00 21.58 100 SER B C 1
ATOM 2704 O O . SER B 1 103 ? 6.937 41.148 7.441 1.00 22.03 100 SER B O 1
ATOM 2707 N N . LEU B 1 104 ? 7.270 43.316 7.930 1.00 21.23 101 LEU B N 1
ATOM 2708 C CA . LEU B 1 104 ? 8.419 43.036 8.768 1.00 20.21 101 LEU B CA 1
ATOM 2709 C C . LEU B 1 104 ? 8.026 42.473 10.132 1.00 20.12 101 LEU B C 1
ATOM 2710 O O . LEU B 1 104 ? 7.001 42.892 10.722 1.00 20.54 101 LEU B O 1
ATOM 2715 N N . PRO B 1 105 ? 8.812 41.498 10.632 1.00 20.36 102 PRO B N 1
ATOM 2716 C CA . PRO B 1 105 ? 8.589 40.938 11.956 1.00 20.87 102 PRO B CA 1
ATOM 2717 C C . PRO B 1 105 ? 9.129 41.939 12.996 1.00 21.71 102 PRO B C 1
ATOM 2718 O O . PRO B 1 105 ? 9.942 42.809 12.652 1.00 20.77 102 PRO B O 1
ATOM 2722 N N . ASN B 1 106 ? 8.700 41.827 14.250 1.00 21.89 103 ASN B N 1
ATOM 2723 C CA . ASN B 1 106 ? 9.312 42.708 15.243 1.00 23.09 103 ASN B CA 1
ATOM 2724 C C . ASN B 1 106 ? 10.503 42.052 15.973 1.00 23.35 103 ASN B C 1
ATOM 2725 O O . ASN B 1 106 ? 11.171 42.702 16.763 1.00 23.73 103 ASN B O 1
ATOM 2730 N N . ARG B 1 107 ? 10.781 40.775 15.661 1.00 23.13 104 ARG B N 1
ATOM 2731 C CA . ARG B 1 107 ? 11.851 40.012 16.314 1.00 23.07 104 ARG B CA 1
ATOM 2732 C C . ARG B 1 107 ? 12.342 38.941 15.338 1.00 23.58 104 ARG B C 1
ATOM 2733 O O . ARG B 1 107 ? 11.533 38.291 14.630 1.00 22.78 104 ARG B O 1
ATOM 2749 N N . ILE B 1 109 ? 15.010 35.517 15.463 1.00 26.05 106 ILE B N 1
ATOM 2750 C CA . ILE B 1 109 ? 15.859 34.639 16.233 1.00 26.96 106 ILE B CA 1
ATOM 2751 C C . ILE B 1 109 ? 16.503 33.684 15.246 1.00 27.96 106 ILE B C 1
ATOM 2752 O O . ILE B 1 109 ? 15.811 33.038 14.446 1.00 28.49 106 ILE B O 1
ATOM 2757 N N . ASP B 1 110 ? 17.829 33.599 15.297 1.00 29.35 107 ASP B N 1
ATOM 2758 C CA . ASP B 1 110 ? 18.596 32.900 14.277 1.00 30.42 107 ASP B CA 1
ATOM 2759 C C . ASP B 1 110 ? 19.936 32.434 14.886 1.00 31.09 107 ASP B C 1
ATOM 2760 O O . ASP B 1 110 ? 20.853 33.241 15.108 1.00 30.92 107 ASP B O 1
ATOM 2765 N N . GLY B 1 111 ? 20.020 31.131 15.191 1.00 32.36 108 GLY B N 1
ATOM 2766 C CA . GLY B 1 111 ? 21.203 30.513 15.796 1.00 33.01 108 GLY B CA 1
ATOM 2767 C C . GLY B 1 111 ? 21.535 31.166 17.129 1.00 33.50 108 GLY B C 1
ATOM 2768 O O . GLY B 1 111 ? 20.759 31.080 18.089 1.00 34.70 108 GLY B O 1
ATOM 2769 N N . ASP B 1 112 ? 22.662 31.854 17.192 1.00 33.10 109 ASP B N 1
ATOM 2770 C CA . ASP B 1 112 ? 23.098 32.429 18.467 1.00 32.71 109 ASP B CA 1
ATOM 2771 C C . ASP B 1 112 ? 22.699 33.904 18.655 1.00 31.13 109 ASP B C 1
ATOM 2772 O O . ASP B 1 112 ? 23.243 34.588 19.529 1.00 30.27 109 ASP B O 1
ATOM 2777 N N . TRP B 1 113 ? 21.764 34.403 17.850 1.00 29.59 110 TRP B N 1
ATOM 2778 C CA . TRP B 1 113 ? 21.364 35.801 17.996 1.00 28.12 110 TRP B CA 1
ATOM 2779 C C . TRP B 1 113 ? 19.871 36.053 17.912 1.00 27.00 110 TRP B C 1
ATOM 2780 O O . TRP B 1 113 ? 19.134 35.377 17.179 1.00 26.55 110 TRP B O 1
ATOM 2791 N N . THR B 1 114 ? 19.462 37.054 18.673 1.00 25.65 111 THR B N 1
ATOM 2792 C CA . THR B 1 114 ? 18.109 37.548 18.684 1.00 24.75 111 THR B CA 1
ATOM 2793 C C . THR B 1 114 ? 18.236 39.003 18.258 1.00 24.43 111 THR B C 1
ATOM 2794 O O . THR B 1 114 ? 19.182 39.688 18.676 1.00 24.48 111 THR B O 1
ATOM 2798 N N . VAL B 1 115 ? 17.319 39.465 17.412 1.00 22.69 112 VAL B N 1
ATOM 2799 C CA . VAL B 1 115 ? 17.406 40.837 16.885 1.00 22.24 112 VAL B CA 1
ATOM 2800 C C . VAL B 1 115 ? 16.059 41.529 17.021 1.00 21.88 112 VAL B C 1
ATOM 2801 O O . VAL B 1 115 ? 15.025 40.991 16.548 1.00 23.07 112 VAL B O 1
ATOM 2805 N N . VAL B 1 116 ? 16.064 42.715 17.643 1.00 22.42 113 VAL B N 1
ATOM 2806 C CA . VAL B 1 116 ? 14.857 43.528 17.853 1.00 22.00 113 VAL B CA 1
ATOM 2807 C C . VAL B 1 116 ? 15.234 44.998 17.740 1.00 22.54 113 VAL B C 1
ATOM 2808 O O . VAL B 1 116 ? 16.405 45.377 17.839 1.00 23.36 113 VAL B O 1
ATOM 2812 N N . HIS B 1 117 ? 14.245 45.850 17.545 1.00 22.73 114 HIS B N 1
ATOM 2813 C CA . HIS B 1 117 ? 14.532 47.258 17.445 1.00 22.75 114 HIS B CA 1
ATOM 2814 C C . HIS B 1 117 ? 14.829 47.849 18.816 1.00 23.08 114 HIS B C 1
ATOM 2815 O O . HIS B 1 117 ? 15.756 48.654 18.947 1.00 24.40 114 HIS B O 1
ATOM 2822 N N . GLY B 1 118 ? 14.042 47.428 19.811 1.00 23.11 115 GLY B N 1
ATOM 2823 C CA . GLY B 1 118 ? 13.957 48.062 21.131 1.00 23.18 115 GLY B CA 1
ATOM 2824 C C . GLY B 1 118 ? 14.513 47.155 22.208 1.00 23.54 115 GLY B C 1
ATOM 2825 O O . GLY B 1 118 ? 15.685 47.262 22.566 1.00 23.58 115 GLY B O 1
ATOM 2826 N N . SER B 1 119 ? 13.685 46.231 22.693 1.00 24.14 116 SER B N 1
ATOM 2827 C CA . SER B 1 119 ? 14.128 45.240 23.675 1.00 24.60 116 SER B CA 1
ATOM 2828 C C . SER B 1 119 ? 13.446 43.904 23.430 1.00 24.62 116 SER B C 1
ATOM 2829 O O . SER B 1 119 ? 12.371 43.859 22.829 1.00 24.10 116 SER B O 1
ATOM 2832 N N . PRO B 1 120 ? 14.089 42.803 23.864 1.00 25.28 117 PRO B N 1
ATOM 2833 C CA . PRO B 1 120 ? 13.426 41.492 23.750 1.00 25.72 117 PRO B CA 1
ATOM 2834 C C . PRO B 1 120 ? 12.140 41.379 24.564 1.00 26.61 117 PRO B C 1
ATOM 2835 O O . PRO B 1 120 ? 11.302 40.534 24.247 1.00 27.45 117 PRO B O 1
ATOM 2839 N N . ARG B 1 121 ? 11.967 42.222 25.586 1.00 27.74 118 ARG B N 1
ATOM 2840 C CA . ARG B 1 121 ? 10.693 42.270 26.334 1.00 28.22 118 ARG B CA 1
ATOM 2841 C C . ARG B 1 121 ? 9.634 43.017 25.553 1.00 27.44 118 ARG B C 1
ATOM 2842 O O . ARG B 1 121 ? 8.462 42.614 25.555 1.00 27.24 118 ARG B O 1
ATOM 2850 N N . HIS B 1 122 ? 10.026 44.141 24.941 1.00 26.62 119 HIS B N 1
ATOM 2851 C CA . HIS B 1 122 ? 9.091 44.974 24.135 1.00 26.37 119 HIS B CA 1
ATOM 2852 C C . HIS B 1 122 ? 9.777 45.397 22.838 1.00 25.52 119 HIS B C 1
ATOM 2853 O O . HIS B 1 122 ? 10.430 46.456 22.770 1.00 24.24 119 HIS B O 1
ATOM 2860 N N . PRO B 1 123 ? 9.680 44.527 21.814 1.00 25.07 120 PRO B N 1
ATOM 2861 C CA . PRO B 1 123 ? 10.499 44.614 20.616 1.00 25.59 120 PRO B CA 1
ATOM 2862 C C . PRO B 1 123 ? 10.483 45.982 19.956 1.00 26.41 120 PRO B C 1
ATOM 2863 O O . PRO B 1 123 ? 11.531 46.463 19.572 1.00 27.62 120 PRO B O 1
ATOM 2867 N N . ILE B 1 124 ? 9.307 46.589 19.811 1.00 26.48 121 ILE B N 1
ATOM 2868 C CA . ILE B 1 124 ? 9.204 47.872 19.120 1.00 28.06 121 ILE B CA 1
ATOM 2869 C C . ILE B 1 124 ? 9.580 49.069 19.992 1.00 27.34 121 ILE B C 1
ATOM 2870 O O . ILE B 1 124 ? 10.034 50.101 19.485 1.00 27.51 121 ILE B O 1
ATOM 2875 N N . TRP B 1 125 ? 9.343 48.960 21.291 1.00 26.90 122 TRP B N 1
ATOM 2876 C CA . TRP B 1 125 ? 9.171 50.192 22.097 1.00 26.62 122 TRP B CA 1
ATOM 2877 C C . TRP B 1 125 ? 10.258 50.505 23.100 1.00 27.07 122 TRP B C 1
ATOM 2878 O O . TRP B 1 125 ? 10.557 51.669 23.322 1.00 26.80 122 TRP B O 1
ATOM 2889 N N . GLU B 1 126 ? 10.827 49.484 23.729 1.00 27.81 123 GLU B N 1
ATOM 2890 C CA . GLU B 1 126 ? 11.647 49.708 24.939 1.00 28.84 123 GLU B CA 1
ATOM 2891 C C . GLU B 1 126 ? 13.098 50.142 24.647 1.00 29.27 123 GLU B C 1
ATOM 2892 O O . GLU B 1 126 ? 13.764 49.563 23.793 1.00 29.62 123 GLU B O 1
ATOM 2898 N N . TYR B 1 127 ? 13.569 51.165 25.358 1.00 29.42 124 TYR B N 1
ATOM 2899 C CA . TYR B 1 127 ? 14.940 51.631 25.235 1.00 30.40 124 TYR B CA 1
ATOM 2900 C C . TYR B 1 127 ? 15.807 50.908 26.269 1.00 31.00 124 TYR B C 1
ATOM 2901 O O . TYR B 1 127 ? 15.478 50.882 27.466 1.00 31.65 124 TYR B O 1
ATOM 2910 N N . ILE B 1 128 ? 16.920 50.330 25.825 1.00 31.31 125 ILE B N 1
ATOM 2911 C CA . ILE B 1 128 ? 17.863 49.736 26.753 1.00 31.44 125 ILE B CA 1
ATOM 2912 C C . ILE B 1 128 ? 18.991 50.746 26.895 1.00 32.87 125 ILE B C 1
ATOM 2913 O O . ILE B 1 128 ? 19.890 50.786 26.057 1.00 32.34 125 ILE B O 1
ATOM 2918 N N . TYR B 1 129 ? 18.917 51.558 27.945 1.00 35.00 126 TYR B N 1
ATOM 2919 C CA . TYR B 1 129 ? 19.838 52.693 28.120 1.00 37.53 126 TYR B CA 1
ATOM 2920 C C . TYR B 1 129 ? 20.647 52.658 29.423 1.00 38.75 126 TYR B C 1
ATOM 2921 O O . TYR B 1 129 ? 21.560 53.474 29.627 1.00 39.77 126 TYR B O 1
ATOM 2930 N N . ASN B 1 130 ? 20.346 51.695 30.296 1.00 39.26 127 ASN B N 1
ATOM 2931 C CA . ASN B 1 130 ? 21.113 51.527 31.541 1.00 40.20 127 ASN B CA 1
ATOM 2932 C C . ASN B 1 130 ? 21.155 50.061 31.975 1.00 40.32 127 ASN B C 1
ATOM 2933 O O . ASN B 1 130 ? 20.529 49.205 31.338 1.00 40.49 127 ASN B O 1
ATOM 2938 N N . ALA B 1 131 ? 21.877 49.775 33.054 1.00 40.44 128 ALA B N 1
ATOM 2939 C CA . ALA B 1 131 ? 22.029 48.388 33.513 1.00 41.00 128 ALA B CA 1
ATOM 2940 C C . ALA B 1 131 ? 20.758 47.760 34.097 1.00 40.83 128 ALA B C 1
ATOM 2941 O O . ALA B 1 131 ? 20.550 46.558 33.930 1.00 40.19 128 ALA B O 1
ATOM 2943 N N . ARG B 1 132 ? 19.931 48.558 34.780 1.00 41.18 129 ARG B N 1
ATOM 2944 C CA . ARG B 1 132 ? 18.665 48.070 35.342 1.00 41.96 129 ARG B CA 1
ATOM 2945 C C . ARG B 1 132 ? 17.776 47.472 34.236 1.00 40.41 129 ARG B C 1
ATOM 2946 O O . ARG B 1 132 ? 17.218 46.375 34.389 1.00 39.99 129 ARG B O 1
ATOM 2954 N N . ILE B 1 133 ? 17.655 48.197 33.123 1.00 39.33 130 ILE B N 1
ATOM 2955 C CA . ILE B 1 133 ? 16.802 47.747 32.018 1.00 37.55 130 ILE B CA 1
ATOM 2956 C C . ILE B 1 133 ? 17.475 46.584 31.273 1.00 36.70 130 ILE B C 1
ATOM 2957 O O . ILE B 1 133 ? 16.822 45.607 30.919 1.00 35.12 130 ILE B O 1
ATOM 2962 N N . ALA B 1 134 ? 18.794 46.675 31.080 1.00 36.03 131 ALA B N 1
ATOM 2963 C CA . ALA B 1 134 ? 19.535 45.577 30.461 1.00 35.20 131 ALA B CA 1
ATOM 2964 C C . ALA B 1 134 ? 19.326 44.287 31.258 1.00 35.18 131 ALA B C 1
ATOM 2965 O O . ALA B 1 134 ? 19.041 43.242 30.680 1.00 34.68 131 ALA B O 1
ATOM 2967 N N . ALA B 1 135 ? 19.436 44.386 32.583 1.00 35.36 132 ALA B N 1
ATOM 2968 C CA . ALA B 1 135 ? 19.255 43.255 33.485 1.00 35.58 132 ALA B CA 1
ATOM 2969 C C . ALA B 1 135 ? 17.871 42.620 33.413 1.00 35.36 132 ALA B C 1
ATOM 2970 O O . ALA B 1 135 ? 17.758 41.401 33.473 1.00 35.46 132 ALA B O 1
ATOM 2972 N N . LEU B 1 136 ? 16.821 43.431 33.255 1.00 35.87 133 LEU B N 1
ATOM 2973 C CA . LEU B 1 136 ? 15.466 42.879 33.052 1.00 35.55 133 LEU B CA 1
ATOM 2974 C C . LEU B 1 136 ? 15.296 42.237 31.668 1.00 34.46 133 LEU B C 1
ATOM 2975 O O . LEU B 1 136 ? 14.367 41.472 31.452 1.00 34.72 133 LEU B O 1
ATOM 2980 N N . ASN B 1 137 ? 16.191 42.546 30.738 1.00 33.45 134 ASN B N 1
ATOM 2981 C CA . ASN B 1 137 ? 16.095 41.978 29.393 1.00 32.71 134 ASN B CA 1
ATOM 2982 C C . ASN B 1 137 ? 16.870 40.680 29.107 1.00 32.58 134 ASN B C 1
ATOM 2983 O O . ASN B 1 137 ? 16.524 39.945 28.165 1.00 32.19 134 ASN B O 1
ATOM 2988 N N . PHE B 1 138 ? 17.898 40.400 29.901 1.00 32.28 135 PHE B N 1
ATOM 2989 C CA . PHE B 1 138 ? 18.636 39.138 29.730 1.00 33.40 135 PHE B CA 1
ATOM 2990 C C . PHE B 1 138 ? 17.767 37.862 29.842 1.00 34.07 135 PHE B C 1
ATOM 2991 O O . PHE B 1 138 ? 17.948 36.926 29.051 1.00 34.73 135 PHE B O 1
ATOM 2999 N N . PRO B 1 139 ? 16.800 37.821 30.790 1.00 34.24 136 PRO B N 1
ATOM 3000 C CA . PRO B 1 139 ? 15.865 36.684 30.814 1.00 33.85 136 PRO B CA 1
ATOM 3001 C C . PRO B 1 139 ? 14.898 36.589 29.610 1.00 33.12 136 PRO B C 1
ATOM 3002 O O . PRO B 1 139 ? 14.276 35.540 29.385 1.00 32.73 136 PRO B O 1
ATOM 3006 N N . ALA B 1 140 ? 14.778 37.660 28.829 1.00 32.82 137 ALA B N 1
ATOM 3007 C CA . ALA B 1 140 ? 13.742 37.720 27.778 1.00 32.23 137 ALA B CA 1
ATOM 3008 C C . ALA B 1 140 ? 14.227 37.295 26.382 1.00 31.66 137 ALA B C 1
ATOM 3009 O O . ALA B 1 140 ? 13.453 37.332 25.409 1.00 31.17 137 ALA B O 1
ATOM 3011 N N . PHE B 1 141 ? 15.501 36.918 26.286 1.00 30.89 138 PHE B N 1
ATOM 3012 C CA . PHE B 1 141 ? 16.022 36.233 25.100 1.00 31.10 138 PHE B CA 1
ATOM 3013 C C . PHE B 1 141 ? 16.845 35.007 25.538 1.00 32.08 138 PHE B C 1
ATOM 3014 O O . PHE B 1 141 ? 17.382 35.006 26.644 1.00 32.41 138 PHE B O 1
ATOM 3022 N N . ASP B 1 142 ? 16.899 33.975 24.684 1.00 32.90 139 ASP B N 1
ATOM 3023 C CA . ASP B 1 142 ? 17.489 32.662 25.017 1.00 34.39 139 ASP B CA 1
ATOM 3024 C C . ASP B 1 142 ? 18.722 32.302 24.157 1.00 34.37 139 ASP B C 1
ATOM 3025 O O . ASP B 1 142 ? 19.099 31.137 24.068 1.00 35.51 139 ASP B O 1
ATOM 3030 N N . THR B 1 143 ? 19.330 33.306 23.525 1.00 33.00 140 THR B N 1
ATOM 3031 C CA . THR B 1 143 ? 20.499 33.111 22.665 1.00 31.97 140 THR B CA 1
ATOM 3032 C C . THR B 1 143 ? 21.656 33.768 23.398 1.00 32.02 140 THR B C 1
ATOM 3033 O O . THR B 1 143 ? 21.403 34.507 24.350 1.00 32.09 140 THR B O 1
ATOM 3037 N N . PRO B 1 144 ? 22.928 33.472 23.014 1.00 32.56 141 PRO B N 1
ATOM 3038 C CA . PRO B 1 144 ? 24.063 34.235 23.589 1.00 32.78 141 PRO B CA 1
ATOM 3039 C C . PRO B 1 144 ? 24.029 35.758 23.323 1.00 32.27 141 PRO B C 1
ATOM 3040 O O . PRO B 1 144 ? 24.509 36.541 24.143 1.00 32.40 141 PRO B O 1
ATOM 3044 N N . LEU B 1 145 ? 23.486 36.175 22.184 1.00 31.04 142 LEU B N 1
ATOM 3045 C CA . LEU B 1 145 ? 23.549 37.572 21.795 1.00 30.07 142 LEU B CA 1
ATOM 3046 C C . LEU B 1 145 ? 22.177 38.170 21.510 1.00 29.41 142 LEU B C 1
ATOM 3047 O O . LEU B 1 145 ? 21.294 37.484 20.969 1.00 29.16 142 LEU B O 1
ATOM 3052 N N . CYS B 1 146 ? 22.020 39.448 21.859 1.00 28.42 143 CYS B N 1
ATOM 3053 C CA . CYS B 1 146 ? 20.848 40.244 21.477 1.00 27.49 143 CYS B CA 1
ATOM 3054 C C . CYS B 1 146 ? 21.290 41.582 20.916 1.00 27.27 143 CYS B C 1
ATOM 3055 O O . CYS B 1 146 ? 22.028 42.326 21.570 1.00 28.27 143 CYS B O 1
ATOM 3058 N N . PHE B 1 147 ? 20.877 41.861 19.684 1.00 26.27 144 PHE B N 1
ATOM 3059 C CA . PHE B 1 147 ? 21.179 43.129 19.039 1.00 25.45 144 PHE B CA 1
ATOM 3060 C C . PHE B 1 147 ? 19.930 43.998 19.108 1.00 24.67 144 PHE B C 1
ATOM 3061 O O . PHE B 1 147 ? 18.816 43.521 18.837 1.00 24.32 144 PHE B O 1
ATOM 3069 N N . VAL B 1 148 ? 20.123 45.243 19.550 1.00 23.58 145 VAL B N 1
ATOM 3070 C CA . VAL B 1 148 ? 19.031 46.199 19.738 1.00 23.78 145 VAL B CA 1
ATOM 3071 C C . VAL B 1 148 ? 19.442 47.561 19.160 1.00 23.67 145 VAL B C 1
ATOM 3072 O O . VAL B 1 148 ? 20.624 47.842 18.997 1.00 23.32 145 VAL B O 1
ATOM 3076 N N . GLY B 1 149 ? 18.455 48.395 18.846 1.00 24.33 146 GLY B N 1
ATOM 3077 C CA . GLY B 1 149 ? 18.699 49.783 18.463 1.00 23.96 146 GLY B CA 1
ATOM 3078 C C . GLY B 1 149 ? 17.901 50.766 19.317 1.00 24.90 146 GLY B C 1
ATOM 3079 O O . GLY B 1 149 ? 17.893 50.673 20.574 1.00 24.97 146 GLY B O 1
ATOM 3080 N N . HIS B 1 150 ? 17.296 51.750 18.649 1.00 25.05 147 HIS B N 1
ATOM 3081 C CA . HIS B 1 150 ? 16.282 52.628 19.276 1.00 25.98 147 HIS B CA 1
ATOM 3082 C C . HIS B 1 150 ? 16.857 53.794 20.128 1.00 27.33 147 HIS B C 1
ATOM 3083 O O . HIS B 1 150 ? 16.252 54.851 20.208 1.00 28.48 147 HIS B O 1
ATOM 3090 N N . THR B 1 151 ? 18.008 53.615 20.764 1.00 28.17 148 THR B N 1
ATOM 3091 C CA . THR B 1 151 ? 18.596 54.719 21.552 1.00 29.65 148 THR B CA 1
ATOM 3092 C C . THR B 1 151 ? 19.409 55.688 20.693 1.00 29.89 148 THR B C 1
ATOM 3093 O O . THR B 1 151 ? 19.688 56.829 21.119 1.00 31.45 148 THR B O 1
ATOM 3097 N N . HIS B 1 152 ? 19.850 55.216 19.525 1.00 29.71 149 HIS B N 1
ATOM 3098 C CA . HIS B 1 152 ? 20.802 55.966 18.663 1.00 30.12 149 HIS B CA 1
ATOM 3099 C C . HIS B 1 152 ? 22.174 56.145 19.307 1.00 30.59 149 HIS B C 1
ATOM 3100 O O . HIS B 1 152 ? 22.932 57.051 18.951 1.00 31.08 149 HIS B O 1
ATOM 3107 N N . VAL B 1 153 ? 22.508 55.264 20.241 1.00 30.87 150 VAL B N 1
ATOM 3108 C CA . VAL B 1 153 ? 23.811 55.328 20.935 1.00 31.75 150 VAL B CA 1
ATOM 3109 C C . VAL B 1 153 ? 24.366 53.898 20.918 1.00 31.74 150 VAL B C 1
ATOM 3110 O O . VAL B 1 153 ? 23.697 52.970 21.365 1.00 31.75 150 VAL B O 1
ATOM 3114 N N . PRO B 1 154 ? 25.576 53.712 20.376 1.00 32.01 151 PRO B N 1
ATOM 3115 C CA . PRO B 1 154 ? 26.154 52.373 20.436 1.00 31.90 151 PRO B CA 1
ATOM 3116 C C . PRO B 1 154 ? 26.442 51.953 21.871 1.00 32.39 151 PRO B C 1
ATOM 3117 O O . PRO B 1 154 ? 26.727 52.792 22.710 1.00 32.45 151 PRO B O 1
ATOM 3121 N N . LEU B 1 155 ? 26.336 50.658 22.151 1.00 32.89 152 LEU B N 1
ATOM 3122 C CA . LEU B 1 155 ? 26.423 50.164 23.518 1.00 33.21 152 LEU B CA 1
ATOM 3123 C C . LEU B 1 155 ? 26.771 48.698 23.487 1.00 33.19 152 LEU B C 1
ATOM 3124 O O . LEU B 1 155 ? 26.318 47.975 22.605 1.00 33.05 152 LEU B O 1
ATOM 3129 N N . TYR B 1 156 ? 27.558 48.244 24.452 1.00 33.13 153 TYR B N 1
ATOM 3130 C CA . TYR B 1 156 ? 27.512 46.816 24.789 1.00 34.05 153 TYR B CA 1
ATOM 3131 C C . TYR B 1 156 ? 27.525 46.617 26.291 1.00 34.16 153 TYR B C 1
ATOM 3132 O O . TYR B 1 156 ? 28.140 47.407 27.020 1.00 34.82 153 TYR B O 1
ATOM 3141 N N . ILE B 1 157 ? 26.864 45.559 26.743 1.00 34.18 154 ILE B N 1
ATOM 3142 C CA . ILE B 1 157 ? 26.915 45.155 28.152 1.00 35.12 154 ILE B CA 1
ATOM 3143 C C . ILE B 1 157 ? 26.761 43.617 28.274 1.00 36.02 154 ILE B C 1
ATOM 3144 O O . ILE B 1 157 ? 25.899 43.023 27.599 1.00 35.40 154 ILE B O 1
ATOM 3149 N N . ARG B 1 158 ? 27.597 43.000 29.121 1.00 36.85 155 ARG B N 1
ATOM 3150 C CA . ARG B 1 158 ? 27.589 41.552 29.408 1.00 38.40 155 ARG B CA 1
ATOM 3151 C C . ARG B 1 158 ? 26.571 41.256 30.513 1.00 39.64 155 ARG B C 1
ATOM 3152 O O . ARG B 1 158 ? 26.267 42.132 31.340 1.00 39.54 155 ARG B O 1
ATOM 3160 N N . GLU B 1 159 ? 26.044 40.032 30.537 1.00 40.21 156 GLU B N 1
ATOM 3161 C CA . GLU B 1 159 ? 24.988 39.670 31.486 1.00 41.55 156 GLU B CA 1
ATOM 3162 C C . GLU B 1 159 ? 25.398 39.880 32.952 1.00 42.31 156 GLU B C 1
ATOM 3163 O O . GLU B 1 159 ? 24.664 40.489 33.742 1.00 41.94 156 GLU B O 1
ATOM 3169 N N . ASP B 1 160 ? 26.572 39.378 33.305 1.00 43.10 157 ASP B N 1
ATOM 3170 C CA . ASP B 1 160 ? 27.092 39.538 34.667 1.00 44.71 157 ASP B CA 1
ATOM 3171 C C . ASP B 1 160 ? 27.224 41.010 35.088 1.00 44.99 157 ASP B C 1
ATOM 3172 O O . ASP B 1 160 ? 27.007 41.339 36.252 1.00 45.92 157 ASP B O 1
ATOM 3177 N N . GLU B 1 161 ? 27.549 41.892 34.136 1.00 45.06 158 GLU B N 1
ATOM 3178 C CA . GLU B 1 161 ? 27.671 43.330 34.412 1.00 45.22 158 GLU B CA 1
ATOM 3179 C C . GLU B 1 161 ? 26.300 43.955 34.678 1.00 44.95 158 GLU B C 1
ATOM 3180 O O . GLU B 1 161 ? 26.129 44.718 35.639 1.00 44.50 158 GLU B O 1
ATOM 3186 N N . ALA B 1 162 ? 25.329 43.640 33.819 1.00 44.66 159 ALA B N 1
ATOM 3187 C CA . ALA B 1 162 ? 23.960 44.117 34.009 1.00 45.00 159 ALA B CA 1
ATOM 3188 C C . ALA B 1 162 ? 23.445 43.659 35.381 1.00 45.58 159 ALA B C 1
ATOM 3189 O O . ALA B 1 162 ? 22.918 44.464 36.146 1.00 45.13 159 ALA B O 1
ATOM 3191 N N . LEU B 1 163 ? 23.636 42.382 35.695 1.00 46.92 160 LEU B N 1
ATOM 3192 C CA . LEU B 1 163 ? 23.128 41.817 36.945 1.00 49.10 160 LEU B CA 1
ATOM 3193 C C . LEU B 1 163 ? 23.756 42.361 38.225 1.00 50.51 160 LEU B C 1
ATOM 3194 O O . LEU B 1 163 ? 23.131 42.293 39.278 1.00 51.23 160 LEU B O 1
ATOM 3199 N N . SER B 1 164 ? 24.981 42.885 38.158 1.00 51.57 161 SER B N 1
ATOM 3200 C CA . SER B 1 164 ? 25.572 43.551 39.341 1.00 53.04 161 SER B CA 1
ATOM 3201 C C . SER B 1 164 ? 25.545 45.074 39.187 1.00 53.62 161 SER B C 1
ATOM 3202 O O . SER B 1 164 ? 26.281 45.789 39.854 1.00 53.82 161 SER B O 1
ATOM 3205 N N . ASN B 1 165 ? 24.667 45.545 38.300 1.00 53.84 162 ASN B N 1
ATOM 3206 C CA . ASN B 1 165 ? 24.393 46.971 38.084 1.00 54.17 162 ASN B CA 1
ATOM 3207 C C . ASN B 1 165 ? 25.575 47.815 37.577 1.00 54.02 162 ASN B C 1
ATOM 3208 O O . ASN B 1 165 ? 25.683 48.999 37.899 1.00 54.39 162 ASN B O 1
ATOM 3213 N N . VAL B 1 166 ? 26.444 47.205 36.773 1.00 53.27 163 VAL B N 1
ATOM 3214 C CA . VAL B 1 166 ? 27.584 47.900 36.156 1.00 52.52 163 VAL B CA 1
ATOM 3215 C C . VAL B 1 166 ? 27.101 48.648 34.901 1.00 51.45 163 VAL B C 1
ATOM 3216 O O . VAL B 1 166 ? 26.406 48.069 34.071 1.00 51.68 163 VAL B O 1
ATOM 3220 N N . ALA B 1 167 ? 27.451 49.930 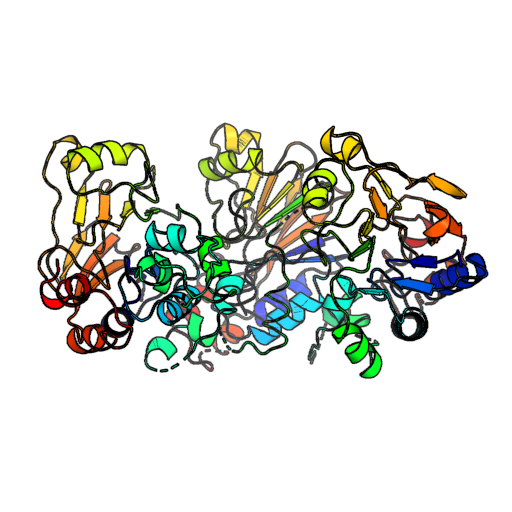34.773 1.00 50.38 164 ALA B N 1
ATOM 3221 C CA . ALA B 1 167 ? 26.975 50.771 33.659 1.00 48.87 164 ALA B CA 1
ATOM 3222 C C . ALA B 1 167 ? 27.339 50.187 32.289 1.00 47.58 164 ALA B C 1
ATOM 3223 O O . ALA B 1 167 ? 28.402 49.579 32.146 1.00 47.71 164 ALA B O 1
ATOM 3225 N N . PRO B 1 168 ? 26.470 50.364 31.270 1.00 46.05 165 PRO B N 1
ATOM 3226 C CA . PRO B 1 168 ? 26.850 49.786 29.971 1.00 45.09 165 PRO B CA 1
ATOM 3227 C C . PRO B 1 168 ? 28.027 50.522 29.341 1.00 44.66 165 PRO B C 1
ATOM 3228 O O . PRO B 1 168 ? 28.269 51.688 29.661 1.00 44.35 165 PRO B O 1
ATOM 3232 N N . HIS B 1 169 ? 28.760 49.841 28.465 1.00 43.73 166 HIS B N 1
ATOM 3233 C CA . HIS B 1 169 ? 29.920 50.467 27.813 1.00 43.67 166 HIS B CA 1
ATOM 3234 C C . HIS B 1 169 ? 29.438 51.257 26.617 1.00 43.44 166 HIS B C 1
ATOM 3235 O O . HIS B 1 169 ? 28.438 50.891 25.998 1.00 42.54 166 HIS B O 1
ATOM 3242 N N . HIS B 1 170 ? 30.145 52.338 26.311 1.00 43.03 167 HIS B N 1
ATOM 3243 C CA . HIS B 1 170 ? 29.938 53.084 25.075 1.00 43.15 167 HIS B CA 1
ATOM 3244 C C . HIS B 1 170 ? 31.201 52.926 24.220 1.00 43.12 167 HIS B C 1
ATOM 3245 O O . HIS B 1 170 ? 32.223 53.519 24.525 1.00 42.48 167 HIS B O 1
ATOM 3252 N N . PRO B 1 171 ? 31.136 52.101 23.160 1.00 43.25 168 PRO B N 1
ATOM 3253 C CA . PRO B 1 171 ? 32.297 51.861 22.305 1.00 43.66 168 PRO B CA 1
ATOM 3254 C C . PRO B 1 171 ? 32.765 53.083 21.535 1.00 44.45 168 PRO B C 1
ATOM 3255 O O . PRO B 1 171 ? 31.957 53.905 21.077 1.00 44.49 168 PRO B O 1
ATOM 3259 N N . ASN B 1 172 ? 34.074 53.156 21.365 1.00 45.05 169 ASN B N 1
ATOM 3260 C CA . ASN B 1 172 ? 34.685 54.167 20.533 1.00 46.46 169 ASN B CA 1
ATOM 3261 C C . ASN B 1 172 ? 34.807 53.659 19.111 1.00 46.39 169 ASN B C 1
ATOM 3262 O O . ASN B 1 172 ? 34.588 52.467 18.843 1.00 45.67 169 ASN B O 1
ATOM 3267 N N . ASP B 1 173 ? 35.099 54.574 18.195 1.00 47.07 170 ASP B N 1
ATOM 3268 C CA . ASP B 1 173 ? 35.313 54.215 16.802 1.00 47.79 170 ASP B CA 1
ATOM 3269 C C . ASP B 1 173 ? 36.446 53.199 16.681 1.00 48.11 170 ASP B C 1
ATOM 3270 O O . ASP B 1 173 ? 37.551 53.480 17.098 1.00 48.38 170 ASP B O 1
ATOM 3275 N N . GLY B 1 174 ? 36.152 52.038 16.097 1.00 48.16 171 GLY B N 1
ATOM 3276 C CA . GLY B 1 174 ? 37.147 50.985 15.875 1.00 48.64 171 GLY B CA 1
ATOM 3277 C C . GLY B 1 174 ? 37.265 49.962 16.993 1.00 48.48 171 GLY B C 1
ATOM 3278 O O . GLY B 1 174 ? 38.035 49.007 16.879 1.00 48.33 171 GLY B O 1
ATOM 3279 N N . GLU B 1 175 ? 36.491 50.143 18.062 1.00 47.89 172 GLU B N 1
ATOM 3280 C CA . GLU B 1 175 ? 36.570 49.259 19.220 1.00 48.32 172 GLU B CA 1
ATOM 3281 C C . GLU B 1 175 ? 36.108 47.835 18.908 1.00 47.78 172 GLU B C 1
ATOM 3282 O O . GLU B 1 175 ? 35.056 47.606 18.276 1.00 46.89 172 GLU B O 1
ATOM 3288 N N . VAL B 1 176 ? 36.930 46.890 19.347 1.00 47.84 173 VAL B N 1
ATOM 3289 C CA . VAL B 1 176 ? 36.700 45.476 19.108 1.00 47.00 173 VAL B CA 1
ATOM 3290 C C . VAL B 1 176 ? 36.188 44.831 20.386 1.00 46.40 173 VAL B C 1
ATOM 3291 O O . VAL B 1 176 ? 36.802 44.943 21.456 1.00 46.39 173 VAL B O 1
ATOM 3295 N N . LEU B 1 177 ? 35.064 44.149 20.245 1.00 44.77 174 LEU B N 1
ATOM 3296 C CA . LEU B 1 177 ? 34.427 43.422 21.310 1.00 43.94 174 LEU B CA 1
ATOM 3297 C C . LEU B 1 177 ? 34.544 41.937 21.019 1.00 43.74 174 LEU B C 1
ATOM 3298 O O . LEU B 1 177 ? 34.054 41.443 19.993 1.00 42.45 174 LEU B O 1
ATOM 3303 N N . ASP B 1 178 ? 35.196 41.252 21.943 1.00 43.76 175 ASP B N 1
ATOM 3304 C CA . ASP B 1 178 ? 35.327 39.813 21.948 1.00 44.70 175 ASP B CA 1
ATOM 3305 C C . ASP B 1 178 ? 34.072 39.250 22.637 1.00 44.43 175 ASP B C 1
ATOM 3306 O O . ASP B 1 178 ? 33.832 39.516 23.813 1.00 44.56 175 ASP B O 1
ATOM 3311 N N . VAL B 1 179 ? 33.261 38.481 21.913 1.00 44.50 176 VAL B N 1
ATOM 3312 C CA . VAL B 1 179 ? 32.008 37.957 22.487 1.00 44.36 176 VAL B CA 1
ATOM 3313 C C . VAL B 1 179 ? 32.026 36.439 22.707 1.00 45.33 176 VAL B C 1
ATOM 3314 O O . VAL B 1 179 ? 30.976 35.793 22.789 1.00 44.44 176 VAL B O 1
ATOM 3318 N N . SER B 1 180 ? 33.216 35.881 22.840 1.00 46.15 177 SER B N 1
ATOM 3319 C CA . SER B 1 180 ? 33.363 34.427 22.896 1.00 48.01 177 SER B CA 1
ATOM 3320 C C . SER B 1 180 ? 32.869 33.804 24.211 1.00 48.90 177 SER B C 1
ATOM 3321 O O . SER B 1 180 ? 32.600 32.599 24.265 1.00 49.91 177 SER B O 1
ATOM 3324 N N . SER B 1 181 ? 32.731 34.609 25.264 1.00 48.73 178 SER B N 1
ATOM 3325 C CA . SER B 1 181 ? 32.236 34.080 26.534 1.00 48.48 178 SER B CA 1
ATOM 3326 C C . SER B 1 181 ? 31.183 34.984 27.159 1.00 47.50 178 SER B C 1
ATOM 3327 O O . SER B 1 181 ? 31.339 36.207 27.208 1.00 47.67 178 SER B O 1
ATOM 3330 N N . GLY B 1 182 ? 30.107 34.378 27.651 1.00 46.24 179 GLY B N 1
ATOM 3331 C CA . GLY B 1 182 ? 29.046 35.145 28.296 1.00 43.90 179 GLY B CA 1
ATOM 3332 C C . GLY B 1 182 ? 28.042 35.661 27.286 1.00 42.64 179 GLY B C 1
ATOM 3333 O O . GLY B 1 182 ? 28.205 35.483 26.074 1.00 42.89 179 GLY B O 1
ATOM 3334 N N . ARG B 1 183 ? 26.988 36.291 27.795 1.00 41.00 180 ARG B N 1
ATOM 3335 C CA . ARG B 1 183 ? 25.915 36.787 26.958 1.00 38.97 180 ARG B CA 1
ATOM 3336 C C . ARG B 1 183 ? 25.973 38.319 26.903 1.00 37.89 180 ARG B C 1
ATOM 3337 O O . ARG B 1 183 ? 26.457 38.964 27.840 1.00 37.79 180 ARG B O 1
ATOM 3345 N N . TYR B 1 184 ? 25.496 38.882 25.792 1.00 35.91 181 TYR B N 1
ATOM 3346 C CA . TYR B 1 184 ? 25.632 40.311 25.502 1.00 34.15 181 TYR B CA 1
ATOM 3347 C C . TYR B 1 184 ? 24.371 40.892 24.888 1.00 32.83 181 TYR B C 1
ATOM 3348 O O . TYR B 1 184 ? 23.657 40.228 24.119 1.00 32.87 181 TYR B O 1
ATOM 3357 N N . ILE B 1 185 ? 24.123 42.140 25.246 1.00 31.39 182 ILE B N 1
ATOM 3358 C CA . ILE B 1 185 ? 23.223 43.024 24.515 1.00 30.24 182 ILE B CA 1
ATOM 3359 C C . ILE B 1 185 ? 24.084 44.084 23.862 1.00 30.26 182 ILE B C 1
ATOM 3360 O O . ILE B 1 185 ? 24.958 44.673 24.502 1.00 30.07 182 ILE B O 1
ATOM 3365 N N . ILE B 1 186 ? 23.826 44.313 22.580 1.00 30.00 183 ILE B N 1
ATOM 3366 C CA . ILE B 1 186 ? 24.691 45.120 21.741 1.00 30.15 183 ILE B CA 1
ATOM 3367 C C . ILE B 1 186 ? 23.818 46.047 20.885 1.00 29.83 183 ILE B C 1
ATOM 3368 O O . ILE B 1 186 ? 22.838 45.607 20.288 1.00 29.38 183 ILE B O 1
ATOM 3373 N N . ASN B 1 187 ? 24.192 47.323 20.855 1.00 29.29 184 ASN B N 1
ATOM 3374 C CA . ASN B 1 187 ? 23.568 48.331 20.001 1.00 28.96 184 ASN B CA 1
ATOM 3375 C C . ASN B 1 187 ? 24.606 48.891 19.026 1.00 29.18 184 ASN B C 1
ATOM 3376 O O . ASN B 1 187 ? 25.660 49.381 19.457 1.00 29.29 184 ASN B O 1
ATOM 3381 N N . PRO B 1 188 ? 24.318 48.814 17.705 1.00 28.83 185 PRO B N 1
ATOM 3382 C CA . PRO B 1 188 ? 25.253 49.341 16.733 1.00 28.75 185 PRO B CA 1
ATOM 3383 C C . PRO B 1 188 ? 25.260 50.887 16.641 1.00 28.85 185 PRO B C 1
ATOM 3384 O O . PRO B 1 188 ? 26.071 51.449 15.889 1.00 28.14 185 PRO B O 1
ATOM 3388 N N . GLY B 1 189 ? 24.357 51.559 17.366 1.00 28.33 186 GLY B N 1
ATOM 3389 C CA . GLY B 1 189 ? 24.239 53.024 17.281 1.00 28.01 186 GLY B CA 1
ATOM 3390 C C . GLY B 1 189 ? 23.345 53.331 16.086 1.00 28.18 186 GLY B C 1
ATOM 3391 O O . GLY B 1 189 ? 22.682 52.430 15.562 1.00 28.81 186 GLY B O 1
ATOM 3392 N N . ALA B 1 190 ? 23.271 54.598 15.689 1.00 28.18 187 ALA B N 1
ATOM 3393 C CA . ALA B 1 190 ? 22.374 54.993 14.604 1.00 28.60 187 ALA B CA 1
ATOM 3394 C C . ALA B 1 190 ? 23.167 55.380 13.367 1.00 28.81 187 ALA B C 1
ATOM 3395 O O . ALA B 1 190 ? 24.194 56.057 13.463 1.00 29.08 187 ALA B O 1
ATOM 3397 N N . VAL B 1 191 ? 22.672 54.939 12.214 1.00 28.92 188 VAL B N 1
ATOM 3398 C CA . VAL B 1 191 ? 23.219 55.355 10.937 1.00 29.41 188 VAL B CA 1
ATOM 3399 C C . VAL B 1 191 ? 22.846 56.819 10.712 1.00 30.09 188 VAL B C 1
ATOM 3400 O O . VAL B 1 191 ? 23.686 57.645 10.359 1.00 29.69 188 VAL B O 1
ATOM 3404 N N . GLY B 1 192 ? 21.576 57.132 10.938 1.00 30.37 189 GLY B N 1
ATOM 3405 C CA . GLY B 1 192 ? 21.017 58.354 10.413 1.00 31.95 189 GLY B CA 1
ATOM 3406 C C . GLY B 1 192 ? 20.742 59.501 11.340 1.00 33.18 189 GLY B C 1
ATOM 3407 O O . GLY B 1 192 ? 20.358 60.587 10.872 1.00 33.85 189 GLY B O 1
ATOM 3408 N N . GLN B 1 193 ? 20.891 59.272 12.646 1.00 33.83 190 GLN B N 1
ATOM 3409 C CA . GLN B 1 193 ? 20.689 60.340 13.634 1.00 34.54 190 GLN B CA 1
ATOM 3410 C C . GLN B 1 193 ? 21.360 59.989 14.952 1.00 34.49 190 GLN B C 1
ATOM 3411 O O . GLN B 1 193 ? 20.675 59.708 15.934 1.00 34.14 190 GLN B O 1
ATOM 3417 N N . PRO B 1 194 ? 22.708 60.006 14.980 1.00 35.40 191 PRO B N 1
ATOM 3418 C CA . PRO B 1 194 ? 23.380 59.655 16.238 1.00 36.18 191 PRO B CA 1
ATOM 3419 C C . PRO B 1 194 ? 22.983 60.588 17.405 1.00 36.61 191 PRO B C 1
ATOM 3420 O O . PRO B 1 194 ? 22.773 61.795 17.193 1.00 36.43 191 PRO B O 1
ATOM 3424 N N . ARG B 1 195 ? 22.873 60.041 18.621 1.00 36.57 192 ARG B N 1
ATOM 3425 C CA . ARG B 1 195 ? 22.521 60.885 19.779 1.00 36.93 192 ARG B CA 1
ATOM 3426 C C . ARG B 1 195 ? 23.559 60.939 20.904 1.00 37.85 192 ARG B C 1
ATOM 3427 O O . ARG B 1 195 ? 23.238 61.363 22.016 1.00 37.87 192 ARG B O 1
ATOM 3435 N N . ASP B 1 196 ? 24.803 60.553 20.617 1.00 38.79 193 ASP B N 1
ATOM 3436 C CA . ASP B 1 196 ? 25.840 60.516 21.664 1.00 39.77 193 ASP B CA 1
ATOM 3437 C C . ASP B 1 196 ? 26.887 61.631 21.560 1.00 41.00 193 ASP B C 1
ATOM 3438 O O . ASP B 1 196 ? 27.998 61.500 22.091 1.00 41.27 193 ASP B O 1
ATOM 3443 N N . GLY B 1 197 ? 26.537 62.720 20.870 1.00 41.70 194 GLY B N 1
ATOM 3444 C CA . GLY B 1 197 ? 27.436 63.868 20.728 1.00 43.09 194 GLY B CA 1
ATOM 3445 C C . GLY B 1 197 ? 28.484 63.720 19.632 1.00 43.76 194 GLY B C 1
ATOM 3446 O O . GLY B 1 197 ? 29.349 64.593 19.452 1.00 44.10 194 GLY B O 1
ATOM 3447 N N . ASP B 1 198 ? 28.422 62.605 18.912 1.00 43.23 195 ASP B N 1
ATOM 3448 C CA . ASP B 1 198 ? 29.319 62.331 17.787 1.00 43.34 195 ASP B CA 1
ATOM 3449 C C . ASP B 1 198 ? 28.468 62.345 16.506 1.00 42.87 195 ASP B C 1
ATOM 3450 O O . ASP B 1 198 ? 27.612 61.487 16.340 1.00 42.66 195 ASP B O 1
ATOM 3455 N N . PRO B 1 199 ? 28.689 63.337 15.610 1.00 43.11 196 PRO B N 1
ATOM 3456 C CA . PRO B 1 199 ? 27.820 63.477 14.435 1.00 42.57 196 PRO B CA 1
ATOM 3457 C C . PRO B 1 199 ? 28.029 62.398 13.356 1.00 41.49 196 PRO B C 1
ATOM 3458 O O . PRO B 1 199 ? 27.218 62.275 12.421 1.00 41.49 196 PRO B O 1
ATOM 3462 N N . ARG B 1 200 ? 29.090 61.612 13.495 1.00 40.11 197 ARG B N 1
ATOM 3463 C CA . ARG B 1 200 ? 29.366 60.537 12.554 1.00 39.07 197 ARG B CA 1
ATOM 3464 C C . ARG B 1 200 ? 28.314 59.430 12.619 1.00 37.70 197 ARG B C 1
ATOM 3465 O O . ARG B 1 200 ? 27.754 59.129 13.692 1.00 36.69 197 ARG B O 1
ATOM 3473 N N . ALA B 1 201 ? 28.048 58.831 11.462 1.00 36.76 198 ALA B N 1
ATOM 3474 C CA . ALA B 1 201 ? 27.173 57.670 11.374 1.00 36.13 198 ALA B CA 1
ATOM 3475 C C . ALA B 1 201 ? 27.802 56.572 12.204 1.00 35.45 198 ALA B C 1
ATOM 3476 O O . ALA B 1 201 ? 29.032 56.523 12.336 1.00 35.23 198 ALA B O 1
ATOM 3478 N N . SER B 1 202 ? 26.962 55.724 12.782 1.00 33.77 199 SER B N 1
ATOM 3479 C CA . SER B 1 202 ? 27.430 54.590 13.566 1.00 32.92 199 SER B CA 1
ATOM 3480 C C . SER B 1 202 ? 26.903 53.257 13.014 1.00 32.02 199 SER B C 1
ATOM 3481 O O . SER B 1 202 ? 25.776 53.182 12.533 1.00 32.03 199 SER B O 1
ATOM 3484 N N . TYR B 1 203 ? 27.725 52.212 13.099 1.00 31.89 200 TYR B N 1
ATOM 3485 C CA . TYR B 1 203 ? 27.327 50.852 12.703 1.00 31.57 200 TYR B CA 1
ATOM 3486 C C . TYR B 1 203 ? 28.275 49.832 13.335 1.00 32.06 200 TYR B C 1
ATOM 3487 O O . TYR B 1 203 ? 29.285 50.188 13.970 1.00 32.31 200 TYR B O 1
ATOM 3496 N N . ALA B 1 204 ? 27.977 48.560 13.130 1.00 31.73 201 ALA B N 1
ATOM 3497 C CA . ALA B 1 204 ? 28.840 47.503 13.643 1.00 32.31 201 ALA B CA 1
ATOM 3498 C C . ALA B 1 204 ? 29.093 46.422 12.601 1.00 32.34 201 ALA B C 1
ATOM 3499 O O . ALA B 1 204 ? 28.289 46.226 11.663 1.00 32.58 201 ALA B O 1
ATOM 3501 N N . ILE B 1 205 ? 30.203 45.714 12.800 1.00 32.29 202 ILE B N 1
ATOM 3502 C CA . ILE B 1 205 ? 30.583 44.583 11.983 1.00 33.47 202 ILE B CA 1
ATOM 3503 C C . ILE B 1 205 ? 30.725 43.380 12.900 1.00 33.73 202 ILE B C 1
ATOM 3504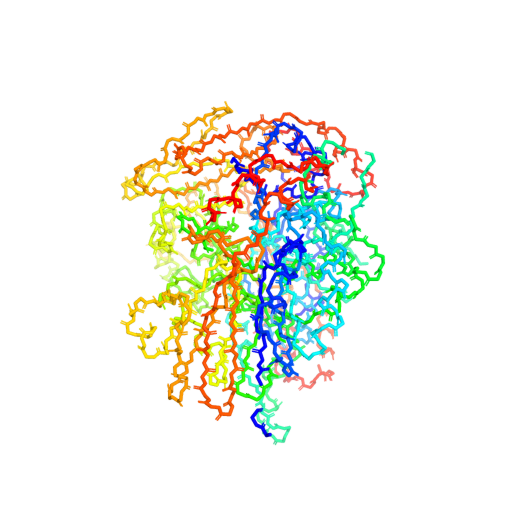 O O . ILE B 1 205 ? 31.568 43.360 13.815 1.00 34.12 202 ILE B O 1
ATOM 3509 N N . PHE B 1 206 ? 29.885 42.386 12.635 1.00 33.37 203 PHE B N 1
ATOM 3510 C CA . PHE B 1 206 ? 29.833 41.158 13.393 1.00 33.73 203 PHE B CA 1
ATOM 3511 C C . PHE B 1 206 ? 30.500 40.052 12.588 1.00 34.77 203 PHE B C 1
ATOM 3512 O O . PHE B 1 206 ? 30.179 39.817 11.424 1.00 34.60 203 PHE B O 1
ATOM 3520 N N . GLU B 1 207 ? 31.422 39.369 13.242 1.00 36.85 204 GLU B N 1
ATOM 3521 C CA . GLU B 1 207 ? 32.104 38.226 12.664 1.00 39.38 204 GLU B CA 1
ATOM 3522 C C . GLU B 1 207 ? 31.836 37.039 13.581 1.00 40.67 204 GLU B C 1
ATOM 3523 O O . GLU B 1 207 ? 32.584 36.806 14.544 1.00 40.94 204 GLU B O 1
ATOM 3529 N N . PRO B 1 208 ? 30.737 36.309 13.307 1.00 42.14 205 PRO B N 1
ATOM 3530 C CA . PRO B 1 208 ? 30.255 35.231 14.172 1.00 43.32 205 PRO B CA 1
ATOM 3531 C C . PRO B 1 208 ? 31.257 34.101 14.400 1.00 44.72 205 PRO B C 1
ATOM 3532 O O . PRO B 1 208 ? 31.309 33.567 15.503 1.00 45.24 205 PRO B O 1
ATOM 3536 N N . ASP B 1 209 ? 32.044 33.740 13.389 1.00 46.03 206 ASP B N 1
ATOM 3537 C CA . ASP B 1 209 ? 33.020 32.648 13.557 1.00 47.68 206 ASP B CA 1
ATOM 3538 C C . ASP B 1 209 ? 34.290 33.098 14.291 1.00 48.09 206 ASP B C 1
ATOM 3539 O O . ASP B 1 209 ? 34.956 32.294 14.934 1.00 48.54 206 ASP B O 1
ATOM 3544 N N . ALA B 1 210 ? 34.623 34.383 14.193 1.00 48.13 207 ALA B N 1
ATOM 3545 C CA . ALA B 1 210 ? 35.717 34.965 14.979 1.00 47.95 207 ALA B CA 1
ATOM 3546 C C . ALA B 1 210 ? 35.238 35.388 16.370 1.00 47.75 207 ALA B C 1
ATOM 3547 O O . ALA B 1 210 ? 36.046 35.735 17.223 1.00 47.59 207 ALA B O 1
ATOM 3549 N N . GLN B 1 211 ? 33.916 35.374 16.573 1.00 47.60 208 GLN B N 1
ATOM 3550 C CA . GLN B 1 211 ? 33.248 35.788 17.837 1.00 47.61 208 GLN B CA 1
ATOM 3551 C C . GLN B 1 211 ? 33.642 37.218 18.239 1.00 46.45 208 GLN B C 1
ATOM 3552 O O . GLN B 1 211 ? 34.079 37.511 19.370 1.00 46.30 208 GLN B O 1
ATOM 3558 N N . ARG B 1 212 ? 33.468 38.101 17.267 1.00 45.00 209 ARG B N 1
ATOM 3559 C CA . ARG B 1 212 ? 33.954 39.454 17.340 1.00 44.09 209 ARG B CA 1
ATOM 3560 C C . ARG B 1 212 ? 32.913 40.438 16.791 1.00 42.74 209 ARG B C 1
ATOM 3561 O O . ARG B 1 212 ? 32.229 40.181 15.785 1.00 42.23 209 ARG B O 1
ATOM 3569 N N . VAL B 1 213 ? 32.742 41.530 17.526 1.00 41.40 210 VAL B N 1
ATOM 3570 C CA . VAL B 1 213 ? 31.942 42.650 17.072 1.00 40.09 210 VAL B CA 1
ATOM 3571 C C . VAL B 1 213 ? 32.830 43.900 17.054 1.00 39.62 210 VAL B C 1
ATOM 3572 O O . VAL B 1 213 ? 33.475 44.235 18.060 1.00 40.04 210 VAL B O 1
ATOM 3576 N N . THR B 1 214 ? 32.877 44.567 15.905 1.00 38.80 211 THR B N 1
ATOM 3577 C CA . THR B 1 214 ? 33.633 45.808 15.782 1.00 38.53 211 THR B CA 1
ATOM 3578 C C . THR B 1 214 ? 32.673 46.964 15.501 1.00 38.45 211 THR B C 1
ATOM 3579 O O . THR B 1 214 ? 31.773 46.856 14.648 1.00 38.89 211 THR B O 1
ATOM 3583 N N . PHE B 1 215 ? 32.853 48.039 16.261 1.00 37.45 212 PHE B N 1
ATOM 3584 C CA . PHE B 1 215 ? 32.021 49.225 16.191 1.00 37.08 212 PHE B CA 1
ATOM 3585 C C . PHE B 1 215 ? 32.762 50.273 15.383 1.00 37.07 212 PHE B C 1
ATOM 3586 O O . PHE B 1 215 ? 33.941 50.516 15.633 1.00 37.61 212 PHE B O 1
ATOM 3594 N N . HIS B 1 216 ? 32.066 50.887 14.433 1.00 36.82 213 HIS B N 1
ATOM 3595 C CA . HIS B 1 216 ? 32.653 51.904 13.560 1.00 37.65 213 HIS B CA 1
ATOM 3596 C C . HIS B 1 216 ? 31.836 53.193 13.499 1.00 37.48 213 HIS B C 1
ATOM 3597 O O . HIS B 1 216 ? 30.593 53.162 13.549 1.00 36.65 213 HIS B O 1
ATOM 3604 N N . ARG B 1 217 ? 32.557 54.309 13.351 1.00 37.88 214 ARG B N 1
ATOM 3605 C CA . ARG B 1 217 ? 31.960 55.595 12.997 1.00 38.84 214 ARG B CA 1
ATOM 3606 C C . ARG B 1 217 ? 32.490 56.065 11.649 1.00 39.67 214 ARG B C 1
ATOM 3607 O O . ARG B 1 217 ? 33.668 55.893 11.352 1.00 40.24 214 ARG B O 1
ATOM 3615 N N . VAL B 1 218 ? 31.613 56.633 10.826 1.00 40.49 215 VAL B N 1
ATOM 3616 C CA . VAL B 1 218 ? 32.022 57.177 9.535 1.00 41.67 215 VAL B CA 1
ATOM 3617 C C . VAL B 1 218 ? 31.390 58.552 9.305 1.00 42.33 215 VAL B C 1
ATOM 3618 O O . VAL B 1 218 ? 30.180 58.738 9.503 1.00 42.31 215 VAL B O 1
ATOM 3622 N N . GLU B 1 219 ? 32.228 59.506 8.907 1.00 43.36 216 GLU B N 1
ATOM 3623 C CA . GLU B 1 219 ? 31.787 60.833 8.504 1.00 44.36 216 GLU B CA 1
ATOM 3624 C C . GLU B 1 219 ? 30.906 60.737 7.275 1.00 43.99 216 GLU B C 1
ATOM 3625 O O . GLU B 1 219 ? 31.152 59.916 6.389 1.00 44.50 216 GLU B O 1
ATOM 3631 N N . TYR B 1 220 ? 29.871 61.569 7.220 1.00 43.31 217 TYR B N 1
ATOM 3632 C CA . TYR B 1 220 ? 29.136 61.712 5.980 1.00 42.80 217 TYR B CA 1
ATOM 3633 C C . TYR B 1 220 ? 28.877 63.190 5.734 1.00 43.54 217 TYR B C 1
ATOM 3634 O O . TYR B 1 220 ? 29.147 64.034 6.597 1.00 43.67 217 TYR B O 1
ATOM 3643 N N . ARG B 1 221 ? 28.348 63.503 4.559 1.00 43.71 218 ARG B N 1
ATOM 3644 C CA . ARG B 1 221 ? 28.173 64.893 4.182 1.00 44.23 218 ARG B CA 1
ATOM 3645 C C . ARG B 1 221 ? 26.872 65.396 4.792 1.00 43.65 218 ARG B C 1
ATOM 3646 O O . ARG B 1 221 ? 25.838 65.435 4.123 1.00 43.33 218 ARG B O 1
ATOM 3654 N N . ILE B 1 222 ? 26.940 65.764 6.078 1.00 43.48 219 ILE B N 1
ATOM 3655 C CA . ILE B 1 222 ? 25.772 66.227 6.848 1.00 43.47 219 ILE B CA 1
ATOM 3656 C C . ILE B 1 222 ? 25.022 67.355 6.141 1.00 43.59 219 ILE B C 1
ATOM 3657 O O . ILE B 1 222 ? 23.785 67.374 6.133 1.00 43.53 219 ILE B O 1
ATOM 3662 N N . ALA B 1 223 ? 25.781 68.278 5.551 1.00 43.56 220 ALA B N 1
ATOM 3663 C CA . ALA B 1 223 ? 25.222 69.430 4.843 1.00 43.69 220 ALA B CA 1
ATOM 3664 C C . ALA B 1 223 ? 24.336 69.014 3.667 1.00 43.32 220 ALA B C 1
ATOM 3665 O O . ALA B 1 223 ? 23.371 69.711 3.349 1.00 43.54 220 ALA B O 1
ATOM 3667 N N . ASP B 1 224 ? 24.652 67.877 3.040 1.00 42.60 221 ASP B N 1
ATOM 3668 C CA . ASP B 1 224 ? 23.802 67.324 1.981 1.00 42.07 221 ASP B CA 1
ATOM 3669 C C . ASP B 1 224 ? 22.422 66.904 2.517 1.00 41.27 221 ASP B C 1
ATOM 3670 O O . ASP B 1 224 ? 21.392 67.272 1.941 1.00 40.24 221 ASP B O 1
ATOM 3675 N N . THR B 1 225 ? 22.409 66.138 3.612 1.00 40.46 222 THR B N 1
ATOM 3676 C CA . THR B 1 225 ? 21.164 65.730 4.268 1.00 40.07 222 THR B CA 1
ATOM 3677 C C . THR B 1 225 ? 20.398 66.953 4.765 1.00 40.21 222 THR B C 1
ATOM 3678 O O . THR B 1 225 ? 19.184 67.027 4.599 1.00 40.04 222 THR B O 1
ATOM 3682 N N . GLN B 1 226 ? 21.107 67.904 5.374 1.00 40.27 223 GLN B N 1
ATOM 3683 C CA . GLN B 1 226 ? 20.479 69.143 5.841 1.00 40.90 223 GLN B CA 1
ATOM 3684 C C . GLN B 1 226 ? 19.823 69.946 4.712 1.00 41.62 223 GLN B C 1
ATOM 3685 O O . GLN B 1 226 ? 18.709 70.459 4.883 1.00 41.48 223 GLN B O 1
ATOM 3691 N N . ALA B 1 227 ? 20.507 70.053 3.568 1.00 42.41 224 ALA B N 1
ATOM 3692 C CA . ALA B 1 227 ? 19.952 70.785 2.424 1.00 43.00 224 ALA B CA 1
ATOM 3693 C C . ALA B 1 227 ? 18.691 70.096 1.894 1.00 42.77 224 ALA B C 1
ATOM 3694 O O . ALA B 1 227 ? 17.689 70.768 1.606 1.00 42.54 224 ALA B O 1
ATOM 3696 N N . GLN B 1 228 ? 18.739 68.764 1.801 1.00 41.92 225 GLN B N 1
ATOM 3697 C CA . GLN B 1 228 ? 17.581 67.948 1.426 1.00 41.86 225 GLN B CA 1
ATOM 3698 C C . GLN B 1 228 ? 16.378 68.147 2.367 1.00 41.60 225 GLN B C 1
ATOM 3699 O O . GLN B 1 228 ? 15.250 68.292 1.901 1.00 41.95 225 GLN B O 1
ATOM 3713 N N . ARG B 1 230 ? 15.866 70.854 4.273 1.00 44.20 227 ARG B N 1
ATOM 3714 C CA . ARG B 1 230 ? 15.407 72.238 4.135 1.00 46.29 227 ARG B CA 1
ATOM 3715 C C . ARG B 1 230 ? 14.556 72.416 2.881 1.00 47.28 227 ARG B C 1
ATOM 3716 O O . ARG B 1 230 ? 13.564 73.147 2.896 1.00 47.78 227 ARG B O 1
ATOM 3724 N N . GLU B 1 231 ? 14.952 71.748 1.803 1.00 47.81 228 GLU B N 1
ATOM 3725 C CA . GLU B 1 231 ? 14.150 71.711 0.587 1.00 49.05 228 GLU B CA 1
ATOM 3726 C C . GLU B 1 231 ? 12.754 71.071 0.842 1.00 48.67 228 GLU B C 1
ATOM 3727 O O . GLU B 1 231 ? 11.735 71.571 0.338 1.00 48.59 228 GLU B O 1
ATOM 3733 N N . ALA B 1 232 ? 12.712 70.009 1.651 1.00 47.26 229 ALA B N 1
ATOM 3734 C CA . ALA B 1 232 ? 11.442 69.375 2.043 1.00 47.40 229 ALA B CA 1
ATOM 3735 C C . ALA B 1 232 ? 10.527 70.198 2.990 1.00 47.69 229 ALA B C 1
ATOM 3736 O O . ALA B 1 232 ? 9.344 69.868 3.151 1.00 48.15 229 ALA B O 1
ATOM 3738 N N . GLY B 1 233 ? 11.065 71.247 3.612 1.00 47.53 230 GLY B N 1
ATOM 3739 C CA . GLY B 1 233 ? 10.326 72.026 4.619 1.00 47.14 230 GLY B CA 1
ATOM 3740 C C . GLY B 1 233 ? 10.345 71.465 6.042 1.00 46.55 230 GLY B C 1
ATOM 3741 O O . GLY B 1 233 ? 9.580 71.917 6.897 1.00 46.58 230 GLY B O 1
ATOM 3742 N N . LEU B 1 234 ? 11.221 70.490 6.302 1.00 45.82 231 LEU B N 1
ATOM 3743 C CA . LEU B 1 234 ? 11.342 69.849 7.626 1.00 44.95 231 LEU B CA 1
ATOM 3744 C C . LEU B 1 234 ? 11.858 70.782 8.739 1.00 45.18 231 LEU B C 1
ATOM 3745 O O . LEU B 1 234 ? 12.622 71.699 8.456 1.00 45.83 231 LEU B O 1
ATOM 3750 N N . PRO B 1 235 ? 11.450 70.542 10.008 1.00 45.34 232 PRO B N 1
ATOM 3751 C CA . PRO B 1 235 ? 11.784 71.460 11.140 1.00 45.67 232 PRO B CA 1
ATOM 3752 C C . PRO B 1 235 ? 13.292 71.715 11.313 1.00 45.79 232 PRO B C 1
ATOM 3753 O O . PRO B 1 235 ? 14.099 70.778 11.238 1.00 45.37 232 PRO B O 1
ATOM 3757 N N . GLU B 1 236 ? 13.657 72.975 11.518 1.00 46.37 233 GLU B N 1
ATOM 3758 C CA . GLU B 1 236 ? 15.059 73.376 11.712 1.00 47.05 233 GLU B CA 1
ATOM 3759 C C . GLU B 1 236 ? 15.705 72.650 12.876 1.00 46.37 233 GLU B C 1
ATOM 3760 O O . GLU B 1 236 ? 16.904 72.360 12.864 1.00 45.45 233 GLU B O 1
ATOM 3766 N N . SER B 1 237 ? 14.875 72.346 13.868 1.00 46.30 234 SER B N 1
ATOM 3767 C CA . SER B 1 237 ? 15.265 71.573 15.032 1.00 46.20 234 SER B CA 1
ATOM 3768 C C . SER B 1 237 ? 15.898 70.226 14.678 1.00 45.28 234 SER B C 1
ATOM 3769 O O . SER B 1 237 ? 16.971 69.885 15.187 1.00 44.40 234 SER B O 1
ATOM 3772 N N . LEU B 1 238 ? 15.240 69.471 13.794 1.00 44.46 235 LEU B N 1
ATOM 3773 C CA . LEU B 1 238 ? 15.800 68.221 13.277 1.00 43.53 235 LEU B CA 1
ATOM 3774 C C . LEU B 1 238 ? 17.017 68.466 12.393 1.00 43.46 235 LEU B C 1
ATOM 3775 O O . LEU B 1 238 ? 17.993 67.722 12.458 1.00 43.45 235 LEU B O 1
ATOM 3780 N N . VAL B 1 239 ? 16.954 69.514 11.573 1.00 43.60 236 VAL B N 1
ATOM 3781 C CA . VAL B 1 239 ? 18.038 69.830 10.648 1.00 43.52 236 VAL B CA 1
ATOM 3782 C C . VAL B 1 239 ? 19.366 70.024 11.396 1.00 44.02 236 VAL B C 1
ATOM 3783 O O . VAL B 1 239 ? 20.382 69.445 11.002 1.00 43.78 236 VAL B O 1
ATOM 3787 N N . THR B 1 240 ? 19.336 70.781 12.496 1.00 44.80 237 THR B N 1
ATOM 3788 C CA . THR B 1 240 ? 20.566 71.241 13.168 1.00 45.86 237 THR B CA 1
ATOM 3789 C C . THR B 1 240 ? 21.165 70.200 14.120 1.00 45.92 237 THR B C 1
ATOM 3790 O O . THR B 1 240 ? 22.374 70.181 14.343 1.00 46.20 237 THR B O 1
ATOM 3794 N N . ARG B 1 241 ? 20.331 69.313 14.657 1.00 45.61 238 ARG B N 1
ATOM 3795 C CA . ARG B 1 241 ? 20.819 68.315 15.610 1.00 45.50 238 ARG B CA 1
ATOM 3796 C C . ARG B 1 241 ? 21.792 67.298 14.987 1.00 45.36 238 ARG B C 1
ATOM 3797 O O . ARG B 1 241 ? 22.604 66.711 15.690 1.00 45.04 238 ARG B O 1
ATOM 3805 N N . LEU B 1 242 ? 21.697 67.106 13.671 1.00 45.68 239 LEU B N 1
ATOM 3806 C CA . LEU B 1 242 ? 22.602 66.224 12.925 1.00 45.87 239 LEU B CA 1
ATOM 3807 C C . LEU B 1 242 ? 24.071 66.696 12.944 1.00 46.91 239 LEU B C 1
ATOM 3808 O O . LEU B 1 242 ? 24.991 65.862 12.886 1.00 46.85 239 LEU B O 1
ATOM 3813 N N . ALA B 1 243 ? 24.285 68.017 13.000 1.00 47.92 240 ALA B N 1
ATOM 3814 C CA . ALA B 1 243 ? 25.637 68.574 13.132 1.00 49.46 240 ALA B CA 1
ATOM 3815 C C . ALA B 1 243 ? 26.216 68.348 14.536 1.00 50.44 240 ALA B C 1
ATOM 3816 O O . ALA B 1 243 ? 27.404 68.091 14.679 1.00 50.96 240 ALA B O 1
ATOM 3818 N N . ALA B 1 244 ? 25.376 68.437 15.565 1.00 51.60 241 ALA B N 1
ATOM 3819 C CA . ALA B 1 244 ? 25.826 68.188 16.941 1.00 52.38 241 ALA B CA 1
ATOM 3820 C C . ALA B 1 244 ? 25.834 66.695 17.306 1.00 52.23 241 ALA B C 1
ATOM 3821 O O . ALA B 1 244 ? 26.598 66.256 18.169 1.00 52.45 241 ALA B O 1
ATOM 3823 N N . GLY B 1 245 ? 24.993 65.914 16.646 1.00 51.94 242 GLY B N 1
ATOM 3824 C CA . GLY B 1 245 ? 24.839 64.501 16.993 1.00 50.94 242 GLY B CA 1
ATOM 3825 C C . GLY B 1 245 ? 24.109 64.332 18.319 1.00 49.90 242 GLY B C 1
ATOM 3826 O O . GLY B 1 245 ? 24.469 63.472 19.127 1.00 50.36 242 GLY B O 1
ATOM 3827 N N . VAL B 1 246 ? 23.068 65.138 18.534 1.00 48.39 243 VAL B N 1
ATOM 3828 C CA . VAL B 1 246 ? 22.341 65.151 19.810 1.00 46.35 243 VAL B CA 1
ATOM 3829 C C . VAL B 1 246 ? 20.867 64.787 19.635 1.00 47.05 243 VAL B C 1
ATOM 3830 O O . VAL B 1 246 ? 20.394 64.566 18.517 1.00 47.84 243 VAL B O 1
ATOM 3834 N N . ASN C 1 2 ? 13.862 76.921 20.101 1.00 46.80 -1 ASN C N 1
ATOM 3835 C CA . ASN C 1 2 ? 15.110 76.112 19.924 1.00 46.20 -1 ASN C CA 1
ATOM 3836 C C . ASN C 1 2 ? 15.043 74.686 20.501 1.00 45.76 -1 ASN C C 1
ATOM 3837 O O . ASN C 1 2 ? 14.906 73.718 19.743 1.00 46.30 -1 ASN C O 1
ATOM 3839 N N . ALA C 1 3 ? 15.147 74.568 21.832 1.00 44.61 0 ALA C N 1
ATOM 3840 C CA . ALA C 1 3 ? 15.323 73.269 22.529 1.00 42.93 0 ALA C CA 1
ATOM 3841 C C . ALA C 1 3 ? 14.114 72.293 22.469 1.00 41.57 0 ALA C C 1
ATOM 3842 O O . ALA C 1 3 ? 13.083 72.582 21.862 1.00 41.84 0 ALA C O 1
ATOM 3852 N N . ARG C 1 5 ? 10.820 70.489 23.029 1.00 34.91 2 ARG C N 1
ATOM 3853 C CA . ARG C 1 5 ? 9.507 70.938 23.487 1.00 32.47 2 ARG C CA 1
ATOM 3854 C C . ARG C 1 5 ? 8.449 69.873 23.131 1.00 30.93 2 ARG C C 1
ATOM 3855 O O . ARG C 1 5 ? 8.163 69.628 21.963 1.00 30.60 2 ARG C O 1
ATOM 3863 N N . ILE C 1 6 ? 7.871 69.248 24.149 1.00 29.12 3 ILE C N 1
ATOM 3864 C CA . ILE C 1 6 ? 7.071 68.050 23.928 1.00 27.29 3 ILE C CA 1
ATOM 3865 C C . ILE C 1 6 ? 5.644 68.316 24.347 1.00 26.79 3 ILE C C 1
ATOM 3866 O O . ILE C 1 6 ? 5.407 68.775 25.463 1.00 27.96 3 ILE C O 1
ATOM 3871 N N . LEU C 1 7 ? 4.696 67.983 23.479 1.00 25.81 4 LEU C N 1
ATOM 3872 C CA . LEU C 1 7 ? 3.267 67.982 23.846 1.00 24.13 4 LEU C CA 1
ATOM 3873 C C . LEU C 1 7 ? 2.862 66.646 24.477 1.00 23.73 4 LEU C C 1
ATOM 3874 O O . LEU C 1 7 ? 3.075 65.597 23.894 1.00 23.74 4 LEU C O 1
ATOM 3879 N N . ILE C 1 8 ? 2.274 66.707 25.668 1.00 23.14 5 ILE C N 1
ATOM 3880 C CA . ILE C 1 8 ? 1.809 65.534 26.389 1.00 23.22 5 ILE C CA 1
ATOM 3881 C C . ILE C 1 8 ? 0.293 65.580 26.438 1.00 22.95 5 ILE C C 1
ATOM 3882 O O . ILE C 1 8 ? -0.302 66.580 26.906 1.00 23.28 5 ILE C O 1
ATOM 3887 N N . ILE C 1 9 ? -0.342 64.533 25.902 1.00 22.03 6 ILE C N 1
ATOM 3888 C CA . ILE C 1 9 ? -1.802 64.489 25.845 1.00 21.72 6 ILE C CA 1
ATOM 3889 C C . ILE C 1 9 ? -2.294 63.188 26.394 1.00 21.18 6 ILE C C 1
ATOM 3890 O O . ILE C 1 9 ? -1.572 62.203 26.357 1.00 21.24 6 ILE C O 1
ATOM 3895 N N . SER C 1 10 ? -3.503 63.194 26.938 1.00 20.95 7 SER C N 1
ATOM 3896 C CA . SER C 1 10 ? -4.093 61.956 27.479 1.00 21.61 7 SER C CA 1
ATOM 3897 C C . SER C 1 10 ? -5.568 62.004 27.263 1.00 21.62 7 SER C C 1
ATOM 3898 O O . SER C 1 10 ? -6.143 63.114 27.106 1.00 22.78 7 SER C O 1
ATOM 3901 N N . ASP C 1 11 ? -6.194 60.819 27.242 1.00 21.55 8 ASP C N 1
ATOM 3902 C CA . ASP C 1 11 ? -7.664 60.744 27.347 1.00 21.06 8 ASP C CA 1
ATOM 3903 C C . ASP C 1 11 ? -8.369 61.593 26.298 1.00 21.09 8 ASP C C 1
ATOM 3904 O O . ASP C 1 11 ? -9.283 62.387 26.571 1.00 20.35 8 ASP C O 1
ATOM 3909 N N . VAL C 1 12 ? -7.900 61.416 25.077 1.00 21.61 9 VAL C N 1
ATOM 3910 C CA . VAL C 1 12 ? -8.500 62.017 23.889 1.00 21.44 9 VAL C CA 1
ATOM 3911 C C . VAL C 1 12 ? -9.933 61.516 23.730 1.00 21.86 9 VAL C C 1
ATOM 3912 O O . VAL C 1 12 ? -10.842 62.283 23.385 1.00 22.36 9 VAL C O 1
ATOM 3916 N N . HIS C 1 13 ? -10.148 60.230 24.009 1.00 21.69 10 HIS C N 1
ATOM 3917 C CA . HIS C 1 13 ? -11.496 59.674 24.002 1.00 21.82 10 HIS C CA 1
ATOM 3918 C C . HIS C 1 13 ? -12.292 60.013 22.730 1.00 22.33 10 HIS C C 1
ATOM 3919 O O . HIS C 1 13 ? -13.420 60.529 22.824 1.00 23.43 10 HIS C O 1
ATOM 3926 N N . ALA C 1 14 ? -11.677 59.786 21.552 1.00 21.86 11 ALA C N 1
ATOM 3927 C CA . ALA C 1 14 ? -12.360 59.916 20.273 1.00 21.64 11 ALA C CA 1
ATOM 3928 C C . ALA C 1 14 ? -12.960 61.304 20.017 1.00 23.10 11 ALA C C 1
ATOM 3929 O O . ALA C 1 14 ? -13.902 61.466 19.218 1.00 23.31 11 ALA C O 1
ATOM 3931 N N . ASN C 1 15 ? -12.417 62.315 20.679 1.00 23.97 12 ASN C N 1
ATOM 3932 C CA . ASN C 1 15 ? -12.945 63.654 20.510 1.00 24.63 12 ASN C CA 1
ATOM 3933 C C . ASN C 1 15 ? -12.036 64.371 19.531 1.00 25.04 12 ASN C C 1
ATOM 3934 O O . ASN C 1 15 ? -11.058 65.023 19.932 1.00 25.43 12 ASN C O 1
ATOM 3939 N N . LEU C 1 16 ? -12.338 64.224 18.251 1.00 25.27 13 LEU C N 1
ATOM 3940 C CA . LEU C 1 16 ? -11.473 64.757 17.195 1.00 26.78 13 LEU C CA 1
ATOM 3941 C C . LEU C 1 16 ? -11.412 66.285 17.204 1.00 26.89 13 LEU C C 1
ATOM 3942 O O . LEU C 1 16 ? -10.337 66.895 16.947 1.00 26.63 13 LEU C O 1
ATOM 3947 N N . VAL C 1 17 ? -12.543 66.906 17.500 1.00 26.85 14 VAL C N 1
ATOM 3948 C CA . VAL C 1 17 ? -12.584 68.360 17.559 1.00 27.98 14 VAL C CA 1
ATOM 3949 C C . VAL C 1 17 ? -11.686 68.875 18.699 1.00 27.73 14 VAL C C 1
ATOM 3950 O O . VAL C 1 17 ? -10.981 69.877 18.526 1.00 28.62 14 VAL C O 1
ATOM 3954 N N . ALA C 1 18 ? -11.715 68.213 19.856 1.00 27.38 15 ALA C N 1
ATOM 3955 C CA . ALA C 1 18 ? -10.839 68.609 20.959 1.00 27.00 15 ALA C CA 1
ATOM 3956 C C . ALA C 1 18 ? -9.365 68.383 20.600 1.00 26.77 15 ALA C C 1
ATOM 3957 O O . ALA C 1 18 ? -8.514 69.255 20.842 1.00 28.12 15 ALA C O 1
ATOM 3959 N N . LEU C 1 19 ? -9.068 67.210 20.052 1.00 26.26 16 LEU C N 1
ATOM 3960 C CA . LEU C 1 19 ? -7.708 66.882 19.620 1.00 26.00 16 LEU C CA 1
ATOM 3961 C C . LEU C 1 19 ? -7.138 67.932 18.653 1.00 26.71 16 LEU C C 1
ATOM 3962 O O . LEU C 1 19 ? -6.004 68.370 18.815 1.00 27.58 16 LEU C O 1
ATOM 3967 N N . GLU C 1 20 ? -7.907 68.309 17.633 1.00 28.17 17 GLU C N 1
ATOM 3968 C CA . GLU C 1 20 ? -7.398 69.262 16.638 1.00 29.87 17 GLU C CA 1
ATOM 3969 C C . GLU C 1 20 ? -7.172 70.653 17.257 1.00 29.72 17 GLU C C 1
ATOM 3970 O O . GLU C 1 20 ? -6.219 71.355 16.889 1.00 30.24 17 GLU C O 1
ATOM 3976 N N . ALA C 1 21 ? -8.027 71.051 18.200 1.00 29.11 18 ALA C N 1
ATOM 3977 C CA . ALA C 1 21 ? -7.869 72.355 18.864 1.00 28.69 18 ALA C CA 1
ATOM 3978 C C . ALA C 1 21 ? -6.559 72.360 19.635 1.00 28.36 18 ALA C C 1
ATOM 3979 O O . ALA C 1 21 ? -5.847 73.353 19.616 1.00 28.07 18 ALA C O 1
ATOM 3981 N N . VAL C 1 22 ? -6.258 71.235 20.300 1.00 27.47 19 VAL C N 1
ATOM 3982 C CA . VAL C 1 22 ? -5.041 71.080 21.087 1.00 27.43 19 VAL C CA 1
ATOM 3983 C C . VAL C 1 22 ? -3.815 71.140 20.179 1.00 28.61 19 VAL C C 1
ATOM 3984 O O . VAL C 1 22 ? -2.851 71.838 20.491 1.00 29.37 19 VAL C O 1
ATOM 3988 N N . LEU C 1 23 ? -3.877 70.439 19.044 1.00 29.01 20 LEU C N 1
ATOM 3989 C CA . LEU C 1 23 ? -2.767 70.409 18.090 1.00 30.05 20 LEU C CA 1
ATOM 3990 C C . LEU C 1 23 ? -2.509 71.782 17.485 1.00 31.73 20 LEU C C 1
ATOM 3991 O O . LEU C 1 23 ? -1.347 72.176 17.347 1.00 32.84 20 LEU C O 1
ATOM 3996 N N . SER C 1 24 ? -3.577 72.507 17.152 1.00 32.52 21 SER C N 1
ATOM 3997 C CA . SER C 1 24 ? -3.453 73.900 16.691 1.00 34.43 21 SER C CA 1
ATOM 3998 C C . SER C 1 24 ? -2.988 74.876 17.775 1.00 34.60 21 SER C C 1
ATOM 3999 O O . SER C 1 24 ? -2.407 75.924 17.461 1.00 35.36 21 SER C O 1
ATOM 4002 N N . ASP C 1 25 ? -3.267 74.569 19.039 1.00 34.37 22 ASP C N 1
ATOM 4003 C CA . ASP C 1 25 ? -2.953 75.507 20.126 1.00 35.04 22 ASP C CA 1
ATOM 4004 C C . ASP C 1 25 ? -1.504 75.347 20.642 1.00 35.07 22 ASP C C 1
ATOM 4005 O O . ASP C 1 25 ? -0.900 76.296 21.163 1.00 34.81 22 ASP C O 1
ATOM 4010 N N . ALA C 1 26 ? -0.982 74.138 20.485 1.00 34.39 23 ALA C N 1
ATOM 4011 C CA . ALA C 1 26 ? 0.282 73.707 21.074 1.00 34.81 23 ALA C CA 1
ATOM 4012 C C . ALA C 1 26 ? 1.540 74.383 20.535 1.00 35.18 23 ALA C C 1
ATOM 4013 O O . ALA C 1 26 ? 2.580 74.336 21.184 1.00 36.53 23 ALA C O 1
ATOM 4015 N N . GLY C 1 27 ? 1.467 74.955 19.345 1.00 35.89 24 GLY C N 1
ATOM 4016 C CA . GLY C 1 27 ? 2.617 75.661 18.754 1.00 36.11 24 GLY C CA 1
ATOM 4017 C C . GLY C 1 27 ? 3.658 74.670 18.268 1.00 36.18 24 GLY C C 1
ATOM 4018 O O . GLY C 1 27 ? 3.316 73.555 17.871 1.00 35.95 24 GLY C O 1
ATOM 4019 N N . ARG C 1 28 ? 4.924 75.061 18.353 1.00 36.52 25 ARG C N 1
ATOM 4020 C CA . ARG C 1 28 ? 6.048 74.304 17.799 1.00 36.96 25 ARG C CA 1
ATOM 4021 C C . ARG C 1 28 ? 6.434 73.158 18.725 1.00 36.17 25 ARG C C 1
ATOM 4022 O O . ARG C 1 28 ? 6.897 73.393 19.838 1.00 35.94 25 ARG C O 1
ATOM 4030 N N . VAL C 1 29 ? 6.218 71.913 18.290 1.00 35.32 26 VAL C N 1
ATOM 4031 C CA . VAL C 1 29 ? 6.595 70.781 19.134 1.00 34.48 26 VAL C CA 1
ATOM 4032 C C . VAL C 1 29 ? 7.519 69.796 18.445 1.00 33.55 26 VAL C C 1
ATOM 4033 O O . VAL C 1 29 ? 7.440 69.606 17.240 1.00 33.27 26 VAL C O 1
ATOM 4037 N N . ASP C 1 30 ? 8.427 69.209 19.214 1.00 33.06 27 ASP C N 1
ATOM 4038 C CA . ASP C 1 30 ? 9.399 68.259 18.654 1.00 32.74 27 ASP C CA 1
ATOM 4039 C C . ASP C 1 30 ? 8.886 66.821 18.724 1.00 32.15 27 ASP C C 1
ATOM 4040 O O . ASP C 1 30 ? 9.348 65.950 17.980 1.00 32.57 27 ASP C O 1
ATOM 4045 N N . ASP C 1 31 ? 7.974 66.567 19.661 1.00 30.45 28 ASP C N 1
ATOM 4046 C CA . ASP C 1 31 ? 7.409 65.238 19.849 1.00 29.39 28 ASP C CA 1
ATOM 4047 C C . ASP C 1 31 ? 6.059 65.362 20.554 1.00 28.24 28 ASP C C 1
ATOM 4048 O O . ASP C 1 31 ? 5.723 66.406 21.154 1.00 27.21 28 ASP C O 1
ATOM 4053 N N . ILE C 1 32 ? 5.286 64.289 20.448 1.00 26.57 29 ILE C N 1
ATOM 4054 C CA . ILE C 1 32 ? 3.995 64.203 21.058 1.00 25.11 29 ILE C CA 1
ATOM 4055 C C . ILE C 1 32 ? 3.911 62.877 21.777 1.00 24.31 29 ILE C C 1
ATOM 4056 O O . ILE C 1 32 ? 4.194 61.835 21.185 1.00 23.94 29 ILE C O 1
ATOM 4061 N N . TRP C 1 33 ? 3.590 62.929 23.073 1.00 22.68 30 TRP C N 1
ATOM 4062 C CA . TRP C 1 33 ? 3.369 61.725 23.844 1.00 21.93 30 TRP C CA 1
ATOM 4063 C C . TRP C 1 33 ? 1.886 61.547 24.152 1.00 21.70 30 TRP C C 1
ATOM 4064 O O . TRP C 1 33 ? 1.203 62.482 24.591 1.00 20.74 30 TRP C O 1
ATOM 4075 N N . SER C 1 34 ? 1.398 60.323 23.953 1.00 21.26 31 SER C N 1
ATOM 4076 C CA . SER C 1 34 ? -0.002 60.004 24.240 1.00 21.09 31 SER C CA 1
ATOM 4077 C C . SER C 1 34 ? -0.076 59.051 25.426 1.00 21.16 31 SER C C 1
ATOM 4078 O O . SER C 1 34 ? 0.593 58.015 25.437 1.00 20.75 31 SER C O 1
ATOM 4081 N N . LEU C 1 35 ? -0.879 59.401 26.431 1.00 21.42 32 LEU C N 1
ATOM 4082 C CA . LEU C 1 35 ? -0.989 58.561 27.617 1.00 21.73 32 LEU C CA 1
ATOM 4083 C C . LEU C 1 35 ? -2.195 57.647 27.596 1.00 22.02 32 LEU C C 1
ATOM 4084 O O . LEU C 1 35 ? -2.593 57.117 28.645 1.00 23.11 32 LEU C O 1
ATOM 4089 N N . GLY C 1 36 ? -2.764 57.427 26.416 1.00 21.00 33 GLY C N 1
ATOM 4090 C CA . GLY C 1 36 ? -3.782 56.379 26.301 1.00 21.58 33 GLY C CA 1
ATOM 4091 C C . GLY C 1 36 ? -5.195 56.899 26.405 1.00 21.35 33 GLY C C 1
ATOM 4092 O O . GLY C 1 36 ? -5.409 58.107 26.599 1.00 21.18 33 GLY C O 1
ATOM 4093 N N . ASP C 1 37 ? -6.148 55.976 26.314 1.00 20.98 34 ASP C N 1
ATOM 4094 C CA . ASP C 1 37 ? -7.568 56.306 26.136 1.00 21.07 34 ASP C CA 1
ATOM 4095 C C . ASP C 1 37 ? -7.778 57.205 24.898 1.00 21.15 34 ASP C C 1
ATOM 4096 O O . ASP C 1 37 ? -8.341 58.306 24.976 1.00 21.63 34 ASP C O 1
ATOM 4101 N N . ILE C 1 38 ? -7.307 56.709 23.764 1.00 20.69 35 ILE C N 1
ATOM 4102 C CA . ILE C 1 38 ? -7.530 57.363 22.485 1.00 21.81 35 ILE C CA 1
ATOM 4103 C C . ILE C 1 38 ? -8.992 57.220 22.057 1.00 21.47 35 ILE C C 1
ATOM 4104 O O . ILE C 1 38 ? -9.542 58.103 21.373 1.00 22.25 35 ILE C O 1
ATOM 4109 N N . VAL C 1 39 ? -9.607 56.097 22.435 1.00 20.78 36 VAL C N 1
ATOM 4110 C CA . VAL C 1 39 ? -11.001 55.791 22.057 1.00 21.57 36 VAL C CA 1
ATOM 4111 C C . VAL C 1 39 ? -11.949 55.742 23.274 1.00 22.15 36 VAL C C 1
ATOM 4112 O O . VAL C 1 39 ? -11.494 55.844 24.404 1.00 21.89 36 VAL C O 1
ATOM 4116 N N . GLY C 1 40 ? -13.255 55.569 23.032 1.00 23.10 37 GLY C N 1
ATOM 4117 C CA . GLY C 1 40 ? -14.221 55.475 24.110 1.00 23.85 37 GLY C CA 1
ATOM 4118 C C . GLY C 1 40 ? -14.898 56.830 24.251 1.00 25.08 37 GLY C C 1
ATOM 4119 O O . GLY C 1 40 ? -14.250 57.858 24.098 1.00 24.40 37 GLY C O 1
ATOM 4120 N N . TYR C 1 41 ? -16.206 56.800 24.512 1.00 26.44 38 TYR C N 1
ATOM 4121 C CA . TYR C 1 41 ? -17.030 57.990 24.796 1.00 27.56 38 TYR C CA 1
ATOM 4122 C C . TYR C 1 41 ? -17.323 58.821 23.564 1.00 27.31 38 TYR C C 1
ATOM 4123 O O . TYR C 1 41 ? -18.501 59.058 23.250 1.00 28.08 38 TYR C O 1
ATOM 4132 N N . GLY C 1 42 ? -16.265 59.288 22.899 1.00 26.33 39 GLY C N 1
ATOM 4133 C CA . GLY C 1 42 ? -16.382 60.218 21.756 1.00 25.52 39 GLY C CA 1
ATOM 4134 C C . GLY C 1 42 ? -16.831 59.605 20.439 1.00 25.75 39 GLY C C 1
ATOM 4135 O O . GLY C 1 42 ? -16.934 58.366 20.304 1.00 25.01 39 GLY C O 1
ATOM 4136 N N . PRO C 1 43 ? -17.134 60.463 19.455 1.00 26.00 40 PRO C N 1
ATOM 4137 C CA . PRO C 1 43 ? -17.751 60.007 18.226 1.00 26.01 40 PRO C CA 1
ATOM 4138 C C . PRO C 1 43 ? -16.753 59.784 17.083 1.00 25.97 40 PRO C C 1
ATOM 4139 O O . PRO C 1 43 ? -17.173 59.343 16.003 1.00 26.64 40 PRO C O 1
ATOM 4143 N N . ARG C 1 44 ? -15.458 60.049 17.307 1.00 25.13 41 ARG C N 1
ATOM 4144 C CA . ARG C 1 44 ? -14.447 59.871 16.242 1.00 25.47 41 ARG C CA 1
ATOM 4145 C C . ARG C 1 44 ? -13.255 58.948 16.604 1.00 25.23 41 ARG C C 1
ATOM 4146 O O . ARG C 1 44 ? -12.105 59.344 16.432 1.00 25.05 41 ARG C O 1
ATOM 4154 N N . PRO C 1 45 ? -13.531 57.705 17.071 1.00 24.96 42 PRO C N 1
ATOM 4155 C CA . PRO C 1 45 ? -12.444 56.816 17.495 1.00 25.72 42 PRO C CA 1
ATOM 4156 C C . PRO C 1 45 ? -11.412 56.469 16.419 1.00 26.33 42 PRO C C 1
ATOM 4157 O O . PRO C 1 45 ? -10.204 56.468 16.702 1.00 24.88 42 PRO C O 1
ATO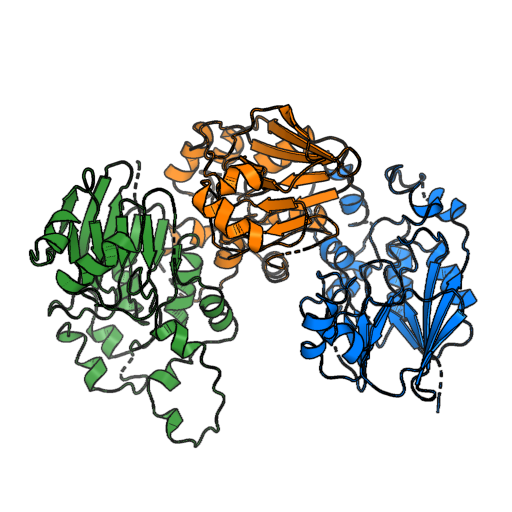M 4161 N N . ARG C 1 46 ? -11.886 56.189 15.207 1.00 27.08 43 ARG C N 1
ATOM 4162 C CA . ARG C 1 46 ? -10.999 55.800 14.116 1.00 28.52 43 ARG C CA 1
ATOM 4163 C C . ARG C 1 46 ? -9.995 56.911 13.766 1.00 27.50 43 ARG C C 1
ATOM 4164 O O . ARG C 1 46 ? -8.771 56.676 13.657 1.00 26.53 43 ARG C O 1
ATOM 4172 N N . GLU C 1 47 ? -10.517 58.118 13.608 1.00 27.45 44 GLU C N 1
ATOM 4173 C CA . GLU C 1 47 ? -9.713 59.270 13.233 1.00 27.18 44 GLU C CA 1
ATOM 4174 C C . GLU C 1 47 ? -8.703 59.622 14.306 1.00 26.47 44 GLU C C 1
ATOM 4175 O O . GLU C 1 47 ? -7.562 59.990 13.993 1.00 27.06 44 GLU C O 1
ATOM 4181 N N . CYS C 1 48 ? -9.101 59.508 15.570 1.00 24.79 45 CYS C N 1
ATOM 4182 C CA . CYS C 1 48 ? -8.178 59.773 16.661 1.00 24.44 45 CYS C CA 1
ATOM 4183 C C . CYS C 1 48 ? -7.042 58.746 16.737 1.00 23.49 45 CYS C C 1
ATOM 4184 O O . CYS C 1 48 ? -5.899 59.099 17.037 1.00 22.88 45 CYS C O 1
ATOM 4187 N N . VAL C 1 49 ? -7.354 57.487 16.456 1.00 23.01 46 VAL C N 1
ATOM 4188 C CA . VAL C 1 49 ? -6.334 56.418 16.504 1.00 23.60 46 VAL C CA 1
ATOM 4189 C C . VAL C 1 49 ? -5.310 56.664 15.396 1.00 24.39 46 VAL C C 1
ATOM 4190 O O . VAL C 1 49 ? -4.089 56.521 15.609 1.00 23.16 46 VAL C O 1
ATOM 4194 N N . GLU C 1 50 ? -5.826 57.065 14.227 1.00 24.90 47 GLU C N 1
ATOM 4195 C CA . GLU C 1 50 ? -5.009 57.286 13.053 1.00 25.72 47 GLU C CA 1
ATOM 4196 C C . GLU C 1 50 ? -4.036 58.435 13.298 1.00 26.02 47 GLU C C 1
ATOM 4197 O O . GLU C 1 50 ? -2.824 58.336 12.995 1.00 26.00 47 GLU C O 1
ATOM 4203 N N . LEU C 1 51 ? -4.561 59.528 13.844 1.00 26.13 48 LEU C N 1
ATOM 4204 C CA . LEU C 1 51 ? -3.732 60.674 14.195 1.00 26.23 48 LEU C CA 1
ATOM 4205 C C . LEU C 1 51 ? -2.729 60.347 15.273 1.00 25.12 48 LEU C C 1
ATOM 4206 O O . LEU C 1 51 ? -1.551 60.662 15.126 1.00 26.44 48 LEU C O 1
ATOM 4211 N N . VAL C 1 52 ? -3.159 59.695 16.349 1.00 23.96 49 VAL C N 1
ATOM 4212 C CA . VAL C 1 52 ? -2.213 59.436 17.439 1.00 23.55 49 VAL C CA 1
ATOM 4213 C C . VAL C 1 52 ? -1.076 58.505 16.962 1.00 22.92 49 VAL C C 1
ATOM 4214 O O . VAL C 1 52 ? 0.096 58.715 17.298 1.00 22.15 49 VAL C O 1
ATOM 4218 N N . ARG C 1 53 ? -1.430 57.502 16.167 1.00 22.35 50 ARG C N 1
ATOM 4219 C CA . ARG C 1 53 ? -0.437 56.557 15.662 1.00 23.34 50 ARG C CA 1
ATOM 4220 C C . ARG C 1 53 ? 0.714 57.288 14.942 1.00 24.02 50 ARG C C 1
ATOM 4221 O O . ARG C 1 53 ? 1.898 56.987 15.154 1.00 24.40 50 ARG C O 1
ATOM 4229 N N . VAL C 1 54 ? 0.349 58.208 14.056 1.00 24.72 51 VAL C N 1
ATOM 4230 C CA . VAL C 1 54 ? 1.340 58.901 13.266 1.00 25.96 51 VAL C CA 1
ATOM 4231 C C . VAL C 1 54 ? 2.085 59.921 14.137 1.00 25.26 51 VAL C C 1
ATOM 4232 O O . VAL C 1 54 ? 3.319 60.015 14.031 1.00 26.64 51 VAL C O 1
ATOM 4236 N N . LEU C 1 55 ? 1.379 60.638 15.018 1.00 24.53 52 LEU C N 1
ATOM 4237 C CA . LEU C 1 55 ? 1.986 61.802 15.712 1.00 24.69 52 LEU C CA 1
ATOM 4238 C C . LEU C 1 55 ? 2.801 61.488 16.966 1.00 24.57 52 LEU C C 1
ATOM 4239 O O . LEU C 1 55 ? 3.584 62.334 17.442 1.00 24.21 52 LEU C O 1
ATOM 4244 N N . ALA C 1 56 ? 2.616 60.279 17.501 1.00 24.29 53 ALA C N 1
ATOM 4245 C CA . ALA C 1 56 ? 3.280 59.870 18.760 1.00 23.63 53 ALA C CA 1
ATOM 4246 C C . ALA C 1 56 ? 4.031 58.578 18.557 1.00 23.63 53 ALA C C 1
ATOM 4247 O O . ALA C 1 56 ? 3.688 57.555 19.184 1.00 22.55 53 ALA C O 1
ATOM 4249 N N . PRO C 1 57 ? 5.057 58.611 17.666 1.00 23.88 54 PRO C N 1
ATOM 4250 C CA . PRO C 1 57 ? 5.846 57.435 17.316 1.00 24.31 54 PRO C CA 1
ATOM 4251 C C . PRO C 1 57 ? 6.700 56.872 18.467 1.00 24.79 54 PRO C C 1
ATOM 4252 O O . PRO C 1 57 ? 6.992 55.661 18.457 1.00 25.06 54 PRO C O 1
ATOM 4256 N N . ASN C 1 58 ? 7.061 57.706 19.453 1.00 24.44 55 ASN C N 1
ATOM 4257 C CA . ASN C 1 58 ? 7.972 57.278 20.545 1.00 24.81 55 ASN C CA 1
ATOM 4258 C C . ASN C 1 58 ? 7.283 56.886 21.847 1.00 24.79 55 ASN C C 1
ATOM 4259 O O . ASN C 1 58 ? 7.589 55.823 22.417 1.00 25.60 55 ASN C O 1
ATOM 4264 N N . ILE C 1 59 ? 6.386 57.735 22.345 1.00 24.33 56 ILE C N 1
ATOM 4265 C CA . ILE C 1 59 ? 5.677 57.419 23.591 1.00 24.16 56 ILE C CA 1
ATOM 4266 C C . ILE C 1 59 ? 4.168 57.428 23.364 1.00 23.57 56 ILE C C 1
ATOM 4267 O O . ILE C 1 59 ? 3.580 58.466 23.080 1.00 23.32 56 ILE C O 1
ATOM 4272 N N . SER C 1 60 ? 3.570 56.235 23.415 1.00 22.87 57 SER C N 1
ATOM 4273 C CA . SER C 1 60 ? 2.132 56.057 23.217 1.00 22.21 57 SER C CA 1
ATOM 4274 C C . SER C 1 60 ? 1.776 54.824 24.027 1.00 21.80 57 SER C C 1
ATOM 4275 O O . SER C 1 60 ? 2.042 53.710 23.602 1.00 22.37 57 SER C O 1
ATOM 4278 N N . VAL C 1 61 ? 1.156 55.027 25.180 1.00 21.03 58 VAL C N 1
ATOM 4279 C CA . VAL C 1 61 ? 0.837 53.905 26.063 1.00 20.34 58 VAL C CA 1
ATOM 4280 C C . VAL C 1 61 ? -0.659 53.618 26.023 1.00 20.25 58 VAL C C 1
ATOM 4281 O O . VAL C 1 61 ? -1.477 54.498 25.695 1.00 20.59 58 VAL C O 1
ATOM 4285 N N . ILE C 1 62 ? -1.024 52.375 26.324 1.00 20.80 59 ILE C N 1
ATOM 4286 C CA . ILE C 1 62 ? -2.434 51.973 26.211 1.00 20.18 59 ILE C CA 1
ATOM 4287 C C . ILE C 1 62 ? -3.234 52.382 27.481 1.00 20.08 59 ILE C C 1
ATOM 4288 O O . ILE C 1 62 ? -2.697 52.399 28.598 1.00 21.02 59 ILE C O 1
ATOM 4293 N N . GLY C 1 63 ? -4.502 52.745 27.313 1.00 19.80 60 GLY C N 1
ATOM 4294 C CA . GLY C 1 63 ? -5.365 53.040 28.477 1.00 19.61 60 GLY C CA 1
ATOM 4295 C C . GLY C 1 63 ? -6.431 51.972 28.600 1.00 19.78 60 GLY C C 1
ATOM 4296 O O . GLY C 1 63 ? -6.513 51.073 27.756 1.00 19.18 60 GLY C O 1
ATOM 4297 N N . ASN C 1 64 ? -7.268 52.073 29.636 1.00 19.14 61 ASN C N 1
ATOM 4298 C CA . ASN C 1 64 ? -8.277 51.041 29.852 1.00 19.95 61 ASN C CA 1
ATOM 4299 C C . ASN C 1 64 ? -9.343 51.000 28.743 1.00 20.61 61 ASN C C 1
ATOM 4300 O O . ASN C 1 64 ? -9.828 49.930 28.393 1.00 21.69 61 ASN C O 1
ATOM 4305 N N . HIS C 1 65 ? -9.712 52.142 28.181 1.00 20.28 62 HIS C N 1
ATOM 4306 C CA . HIS C 1 65 ? -10.719 52.114 27.094 1.00 21.06 62 HIS C CA 1
ATOM 4307 C C . HIS C 1 65 ? -10.173 51.483 25.805 1.00 20.61 62 HIS C C 1
ATOM 4308 O O . HIS C 1 65 ? -10.885 50.731 25.144 1.00 21.13 62 HIS C O 1
ATOM 4315 N N . ASP C 1 66 ? -8.916 51.779 25.470 1.00 20.95 63 ASP C N 1
ATOM 4316 C CA . ASP C 1 66 ? -8.201 51.104 24.372 1.00 20.71 63 ASP C CA 1
ATOM 4317 C C . ASP C 1 66 ? -8.128 49.573 24.579 1.00 20.78 63 ASP C C 1
ATOM 4318 O O . ASP C 1 66 ? -8.359 48.789 23.648 1.00 20.81 63 ASP C O 1
ATOM 4323 N N . TRP C 1 67 ? -7.789 49.173 25.804 1.00 20.64 64 TRP C N 1
ATOM 4324 C CA . TRP C 1 67 ? -7.605 47.767 26.160 1.00 21.50 64 TRP C CA 1
ATOM 4325 C C . TRP C 1 67 ? -8.917 46.996 26.097 1.00 21.89 64 TRP C C 1
ATOM 4326 O O . TRP C 1 67 ? -8.937 45.836 25.753 1.00 21.80 64 TRP C O 1
ATOM 4337 N N . ALA C 1 68 ? -10.006 47.668 26.438 1.00 22.46 65 ALA C N 1
ATOM 4338 C CA . ALA C 1 68 ? -11.331 47.080 26.393 1.00 24.36 65 ALA C CA 1
ATOM 4339 C C . ALA C 1 68 ? -11.721 46.835 24.942 1.00 26.14 65 ALA C C 1
ATOM 4340 O O . ALA C 1 68 ? -12.411 45.894 24.646 1.00 26.79 65 ALA C O 1
ATOM 4342 N N . CYS C 1 69 ? -11.281 47.701 24.043 1.00 29.14 66 CYS C N 1
ATOM 4343 C CA . CYS C 1 69 ? -11.820 47.729 22.670 1.00 32.78 66 CYS C CA 1
ATOM 4344 C C . CYS C 1 69 ? -11.089 46.821 21.733 1.00 34.26 66 CYS C C 1
ATOM 4345 O O . CYS C 1 69 ? -11.541 46.601 20.595 1.00 35.61 66 CYS C O 1
ATOM 4348 N N . ILE C 1 70 ? -9.987 46.244 22.204 1.00 35.72 67 ILE C N 1
ATOM 4349 C CA . ILE C 1 70 ? -9.332 45.211 21.445 1.00 37.94 67 ILE C CA 1
ATOM 4350 C C . ILE C 1 70 ? -9.998 43.923 21.861 1.00 41.15 67 ILE C C 1
ATOM 4351 O O . ILE C 1 70 ? -9.583 42.836 21.488 1.00 41.26 67 ILE C O 1
ATOM 4356 N N . GLY C 1 71 ? -11.060 44.123 22.652 1.00 44.06 68 GLY C N 1
ATOM 4357 C CA . GLY C 1 71 ? -12.162 43.210 22.836 1.00 46.60 68 GLY C CA 1
ATOM 4358 C C . GLY C 1 71 ? -12.698 42.660 21.522 1.00 49.69 68 GLY C C 1
ATOM 4359 O O . GLY C 1 71 ? -13.517 43.312 20.822 1.00 48.66 68 GLY C O 1
ATOM 4360 N N . ARG C 1 72 ? -12.177 41.472 21.195 1.00 52.49 69 ARG C N 1
ATOM 4361 C CA . ARG C 1 72 ? -12.710 40.584 20.188 1.00 55.87 69 ARG C CA 1
ATOM 4362 C C . ARG C 1 72 ? -14.183 40.217 20.478 1.00 58.06 69 ARG C C 1
ATOM 4363 O O . ARG C 1 72 ? -14.487 39.366 21.321 1.00 58.34 69 ARG C O 1
ATOM 4371 N N . LEU C 1 73 ? -15.081 40.893 19.773 1.00 60.40 70 LEU C N 1
ATOM 4372 C CA . LEU C 1 73 ? -16.496 40.596 19.815 1.00 62.85 70 LEU C CA 1
ATOM 4373 C C . LEU C 1 73 ? -17.060 40.779 18.434 1.00 64.33 70 LEU C C 1
ATOM 4374 O O . LEU C 1 73 ? -17.098 41.895 17.893 1.00 63.81 70 LEU C O 1
ATOM 4379 N N . SER C 1 74 ? -17.451 39.652 17.861 1.00 65.90 71 SER C N 1
ATOM 4380 C CA . SER C 1 74 ? -18.278 39.625 16.697 1.00 67.68 71 SER C CA 1
ATOM 4381 C C . SER C 1 74 ? -19.517 38.900 17.195 1.00 68.79 71 SER C C 1
ATOM 4382 O O . SER C 1 74 ? -19.455 37.731 17.587 1.00 69.20 71 SER C O 1
ATOM 4385 N N . LEU C 1 75 ? -20.626 39.623 17.237 1.00 69.49 72 LEU C N 1
ATOM 4386 C CA . LEU C 1 75 ? -21.892 39.044 17.666 1.00 70.61 72 LEU C CA 1
ATOM 4387 C C . LEU C 1 75 ? -22.967 39.360 16.635 1.00 71.92 72 LEU C C 1
ATOM 4388 O O . LEU C 1 75 ? -22.797 40.274 15.818 1.00 71.22 72 LEU C O 1
ATOM 4393 N N . ASP C 1 76 ? -24.068 38.609 16.684 1.00 73.94 73 ASP C N 1
ATOM 4394 C CA . ASP C 1 76 ? -25.194 38.795 15.759 1.00 75.45 73 ASP C CA 1
ATOM 4395 C C . ASP C 1 76 ? -25.704 40.246 15.721 1.00 74.31 73 ASP C C 1
ATOM 4396 O O . ASP C 1 76 ? -25.582 40.991 16.701 1.00 73.96 73 ASP C O 1
ATOM 4401 N N . GLU C 1 77 ? -26.269 40.629 14.574 1.00 73.08 74 GLU C N 1
ATOM 4402 C CA . GLU C 1 77 ? -26.790 41.987 14.331 1.00 70.94 74 GLU C CA 1
ATOM 4403 C C . GLU C 1 77 ? -27.921 42.368 15.286 1.00 73.40 74 GLU C C 1
ATOM 4404 O O . GLU C 1 77 ? -28.065 43.539 15.670 1.00 73.55 74 GLU C O 1
ATOM 4410 N N . PHE C 1 78 ? -28.715 41.369 15.660 1.00 76.08 75 PHE C N 1
ATOM 4411 C CA . PHE C 1 78 ? -29.920 41.597 16.447 1.00 78.05 75 PHE C CA 1
ATOM 4412 C C . PHE C 1 78 ? -29.724 41.356 17.946 1.00 77.25 75 PHE C C 1
ATOM 4413 O O . PHE C 1 78 ? -30.663 41.460 18.735 1.00 77.84 75 PHE C O 1
ATOM 4421 N N . ASN C 1 79 ? -28.486 41.056 18.325 1.00 74.72 76 ASN C N 1
ATOM 4422 C CA . ASN C 1 79 ? -28.080 41.035 19.723 1.00 71.51 76 ASN C CA 1
ATOM 4423 C C . ASN C 1 79 ? -28.226 42.428 20.377 1.00 67.34 76 ASN C C 1
ATOM 4424 O O . ASN C 1 79 ? -27.715 43.422 19.844 1.00 67.19 76 ASN C O 1
ATOM 4429 N N . PRO C 1 80 ? -28.919 42.501 21.539 1.00 63.51 77 PRO C N 1
ATOM 4430 C CA . PRO C 1 80 ? -29.131 43.759 22.294 1.00 61.34 77 PRO C CA 1
ATOM 4431 C C . PRO C 1 80 ? -27.839 44.460 22.699 1.00 61.22 77 PRO C C 1
ATOM 4432 O O . PRO C 1 80 ? -27.834 45.679 22.882 1.00 61.18 77 PRO C O 1
ATOM 4436 N N . VAL C 1 81 ? -26.756 43.697 22.839 1.00 61.66 78 VAL C N 1
ATOM 4437 C CA . VAL C 1 81 ? -25.433 44.263 23.146 1.00 61.73 78 VAL C CA 1
ATOM 4438 C C . VAL C 1 81 ? -24.996 45.304 22.109 1.00 60.86 78 VAL C C 1
ATOM 4439 O O . VAL C 1 81 ? -24.283 46.259 22.440 1.00 59.80 78 VAL C O 1
ATOM 4443 N N . ALA C 1 82 ? -25.444 45.111 20.864 1.00 60.22 79 ALA C N 1
ATOM 4444 C CA . ALA C 1 82 ? -25.262 46.094 19.776 1.00 58.95 79 ALA C CA 1
ATOM 4445 C C . ALA C 1 82 ? -25.659 47.526 20.157 1.00 56.95 79 ALA C C 1
ATOM 4446 O O . ALA C 1 82 ? -25.121 48.484 19.603 1.00 57.31 79 ALA C O 1
ATOM 4448 N N . ARG C 1 83 ? -26.567 47.672 21.119 1.00 54.26 80 ARG C N 1
ATOM 4449 C CA . ARG C 1 83 ? -26.974 48.999 21.605 1.00 51.14 80 ARG C CA 1
ATOM 4450 C C . ARG C 1 83 ? -25.965 49.756 22.503 1.00 50.44 80 ARG C C 1
ATOM 4451 O O . ARG C 1 83 ? -26.093 50.979 22.678 1.00 50.86 80 ARG C O 1
ATOM 4459 N N . PHE C 1 84 ? -24.962 49.071 23.061 1.00 48.78 81 PHE C N 1
ATOM 4460 C CA . PHE C 1 84 ? -24.050 49.741 23.998 1.00 46.70 81 PHE C CA 1
ATOM 4461 C C . PHE C 1 84 ? -22.972 50.577 23.290 1.00 44.67 81 PHE C C 1
ATOM 4462 O O . PHE C 1 84 ? -22.394 50.130 22.305 1.00 44.06 81 PHE C O 1
ATOM 4470 N N . ALA C 1 85 ? -22.741 51.794 23.792 1.00 42.38 82 ALA C N 1
ATOM 4471 C CA . ALA C 1 85 ? -21.705 52.714 23.284 1.00 40.84 82 ALA C CA 1
ATOM 4472 C C . ALA C 1 85 ? -20.276 52.129 23.245 1.00 39.33 82 ALA C C 1
ATOM 4473 O O . ALA C 1 85 ? -19.510 52.388 22.297 1.00 38.39 82 ALA C O 1
ATOM 4475 N N . SER C 1 86 ? -19.910 51.371 24.281 1.00 37.47 83 SER C N 1
ATOM 4476 C CA . SER C 1 86 ? -18.595 50.692 24.302 1.00 35.93 83 SER C CA 1
ATOM 4477 C C . SER C 1 86 ? -18.515 49.707 23.121 1.00 34.47 83 SER C C 1
ATOM 4478 O O . SER C 1 86 ? -17.470 49.589 22.460 1.00 33.32 83 SER C O 1
ATOM 4481 N N . TYR C 1 87 ? -19.621 49.017 22.855 1.00 33.86 84 TYR C N 1
ATOM 4482 C CA . TYR C 1 87 ? -19.717 48.156 21.679 1.00 33.87 84 TYR C CA 1
ATOM 4483 C C . TYR C 1 87 ? -19.605 48.960 20.379 1.00 32.53 84 TYR C C 1
ATOM 4484 O O . TYR C 1 87 ? -18.855 48.589 19.480 1.00 31.59 84 TYR C O 1
ATOM 4493 N N . TRP C 1 88 ? -20.326 50.076 20.293 1.00 31.19 85 TRP C N 1
ATOM 4494 C CA . TRP C 1 88 ? -20.276 50.914 19.084 1.00 30.21 85 TRP C CA 1
ATOM 4495 C C . TRP C 1 88 ? -18.827 51.296 18.819 1.00 29.29 85 TRP C C 1
ATOM 4496 O O . TRP C 1 88 ? -18.371 51.228 17.678 1.00 29.36 85 TRP C O 1
ATOM 4507 N N . THR C 1 89 ? -18.102 51.662 19.876 1.00 28.07 86 THR C N 1
ATOM 4508 C CA . THR C 1 89 ? -16.704 52.073 19.722 1.00 28.10 86 THR C CA 1
ATOM 4509 C C . THR C 1 89 ? -15.863 50.974 19.028 1.00 29.60 86 THR C C 1
ATOM 4510 O O . THR C 1 89 ? -15.170 51.264 18.042 1.00 28.75 86 THR C O 1
ATOM 4514 N N A THR C 1 90 ? -15.949 49.733 19.513 0.50 30.54 87 THR C N 1
ATOM 4515 N N B THR C 1 90 ? -15.950 49.739 19.524 0.50 30.73 87 THR C N 1
ATOM 4516 C CA A THR C 1 90 ? -15.173 48.624 18.929 0.50 32.35 87 THR C CA 1
ATOM 4517 C CA B THR C 1 90 ? -15.175 48.622 18.962 0.50 32.87 87 THR C CA 1
ATOM 4518 C C A THR C 1 90 ? -15.514 48.406 17.466 0.50 34.02 87 THR C C 1
ATOM 4519 C C B THR C 1 90 ? -15.520 48.376 17.490 0.50 34.21 87 THR C C 1
ATOM 4520 O O A THR C 1 90 ? -14.632 48.107 16.659 0.50 34.13 87 THR C O 1
ATOM 4521 O O B THR C 1 90 ? -14.636 48.058 16.692 0.50 34.29 87 THR C O 1
ATOM 4536 N N . GLN C 1 92 ? -16.314 50.596 15.255 1.00 36.07 89 GLN C N 1
ATOM 4537 C CA . GLN C 1 92 ? -15.772 51.651 14.385 1.00 35.98 89 GLN C CA 1
ATOM 4538 C C . GLN C 1 92 ? -14.333 51.357 13.936 1.00 36.13 89 GLN C C 1
ATOM 4539 O O . GLN C 1 92 ? -13.877 51.908 12.947 1.00 36.54 89 GLN C O 1
ATOM 4545 N N . LEU C 1 93 ? -13.627 50.505 14.672 1.00 35.62 90 LEU C N 1
ATOM 4546 C CA . LEU C 1 93 ? -12.211 50.223 14.400 1.00 35.23 90 LEU C CA 1
ATOM 4547 C C . LEU C 1 93 ? -12.016 49.077 13.412 1.00 36.01 90 LEU C C 1
ATOM 4548 O O . LEU C 1 93 ? -12.608 48.009 13.572 1.00 35.93 90 LEU C O 1
ATOM 4553 N N . GLN C 1 94 ? -11.161 49.287 12.414 1.00 35.92 91 GLN C N 1
ATOM 4554 C CA . GLN C 1 94 ? -10.866 48.224 11.471 1.00 36.65 91 GLN C CA 1
ATOM 4555 C C . GLN C 1 94 ? -9.587 47.522 11.918 1.00 35.76 91 GLN C C 1
ATOM 4556 O O . GLN C 1 94 ? -8.982 47.886 12.935 1.00 34.38 91 GLN C O 1
ATOM 4562 N N . ALA C 1 95 ? -9.190 46.508 11.162 1.00 34.97 92 ALA C N 1
ATOM 4563 C CA . ALA C 1 95 ? -8.010 45.725 11.477 1.00 34.43 92 ALA C CA 1
ATOM 4564 C C . ALA C 1 95 ? -6.772 46.561 11.783 1.00 33.39 92 ALA C C 1
ATOM 4565 O O . ALA C 1 95 ? -6.116 46.319 12.799 1.00 33.39 92 ALA C O 1
ATOM 4567 N N A GLU C 1 96 ? -6.466 47.545 10.937 0.50 32.86 93 GLU C N 1
ATOM 4568 N N B GLU C 1 96 ? -6.471 47.549 10.936 0.50 32.88 93 GLU C N 1
ATOM 4569 C CA A GLU C 1 96 ? -5.300 48.413 11.161 0.50 31.95 93 GLU C CA 1
ATOM 4570 C CA B GLU C 1 96 ? -5.303 48.428 11.143 0.50 31.92 93 GLU C CA 1
ATOM 4571 C C A GLU C 1 96 ? -5.315 49.115 12.526 0.50 30.54 93 GLU C C 1
ATOM 4572 C C B GLU C 1 96 ? -5.309 49.159 12.498 0.50 30.55 93 GLU C C 1
ATOM 4573 O O A GLU C 1 96 ? -4.291 49.199 13.197 0.50 29.91 93 GLU C O 1
ATOM 4574 O O B GLU C 1 96 ? -4.272 49.292 13.141 0.50 29.87 93 GLU C O 1
ATOM 4585 N N . HIS C 1 97 ? -6.476 49.619 12.931 1.00 29.78 94 HIS C N 1
ATOM 4586 C CA . HIS C 1 97 ? -6.589 50.309 14.212 1.00 27.93 94 HIS C CA 1
ATOM 4587 C C . HIS C 1 97 ? -6.429 49.379 15.399 1.00 26.71 94 HIS C C 1
ATOM 4588 O O . HIS C 1 97 ? -5.758 49.746 16.371 1.00 25.83 94 HIS C O 1
ATOM 4595 N N . LEU C 1 98 ? -7.060 48.201 15.320 1.00 26.00 95 LEU C N 1
ATOM 4596 C CA . LEU C 1 98 ? -6.900 47.163 16.341 1.00 26.52 95 LEU C CA 1
ATOM 4597 C C . LEU C 1 98 ? -5.464 46.679 16.479 1.00 25.95 95 LEU C C 1
ATOM 4598 O O . LEU C 1 98 ? -4.990 46.494 17.587 1.00 25.99 95 LEU C O 1
ATOM 4603 N N . GLN C 1 99 ? -4.772 46.462 15.360 1.00 26.44 96 GLN C N 1
ATOM 4604 C CA . GLN C 1 99 ? -3.340 46.083 15.425 1.00 26.24 96 GLN C CA 1
ATOM 4605 C C . GLN C 1 99 ? -2.520 47.128 16.130 1.00 24.75 96 GLN C C 1
ATOM 4606 O O . GLN C 1 99 ? -1.635 46.798 16.930 1.00 24.08 96 GLN C O 1
ATOM 4612 N N . TYR C 1 100 ? -2.783 48.395 15.822 1.00 24.31 97 TYR C N 1
ATOM 4613 C CA . TYR C 1 100 ? -2.074 49.472 16.496 1.00 23.16 97 TYR C CA 1
ATOM 4614 C C . TYR C 1 100 ? -2.282 49.450 18.006 1.00 22.34 97 TYR C C 1
ATOM 4615 O O . TYR C 1 100 ? -1.315 49.458 18.748 1.00 20.58 97 TYR C O 1
ATOM 4624 N N . LEU C 1 101 ? -3.547 49.467 18.447 1.00 21.58 98 LEU C N 1
ATOM 4625 C CA . LEU C 1 101 ? -3.848 49.458 19.884 1.00 21.26 98 LEU C CA 1
ATOM 4626 C C . LEU C 1 101 ? -3.251 48.224 20.596 1.00 21.83 98 LEU C C 1
ATOM 4627 O O . LEU C 1 101 ? -2.663 48.384 21.668 1.00 21.92 98 LEU C O 1
ATOM 4632 N N . GLU C 1 102 ? -3.346 47.050 19.961 1.00 22.23 99 GLU C N 1
ATOM 4633 C CA . GLU C 1 102 ? -2.778 45.785 20.455 1.00 24.98 99 GLU C CA 1
ATOM 4634 C C . GLU C 1 102 ? -1.274 45.890 20.637 1.00 24.35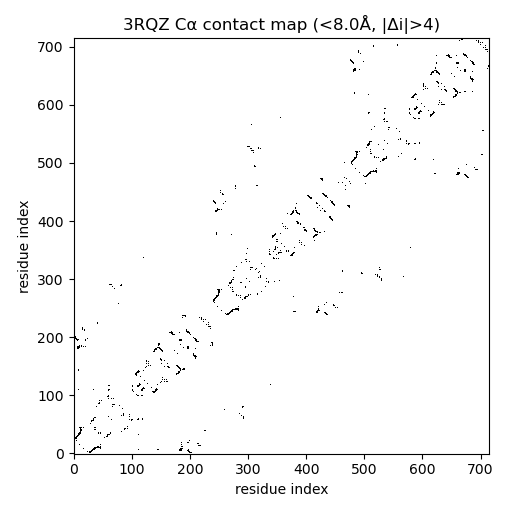 99 GLU C C 1
ATOM 4635 O O . GLU C 1 102 ? -0.693 45.192 21.459 1.00 24.40 99 GLU C O 1
ATOM 4641 N N . SER C 1 103 ? -0.640 46.751 19.841 1.00 24.16 100 SER C N 1
ATOM 4642 C CA . SER C 1 103 ? 0.819 46.827 19.851 1.00 23.30 100 SER C CA 1
ATOM 4643 C C . SER C 1 103 ? 1.355 47.663 21.020 1.00 22.97 100 SER C C 1
ATOM 4644 O O . SER C 1 103 ? 2.536 47.547 21.365 1.00 23.68 100 SER C O 1
ATOM 4647 N N . LEU C 1 104 ? 0.508 48.506 21.609 1.00 21.79 101 LEU C N 1
ATOM 4648 C CA . LEU C 1 104 ? 0.981 49.473 22.576 1.00 21.34 101 LEU C CA 1
ATOM 4649 C C . LEU C 1 104 ? 1.441 48.852 23.870 1.00 21.34 101 LEU C C 1
ATOM 4650 O O . LEU C 1 104 ? 0.830 47.884 24.363 1.00 21.29 101 LEU C O 1
ATOM 4655 N N . PRO C 1 105 ? 2.530 49.395 24.410 1.00 21.15 102 PRO C N 1
ATOM 4656 C CA . PRO C 1 105 ? 3.008 49.036 25.736 1.00 21.68 102 PRO C CA 1
ATOM 4657 C C . PRO C 1 105 ? 2.135 49.675 26.828 1.00 21.82 102 PRO C C 1
ATOM 4658 O O . PRO C 1 105 ? 1.474 50.670 26.561 1.00 21.41 102 PRO C O 1
ATOM 4662 N N . ASN C 1 106 ? 2.122 49.125 28.039 1.00 22.85 103 ASN C N 1
ATOM 4663 C CA . ASN C 1 106 ? 1.408 49.838 29.133 1.00 24.19 103 ASN C CA 1
ATOM 4664 C C . ASN C 1 106 ? 2.282 50.849 29.897 1.00 23.98 103 ASN C C 1
ATOM 4665 O O . ASN C 1 106 ? 1.789 51.594 30.757 1.00 24.09 103 ASN C O 1
ATOM 4670 N N . ARG C 1 107 ? 3.578 50.871 29.588 1.00 23.67 104 ARG C N 1
ATOM 4671 C CA . ARG C 1 107 ? 4.498 51.782 30.285 1.00 24.58 104 ARG C CA 1
ATOM 4672 C C . ARG C 1 107 ? 5.690 52.133 29.411 1.00 24.07 104 ARG C C 1
ATOM 4673 O O . ARG C 1 107 ? 6.176 51.293 28.681 1.00 24.08 104 ARG C O 1
ATOM 4689 N N . ILE C 1 109 ? 9.611 54.022 29.679 1.00 25.47 106 ILE C N 1
ATOM 4690 C CA . ILE C 1 109 ? 10.655 54.612 30.496 1.00 28.09 106 ILE C CA 1
ATOM 4691 C C . ILE C 1 109 ? 11.757 55.153 29.569 1.00 29.53 106 ILE C C 1
ATOM 4692 O O . ILE C 1 109 ? 12.327 54.394 28.771 1.00 30.30 106 ILE C O 1
ATOM 4697 N N . ASP C 1 110 ? 12.068 56.444 29.692 1.00 30.68 107 ASP C N 1
ATOM 4698 C CA . ASP C 1 110 ? 12.978 57.141 28.763 1.00 32.34 107 ASP C CA 1
ATOM 4699 C C . ASP C 1 110 ? 13.672 58.251 29.574 1.00 32.68 107 ASP C C 1
ATOM 4700 O O . ASP C 1 110 ? 13.023 59.017 30.249 1.00 32.40 107 ASP C O 1
ATOM 4705 N N . GLY C 1 111 ? 14.999 58.282 29.564 1.00 34.11 108 GLY C N 1
ATOM 4706 C CA . GLY C 1 111 ? 15.757 59.342 30.269 1.00 34.75 108 GLY C CA 1
ATOM 4707 C C . GLY C 1 111 ? 15.254 59.533 31.690 1.00 35.03 108 GLY C C 1
ATOM 4708 O O . GLY C 1 111 ? 15.299 58.612 32.501 1.00 35.25 108 GLY C O 1
ATOM 4709 N N . ASP C 1 112 ? 14.693 60.705 31.976 1.00 34.62 109 ASP C N 1
ATOM 4710 C CA . ASP C 1 112 ? 14.261 61.011 33.341 1.00 34.20 109 ASP C CA 1
ATOM 4711 C C . ASP C 1 112 ? 12.759 60.856 33.612 1.00 32.66 109 ASP C C 1
ATOM 4712 O O . ASP C 1 112 ? 12.233 61.411 34.585 1.00 32.70 109 ASP C O 1
ATOM 4717 N N . TRP C 1 113 ? 12.061 60.084 32.784 1.00 30.84 110 TRP C N 1
ATOM 4718 C CA . TRP C 1 113 ? 10.614 60.017 32.934 1.00 28.15 110 TRP C CA 1
ATOM 4719 C C . TRP C 1 113 ? 10.073 58.623 32.755 1.00 26.89 110 TRP C C 1
ATOM 4720 O O . TRP C 1 113 ? 10.594 57.856 31.972 1.00 26.42 110 TRP C O 1
ATOM 4731 N N . THR C 1 114 ? 9.011 58.325 33.497 1.00 25.88 111 THR C N 1
ATOM 4732 C CA . THR C 1 114 ? 8.217 57.116 33.340 1.00 24.97 111 THR C CA 1
ATOM 4733 C C . THR C 1 114 ? 6.849 57.611 32.873 1.00 24.28 111 THR C C 1
ATOM 4734 O O . THR C 1 114 ? 6.410 58.684 33.290 1.00 24.29 111 THR C O 1
ATOM 4738 N N . VAL C 1 115 ? 6.201 56.875 31.969 1.00 22.91 112 VAL C N 1
ATOM 4739 C CA . VAL C 1 115 ? 4.891 57.291 31.466 1.00 22.67 112 VAL C CA 1
ATOM 4740 C C . VAL C 1 115 ? 3.944 56.122 31.453 1.00 21.78 112 VAL C C 1
ATOM 4741 O O . VAL C 1 115 ? 4.293 55.079 30.905 1.00 21.88 112 VAL C O 1
ATOM 4745 N N . VAL C 1 116 ? 2.761 56.298 32.064 1.00 21.94 113 VAL C N 1
ATOM 4746 C CA . VAL C 1 116 ? 1.705 55.293 32.125 1.00 21.59 113 VAL C CA 1
ATOM 4747 C C . VAL C 1 116 ? 0.359 55.970 32.026 1.00 21.65 113 VAL C C 1
ATOM 4748 O O . VAL C 1 116 ? 0.228 57.175 32.255 1.00 22.80 113 VAL C O 1
ATOM 4752 N N . HIS C 1 117 ? -0.668 55.200 31.720 1.00 21.70 114 HIS C N 1
ATOM 4753 C CA . HIS C 1 117 ? -2.016 55.734 31.725 1.00 21.29 114 HIS C CA 1
ATOM 4754 C C . HIS C 1 117 ? -2.521 56.030 33.136 1.00 22.79 114 HIS C C 1
ATOM 4755 O O . HIS C 1 117 ? -3.010 57.116 33.399 1.00 23.92 114 HIS C O 1
ATOM 4762 N N . GLY C 1 118 ? -2.428 55.045 34.033 1.00 23.72 115 GLY C N 1
ATOM 4763 C CA . GLY C 1 118 ? -3.073 55.142 35.338 1.00 25.10 115 GLY C CA 1
ATOM 4764 C C . GLY C 1 118 ? -2.082 55.456 36.437 1.00 25.66 115 GLY C C 1
ATOM 4765 O O . GLY C 1 118 ? -1.994 56.620 36.885 1.00 26.36 115 GLY C O 1
ATOM 4766 N N . SER C 1 119 ? -1.355 54.430 36.876 1.00 25.94 116 SER C N 1
ATOM 4767 C CA . SER C 1 119 ? -0.307 54.578 37.914 1.00 26.73 116 SER C CA 1
ATOM 4768 C C . SER C 1 119 ? 0.874 53.629 37.656 1.00 27.45 116 SER C C 1
ATOM 4769 O O . SER C 1 119 ? 0.709 52.605 36.997 1.00 26.89 116 SER C O 1
ATOM 4772 N N . PRO C 1 120 ? 2.077 53.959 38.178 1.00 28.52 117 PRO C N 1
ATOM 4773 C CA . PRO C 1 120 ? 3.178 53.016 37.964 1.00 29.87 117 PRO C CA 1
ATOM 4774 C C . PRO C 1 120 ? 3.009 51.702 38.713 1.00 30.82 117 PRO C C 1
ATOM 4775 O O . PRO C 1 120 ? 3.615 50.702 38.313 1.00 30.81 117 PRO C O 1
ATOM 4779 N N . ARG C 1 121 ? 2.163 51.676 39.748 1.00 31.88 118 ARG C N 1
ATOM 4780 C CA . ARG C 1 121 ? 1.734 50.398 40.348 1.00 32.86 118 ARG C CA 1
ATOM 4781 C C . ARG C 1 121 ? 0.820 49.569 39.448 1.00 32.88 118 ARG C C 1
ATOM 4782 O O . ARG C 1 121 ? 0.960 48.336 39.359 1.00 32.99 118 ARG C O 1
ATOM 4790 N N . HIS C 1 122 ? -0.157 50.243 38.841 1.00 31.79 119 HIS C N 1
ATOM 4791 C CA . HIS C 1 122 ? -1.171 49.579 38.020 1.00 31.06 119 HIS C CA 1
ATOM 4792 C C . HIS C 1 122 ? -1.372 50.455 36.789 1.00 28.89 119 HIS C C 1
ATOM 4793 O O . HIS C 1 122 ? -2.255 51.332 36.773 1.00 27.67 119 HIS C O 1
ATOM 4800 N N . PRO C 1 123 ? -0.514 50.248 35.759 1.00 28.08 120 PRO C N 1
ATOM 4801 C CA . PRO C 1 123 ? -0.435 51.172 34.636 1.00 26.98 120 PRO C CA 1
ATOM 4802 C C . PRO C 1 123 ? -1.747 51.438 33.929 1.00 27.04 120 PRO C C 1
ATOM 4803 O O . PRO C 1 123 ? -1.989 52.565 33.535 1.00 28.06 120 PRO C O 1
ATOM 4807 N N . ILE C 1 124 ? -2.598 50.427 33.769 1.00 26.04 121 ILE C N 1
ATOM 4808 C CA . ILE C 1 124 ? -3.835 50.600 33.001 1.00 26.52 121 ILE C CA 1
ATOM 4809 C C . ILE C 1 124 ? -4.991 51.186 33.847 1.00 26.76 121 ILE C C 1
ATOM 4810 O O . ILE C 1 124 ? -5.840 51.931 33.327 1.00 26.18 121 ILE C O 1
ATOM 4815 N N . TRP C 1 125 ? -5.006 50.855 35.140 1.00 26.65 122 TRP C N 1
ATOM 4816 C CA . TRP C 1 125 ? -6.230 50.919 35.920 1.00 27.05 122 TRP C CA 1
ATOM 4817 C C . TRP C 1 125 ? -6.273 51.903 37.096 1.00 27.67 122 TRP C C 1
ATOM 4818 O O . TRP C 1 125 ? -7.346 52.482 37.369 1.00 27.18 122 TRP C O 1
ATOM 4829 N N . GLU C 1 126 ? -5.143 52.113 37.792 1.00 27.64 123 GLU C N 1
ATOM 4830 C CA . GLU C 1 126 ? -5.186 52.870 39.048 1.00 28.09 123 GLU C CA 1
ATOM 4831 C C . GLU C 1 126 ? -5.262 54.379 38.837 1.00 27.64 123 GLU C C 1
ATOM 4832 O O . GLU C 1 126 ? -4.419 54.930 38.146 1.00 27.30 123 GLU C O 1
ATOM 4838 N N . TYR C 1 127 ? -6.259 55.037 39.444 1.00 27.81 124 TYR C N 1
ATOM 4839 C CA . TYR C 1 127 ? -6.351 56.515 39.451 1.00 27.88 124 TYR C CA 1
ATOM 4840 C C . TYR C 1 127 ? -5.468 57.104 40.538 1.00 28.68 124 TYR C C 1
ATOM 4841 O O . TYR C 1 127 ? -5.506 56.646 41.682 1.00 28.88 124 TYR C O 1
ATOM 4850 N N . ILE C 1 128 ? -4.714 58.146 40.205 1.00 30.07 125 ILE C N 1
ATOM 4851 C CA . ILE C 1 128 ? -4.024 58.943 41.247 1.00 32.03 125 ILE C CA 1
ATOM 4852 C C . ILE C 1 128 ? -4.654 60.338 41.392 1.00 33.83 125 ILE C C 1
ATOM 4853 O O . ILE C 1 128 ? -4.434 61.214 40.571 1.00 34.27 125 ILE C O 1
ATOM 4858 N N A TYR C 1 129 ? -5.375 60.532 42.485 0.50 35.88 126 TYR C N 1
ATOM 4859 N N B TYR C 1 129 ? -5.477 60.554 42.417 0.50 35.28 126 TYR C N 1
ATOM 4860 C CA A TYR C 1 129 ? -6.139 61.753 42.711 0.50 37.19 126 TYR C CA 1
ATOM 4861 C CA B TYR C 1 129 ? -6.012 61.917 42.682 0.50 35.97 126 TYR C CA 1
ATOM 4862 C C A TYR C 1 129 ? -5.742 62.433 44.017 0.50 37.87 126 TYR C C 1
ATOM 4863 C C B TYR C 1 129 ? -5.975 62.318 44.148 0.50 37.19 126 TYR C C 1
ATOM 4864 O O A TYR C 1 129 ? -6.035 63.614 44.217 0.50 38.37 126 TYR C O 1
ATOM 4865 O O B TYR C 1 129 ? -6.753 63.179 44.589 0.50 37.54 126 TYR C O 1
ATOM 4882 N N . ASN C 1 130 ? -5.081 61.687 44.906 1.00 38.04 127 ASN C N 1
ATOM 4883 C CA . ASN C 1 130 ? -4.734 62.189 46.226 1.00 38.79 127 ASN C CA 1
ATOM 4884 C C . ASN C 1 130 ? -3.327 61.822 46.715 1.00 39.08 127 ASN C C 1
ATOM 4885 O O . ASN C 1 130 ? -2.604 61.036 46.082 1.00 37.84 127 ASN C O 1
ATOM 4890 N N . ALA C 1 131 ? -2.963 62.399 47.858 1.00 40.03 128 ALA C N 1
ATOM 4891 C CA . ALA C 1 131 ? -1.643 62.215 48.436 1.00 40.40 128 ALA C CA 1
ATOM 4892 C C . ALA C 1 131 ? -1.373 60.766 48.813 1.00 40.71 128 ALA C C 1
ATOM 4893 O O . ALA C 1 131 ? -0.262 60.270 48.596 1.00 41.09 128 ALA C O 1
ATOM 4895 N N . ARG C 1 132 ? -2.384 60.094 49.371 1.00 40.09 129 ARG C N 1
ATOM 4896 C CA . ARG C 1 132 ? -2.231 58.713 49.834 1.00 40.64 129 ARG C CA 1
ATOM 4897 C C . ARG C 1 132 ? -1.814 57.781 48.674 1.00 38.96 129 ARG C C 1
ATOM 4898 O O . ARG C 1 132 ? -0.843 57.008 48.781 1.00 38.31 129 ARG C O 1
ATOM 4906 N N . ILE C 1 133 ? -2.530 57.869 47.561 1.00 37.89 130 ILE C N 1
ATOM 4907 C CA . ILE C 1 133 ? -2.223 57.010 46.419 1.00 36.55 130 ILE C CA 1
ATOM 4908 C C . ILE C 1 133 ? -0.944 57.469 45.716 1.00 36.12 130 ILE C C 1
ATOM 4909 O O . ILE C 1 133 ? -0.175 56.630 45.233 1.00 35.61 130 ILE C O 1
ATOM 4914 N N . ALA C 1 134 ? -0.705 58.784 45.664 1.00 36.04 131 ALA C N 1
ATOM 4915 C CA . ALA C 1 134 ? 0.570 59.296 45.129 1.00 36.21 131 ALA C CA 1
ATOM 4916 C C . ALA C 1 134 ? 1.742 58.700 45.919 1.00 36.57 131 ALA C C 1
ATOM 4917 O O . ALA C 1 134 ? 2.698 58.202 45.309 1.00 36.31 131 ALA C O 1
ATOM 4919 N N . ALA C 1 135 ? 1.627 58.689 47.256 1.00 36.61 132 ALA C N 1
ATOM 4920 C CA . ALA C 1 135 ? 2.675 58.157 48.138 1.00 37.40 132 ALA C CA 1
ATOM 4921 C C . ALA C 1 135 ? 2.993 56.697 47.867 1.00 37.78 132 ALA C C 1
ATOM 4922 O O . ALA C 1 135 ? 4.153 56.303 47.897 1.00 38.39 132 ALA C O 1
ATOM 4924 N N . LEU C 1 136 ? 1.967 55.897 47.581 1.00 37.47 133 LEU C N 1
ATOM 4925 C CA . LEU C 1 136 ? 2.188 54.501 47.278 1.00 37.52 133 LEU C CA 1
ATOM 4926 C C . LEU C 1 136 ? 2.837 54.342 45.913 1.00 37.10 133 LEU C C 1
ATOM 4927 O O . LEU C 1 136 ? 3.398 53.293 45.610 1.00 38.00 133 LEU C O 1
ATOM 4932 N N . ASN C 1 137 ? 2.790 55.391 45.099 1.00 36.22 134 ASN C N 1
ATOM 4933 C CA . ASN C 1 137 ? 3.303 55.291 43.736 1.00 35.12 134 ASN C CA 1
ATOM 4934 C C . ASN C 1 137 ? 4.740 55.743 43.496 1.00 35.79 134 ASN C C 1
ATOM 4935 O O . ASN C 1 137 ? 5.384 55.306 42.520 1.00 35.74 134 ASN C O 1
ATOM 4940 N N . PHE C 1 138 ? 5.243 56.600 44.382 1.00 35.94 135 PHE C N 1
ATOM 4941 C CA . PHE C 1 138 ? 6.629 57.052 44.295 1.00 37.17 135 PHE C CA 1
ATOM 4942 C C . PHE C 1 138 ? 7.682 55.911 44.357 1.00 37.99 135 PHE C C 1
ATOM 4943 O O . PHE C 1 138 ? 8.677 55.987 43.639 1.00 39.17 135 PHE C O 1
ATOM 4951 N N . PRO C 1 139 ? 7.467 54.850 45.186 1.00 38.78 136 PRO C N 1
ATOM 4952 C CA . PRO C 1 139 ? 8.401 53.703 45.126 1.00 39.10 136 PRO C CA 1
ATOM 4953 C C . PRO C 1 139 ? 8.255 52.809 43.884 1.00 38.41 136 PRO C C 1
ATOM 4954 O O . PRO C 1 139 ? 9.138 51.987 43.606 1.00 37.88 136 PRO C O 1
ATOM 4958 N N . ALA C 1 140 ? 7.168 52.976 43.133 1.00 37.35 137 ALA C N 1
ATOM 4959 C CA . ALA C 1 140 ? 6.914 52.125 41.964 1.00 36.41 137 ALA C CA 1
ATOM 4960 C C . ALA C 1 140 ? 7.464 52.675 40.629 1.00 35.80 137 ALA C C 1
ATOM 4961 O O . ALA C 1 140 ? 7.254 52.082 39.572 1.00 35.21 137 ALA C O 1
ATOM 4963 N N . PHE C 1 141 ? 8.138 53.828 40.681 1.00 35.36 138 PHE C N 1
ATOM 4964 C CA . PHE C 1 141 ? 8.969 54.284 39.572 1.00 35.01 138 PHE C CA 1
ATOM 4965 C C . PHE C 1 141 ? 10.291 54.791 40.118 1.00 35.81 138 PHE C C 1
ATOM 4966 O O . PHE C 1 141 ? 10.372 55.216 41.273 1.00 34.69 138 PHE C O 1
ATOM 4974 N N . ASP C 1 142 ? 11.338 54.712 39.310 1.00 37.29 139 ASP C N 1
ATOM 4975 C CA . ASP C 1 142 ? 12.667 55.095 39.787 1.00 38.90 139 ASP C CA 1
ATOM 4976 C C . ASP C 1 142 ? 13.338 56.167 38.940 1.00 38.16 139 ASP C C 1
ATOM 4977 O O . ASP C 1 142 ?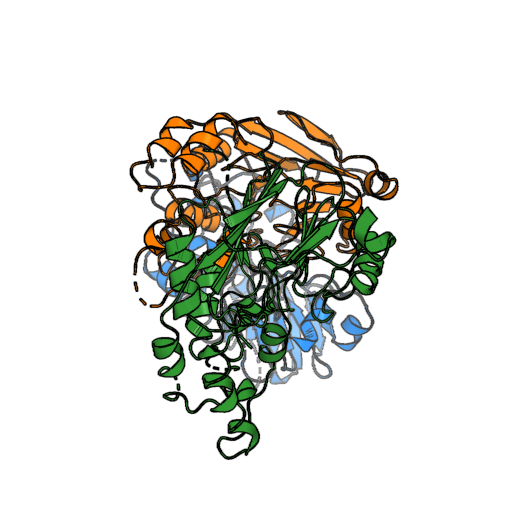 14.539 56.375 39.050 1.00 38.37 139 ASP C O 1
ATOM 4982 N N . THR C 1 143 ? 12.546 56.858 38.123 1.00 37.08 140 THR C N 1
ATOM 4983 C CA . THR C 1 143 ? 12.991 58.055 37.417 1.00 35.69 140 THR C CA 1
ATOM 4984 C C . THR C 1 143 ? 12.559 59.263 38.243 1.00 35.63 140 THR C C 1
ATOM 4985 O O . THR C 1 143 ? 11.745 59.098 39.170 1.00 35.56 140 THR C O 1
ATOM 4989 N N . PRO C 1 144 ? 13.117 60.463 37.955 1.00 35.23 141 PRO C N 1
ATOM 4990 C CA . PRO C 1 144 ? 12.639 61.658 38.668 1.00 34.93 141 PRO C CA 1
ATOM 4991 C C . PRO C 1 144 ? 11.172 61.980 38.400 1.00 33.37 141 PRO C C 1
ATOM 4992 O O . PRO C 1 144 ? 10.511 62.492 39.284 1.00 33.39 141 PRO C O 1
ATOM 4996 N N . LEU C 1 145 ? 10.671 61.672 37.201 1.00 31.67 142 LEU C N 1
ATOM 4997 C CA . LEU C 1 145 ? 9.323 62.065 36.818 1.00 29.46 142 LEU C CA 1
ATOM 4998 C C . LEU C 1 145 ? 8.482 60.873 36.407 1.00 28.78 142 LEU C C 1
ATOM 4999 O O . LEU C 1 145 ? 8.990 59.942 35.766 1.00 28.55 142 LEU C O 1
ATOM 5004 N N . CYS C 1 146 ? 7.200 60.908 36.770 1.00 27.66 143 CYS C N 1
ATOM 5005 C CA . CYS C 1 146 ? 6.213 59.986 36.204 1.00 26.67 143 CYS C CA 1
ATOM 5006 C C . CYS C 1 146 ? 5.023 60.782 35.680 1.00 26.43 143 CYS C C 1
ATOM 5007 O O . CYS C 1 146 ? 4.442 61.596 36.411 1.00 27.35 143 CYS C O 1
ATOM 5010 N N . PHE C 1 147 ? 4.690 60.601 34.411 1.00 24.98 144 PHE C N 1
ATOM 5011 C CA . PHE C 1 147 ? 3.492 61.224 33.874 1.00 24.54 144 PHE C CA 1
ATOM 5012 C C . PHE C 1 147 ? 2.359 60.184 33.839 1.00 23.68 144 PHE C C 1
ATOM 5013 O O . PHE C 1 147 ? 2.557 59.044 33.433 1.00 23.65 144 PHE C O 1
ATOM 5021 N N . VAL C 1 148 ? 1.180 60.595 34.285 1.00 24.09 145 VAL C N 1
ATOM 5022 C CA . VAL C 1 148 ? 0.003 59.730 34.339 1.00 23.60 145 VAL C CA 1
ATOM 5023 C C . VAL C 1 148 ? -1.215 60.472 33.758 1.00 23.14 145 VAL C C 1
ATOM 5024 O O . VAL C 1 148 ? -1.180 61.690 33.632 1.00 23.65 145 VAL C O 1
ATOM 5028 N N . GLY C 1 149 ? -2.272 59.735 33.408 1.00 23.35 146 GLY C N 1
ATOM 5029 C CA . GLY C 1 149 ? -3.547 60.334 32.971 1.00 23.07 146 GLY C CA 1
ATOM 5030 C C . GLY C 1 149 ? -4.722 59.747 33.752 1.00 23.62 146 GLY C C 1
ATOM 5031 O O . GLY C 1 149 ? -4.682 59.660 35.003 1.00 23.88 146 GLY C O 1
ATOM 5032 N N . HIS C 1 150 ? -5.758 59.326 33.027 1.00 23.07 147 HIS C N 1
ATOM 5033 C CA . HIS C 1 150 ? -6.824 58.466 33.563 1.00 22.89 147 HIS C CA 1
ATOM 5034 C C . HIS C 1 150 ? -7.837 59.245 34.423 1.00 23.74 147 HIS C C 1
ATOM 5035 O O . HIS C 1 150 ? -9.043 59.050 34.279 1.00 23.46 147 HIS C O 1
ATOM 5042 N N . THR C 1 151 ? -7.375 60.147 35.297 1.00 24.35 148 THR C N 1
ATOM 5043 C CA . THR C 1 151 ? -8.343 60.955 36.074 1.00 25.48 148 THR C CA 1
ATOM 5044 C C . THR C 1 151 ? -9.126 61.991 35.270 1.00 25.42 148 THR C C 1
ATOM 5045 O O . THR C 1 151 ? -10.201 62.400 35.699 1.00 26.27 148 THR C O 1
ATOM 5049 N N . HIS C 1 152 ? -8.554 62.433 34.145 1.00 26.12 149 HIS C N 1
ATOM 5050 C CA . HIS C 1 152 ? -9.072 63.533 33.301 1.00 26.34 149 HIS C CA 1
ATOM 5051 C C . HIS C 1 152 ? -8.989 64.911 33.975 1.00 27.29 149 HIS C C 1
ATOM 5052 O O . HIS C 1 152 ? -9.723 65.839 33.621 1.00 28.30 149 HIS C O 1
ATOM 5059 N N . VAL C 1 153 ? -8.090 65.044 34.938 1.00 27.59 150 VAL C N 1
ATOM 5060 C CA . VAL C 1 153 ? -7.935 66.258 35.709 1.00 27.77 150 VAL C CA 1
ATOM 5061 C C . VAL C 1 153 ? -6.432 66.533 35.796 1.00 27.22 150 VAL C C 1
ATOM 5062 O O . VAL C 1 153 ? -5.662 65.658 36.240 1.00 26.31 150 VAL C O 1
ATOM 5066 N N . PRO C 1 154 ? -5.987 67.749 35.402 1.00 27.98 151 PRO C N 1
ATOM 5067 C CA . PRO C 1 154 ? -4.553 67.997 35.500 1.00 28.39 151 PRO C CA 1
ATOM 5068 C C . PRO C 1 154 ? -4.059 68.047 36.951 1.00 29.23 151 PRO C C 1
ATOM 5069 O O . PRO C 1 154 ? -4.833 68.380 37.873 1.00 30.14 151 PRO C O 1
ATOM 5073 N N . LEU C 1 155 ? -2.783 67.750 37.160 1.00 29.77 152 LEU C N 1
ATOM 5074 C CA . LEU C 1 155 ? -2.305 67.509 38.521 1.00 31.09 152 LEU C CA 1
ATOM 5075 C C . LEU C 1 155 ? -0.802 67.501 38.580 1.00 31.12 152 LEU C C 1
ATOM 5076 O O . LEU C 1 155 ? -0.165 67.005 37.664 1.00 30.94 152 LEU C O 1
ATOM 5081 N N . TYR C 1 156 ? -0.239 68.026 39.674 1.00 32.39 153 TYR C N 1
ATOM 5082 C CA . TYR C 1 156 ? 1.139 67.711 40.021 1.00 33.05 153 TYR C CA 1
ATOM 5083 C C . TYR C 1 156 ? 1.325 67.544 41.522 1.00 33.96 153 TYR C C 1
ATOM 5084 O O . TYR C 1 156 ? 0.605 68.160 42.321 1.00 33.71 153 TYR C O 1
ATOM 5093 N N . ILE C 1 157 ? 2.294 66.713 41.893 1.00 34.33 154 ILE C N 1
ATOM 5094 C CA . ILE C 1 157 ? 2.662 66.539 43.298 1.00 35.62 154 ILE C CA 1
ATOM 5095 C C . ILE C 1 157 ? 4.119 66.076 43.451 1.00 36.50 154 ILE C C 1
ATOM 5096 O O . ILE C 1 157 ? 4.600 65.267 42.641 1.00 35.10 154 ILE C O 1
ATOM 5101 N N . ARG C 1 158 ? 4.799 66.616 44.477 1.00 38.04 155 ARG C N 1
ATOM 5102 C CA . ARG C 1 158 ? 6.184 66.253 44.805 1.00 40.56 155 ARG C CA 1
ATOM 5103 C C . ARG C 1 158 ? 6.235 65.071 45.761 1.00 41.41 155 ARG C C 1
ATOM 5104 O O . ARG C 1 158 ? 5.335 64.904 46.598 1.00 41.30 155 ARG C O 1
ATOM 5112 N N . GLU C 1 159 ? 7.326 64.307 45.681 1.00 42.32 156 GLU C N 1
ATOM 5113 C CA . GLU C 1 159 ? 7.535 63.167 46.570 1.00 43.99 156 GLU C CA 1
ATOM 5114 C C . GLU C 1 159 ? 7.322 63.520 48.048 1.00 44.91 156 GLU C C 1
ATOM 5115 O O . GLU C 1 159 ? 6.561 62.843 48.743 1.00 45.07 156 GLU C O 1
ATOM 5121 N N . ASP C 1 160 ? 7.970 64.587 48.508 1.00 45.78 157 ASP C N 1
ATOM 5122 C CA . ASP C 1 160 ? 7.873 64.996 49.914 1.00 47.27 157 ASP C CA 1
ATOM 5123 C C . ASP C 1 160 ? 6.446 65.391 50.308 1.00 47.28 157 ASP C C 1
ATOM 5124 O O . ASP C 1 160 ? 6.021 65.102 51.418 1.00 48.26 157 ASP C O 1
ATOM 5129 N N . GLU C 1 161 ? 5.717 66.044 49.405 1.00 46.66 158 GLU C N 1
ATOM 5130 C CA . GLU C 1 161 ? 4.313 66.394 49.652 1.00 46.77 158 GLU C CA 1
ATOM 5131 C C . GLU C 1 161 ? 3.433 65.153 49.855 1.00 47.10 158 GLU C C 1
ATOM 5132 O O . GLU C 1 161 ? 2.689 65.059 50.848 1.00 46.90 158 GLU C O 1
ATOM 5138 N N . ALA C 1 162 ? 3.519 64.209 48.914 1.00 46.86 159 ALA C N 1
ATOM 5139 C CA . ALA C 1 162 ? 2.691 63.001 48.978 1.00 47.63 159 ALA C CA 1
ATOM 5140 C C . ALA C 1 162 ? 2.959 62.208 50.256 1.00 48.73 159 ALA C C 1
ATOM 5141 O O . ALA C 1 162 ? 2.024 61.772 50.935 1.00 48.54 159 ALA C O 1
ATOM 5143 N N . LEU C 1 163 ? 4.238 62.055 50.587 1.00 50.01 160 LEU C N 1
ATOM 5144 C CA . LEU C 1 163 ? 4.654 61.353 51.807 1.00 51.77 160 LEU C CA 1
ATOM 5145 C C . LEU C 1 163 ? 4.291 62.100 53.102 1.00 52.60 160 LEU C C 1
ATOM 5146 O O . LEU C 1 163 ? 4.260 61.493 54.184 1.00 53.09 160 LEU C O 1
ATOM 5151 N N . SER C 1 164 ? 4.013 63.397 52.987 1.00 52.88 161 SER C N 1
ATOM 5152 C CA . SER C 1 164 ? 3.550 64.206 54.120 1.00 54.11 161 SER C CA 1
ATOM 5153 C C . SER C 1 164 ? 2.043 64.459 54.096 1.00 53.70 161 SER C C 1
ATOM 5154 O O . SER C 1 164 ? 1.537 65.284 54.848 1.00 53.91 161 SER C O 1
ATOM 5157 N N . ASN C 1 165 ? 1.335 63.744 53.226 1.00 53.12 162 ASN C N 1
ATOM 5158 C CA . ASN C 1 165 ? -0.118 63.900 53.047 1.00 52.54 162 ASN C CA 1
ATOM 5159 C C . ASN C 1 165 ? -0.588 65.320 52.692 1.00 51.59 162 ASN C C 1
ATOM 5160 O O . ASN C 1 165 ? -1.686 65.753 53.058 1.00 51.49 162 ASN C O 1
ATOM 5165 N N . VAL C 1 166 ? 0.259 66.040 51.969 1.00 50.40 163 VAL C N 1
ATOM 5166 C CA . VAL C 1 166 ? -0.115 67.338 51.417 1.00 49.04 163 VAL C CA 1
ATOM 5167 C C . VAL C 1 166 ? -0.855 67.095 50.105 1.00 47.58 163 VAL C C 1
ATOM 5168 O O . VAL C 1 166 ? -0.375 66.358 49.238 1.00 47.12 163 VAL C O 1
ATOM 5172 N N . ALA C 1 167 ? -2.027 67.711 49.980 1.00 46.24 164 ALA C N 1
ATOM 5173 C CA . ALA C 1 167 ? -2.905 67.527 48.830 1.00 44.71 164 ALA C CA 1
ATOM 5174 C C . ALA C 1 167 ? -2.200 67.808 47.496 1.00 43.54 164 ALA C C 1
ATOM 5175 O O . ALA C 1 167 ? -1.365 68.712 47.405 1.00 43.96 164 ALA C O 1
ATOM 5177 N N . PRO C 1 168 ? -2.518 67.030 46.451 1.00 42.01 165 PRO C N 1
ATOM 5178 C CA . PRO C 1 168 ? -1.923 67.396 45.167 1.00 41.13 165 PRO C CA 1
ATOM 5179 C C . PRO C 1 168 ? -2.402 68.746 44.645 1.00 40.51 165 PRO C C 1
ATOM 5180 O O . PRO C 1 168 ? -3.456 69.244 45.053 1.00 40.03 165 PRO C O 1
ATOM 5184 N N . HIS C 1 169 ? -1.614 69.323 43.746 1.00 39.47 166 HIS C N 1
ATOM 5185 C CA . HIS C 1 169 ? -1.916 70.631 43.189 1.00 39.20 166 HIS C CA 1
ATOM 5186 C C . HIS C 1 169 ? -2.728 70.486 41.925 1.00 38.30 166 HIS C C 1
ATOM 5187 O O . HIS C 1 169 ? -2.415 69.644 41.093 1.00 37.45 166 HIS C O 1
ATOM 5194 N N . HIS C 1 170 ? -3.760 71.310 41.780 1.00 37.78 167 HIS C N 1
ATOM 5195 C CA . HIS C 1 170 ? -4.496 71.389 40.522 1.00 37.82 167 HIS C CA 1
ATOM 5196 C C . HIS C 1 170 ? -4.021 72.641 39.775 1.00 37.61 167 HIS C C 1
ATOM 5197 O O . HIS C 1 170 ? -4.316 73.752 40.193 1.00 37.36 167 HIS C O 1
ATOM 5204 N N . PRO C 1 171 ? -3.267 72.457 38.677 1.00 37.10 168 PRO C N 1
ATOM 5205 C CA . PRO C 1 171 ? -2.708 73.617 37.991 1.00 37.92 168 PRO C CA 1
ATOM 5206 C C . PRO C 1 171 ? -3.771 74.423 37.254 1.00 38.40 168 PRO C C 1
ATOM 5207 O O . PRO C 1 171 ? -4.773 73.881 36.787 1.00 38.59 168 PRO C O 1
ATOM 5211 N N . ASN C 1 172 ? -3.543 75.720 37.187 1.00 39.46 169 ASN C N 1
ATOM 5212 C CA . ASN C 1 172 ? -4.359 76.607 36.391 1.00 40.18 169 ASN C CA 1
ATOM 5213 C C . ASN C 1 172 ? -3.862 76.644 34.960 1.00 39.51 169 ASN C C 1
ATOM 5214 O O . ASN C 1 172 ? -2.786 76.127 34.650 1.00 39.16 169 ASN C O 1
ATOM 5219 N N . ASP C 1 173 ? -4.660 77.242 34.085 1.00 39.66 170 ASP C N 1
ATOM 5220 C CA . ASP C 1 173 ? -4.274 77.398 32.691 1.00 39.23 170 ASP C CA 1
ATOM 5221 C C . ASP C 1 173 ? -3.079 78.352 32.611 1.00 38.99 170 ASP C C 1
ATOM 5222 O O . ASP C 1 173 ? -3.115 79.443 33.153 1.00 39.00 170 ASP C O 1
ATOM 5227 N N . GLY C 1 174 ? -2.021 77.903 31.955 1.00 37.56 171 GLY C N 1
ATOM 5228 C CA . GLY C 1 174 ? -0.811 78.690 31.811 1.00 38.16 171 GLY C CA 1
ATOM 5229 C C . GLY C 1 174 ? 0.178 78.475 32.926 1.00 37.91 171 GLY C C 1
ATOM 5230 O O . GLY C 1 174 ? 1.274 79.013 32.865 1.00 38.36 171 GLY C O 1
ATOM 5231 N N . GLU C 1 175 ? -0.185 77.671 33.933 1.00 37.65 172 GLU C N 1
ATOM 5232 C CA . GLU C 1 175 ? 0.701 77.474 35.086 1.00 37.57 172 GLU C CA 1
ATOM 5233 C C . GLU C 1 175 ? 1.992 76.734 34.716 1.00 36.47 172 GLU C C 1
ATOM 5234 O O . GLU C 1 175 ? 1.964 75.692 34.035 1.00 34.81 172 GLU C O 1
ATOM 5240 N N . VAL C 1 176 ? 3.114 77.292 35.170 1.00 35.51 173 VAL C N 1
ATOM 5241 C CA . VAL C 1 176 ? 4.429 76.751 34.849 1.00 35.67 173 VAL C CA 1
ATOM 5242 C C . VAL C 1 176 ? 5.009 76.073 36.073 1.00 36.17 173 VAL C C 1
ATOM 5243 O O . VAL C 1 176 ? 5.040 76.654 37.136 1.00 35.80 173 VAL C O 1
ATOM 5247 N N . LEU C 1 177 ? 5.499 74.851 35.910 1.00 35.93 174 LEU C N 1
ATOM 5248 C CA . LEU C 1 177 ? 6.035 74.107 37.038 1.00 37.06 174 LEU C CA 1
ATOM 5249 C C . LEU C 1 177 ? 7.513 73.810 36.815 1.00 37.57 174 LEU C C 1
ATOM 5250 O O . LEU C 1 177 ? 7.889 73.196 35.804 1.00 36.99 174 LEU C O 1
ATOM 5255 N N . ASP C 1 178 ? 8.325 74.230 37.779 1.00 38.32 175 ASP C N 1
ATOM 5256 C CA . ASP C 1 178 ? 9.766 73.978 37.792 1.00 40.27 175 ASP C CA 1
ATOM 5257 C C . ASP C 1 178 ? 10.026 72.561 38.342 1.00 40.77 175 ASP C C 1
ATOM 5258 O O . ASP C 1 178 ? 9.729 72.286 39.499 1.00 41.38 175 ASP C O 1
ATOM 5263 N N . VAL C 1 179 ? 10.572 71.666 37.518 1.00 41.14 176 VAL C N 1
ATOM 5264 C CA . VAL C 1 179 ? 10.822 70.281 37.955 1.00 41.65 176 VAL C CA 1
ATOM 5265 C C . VAL C 1 179 ? 12.324 69.955 38.116 1.00 43.36 176 VAL C C 1
ATOM 5266 O O . VAL C 1 179 ? 12.745 68.808 37.926 1.00 43.96 176 VAL C O 1
ATOM 5270 N N . SER C 1 180 ? 13.120 70.957 38.483 1.00 44.38 177 SER C N 1
ATOM 5271 C CA . SER C 1 180 ? 14.565 70.794 38.574 1.00 45.68 177 SER C CA 1
ATOM 5272 C C . SER C 1 180 ? 15.042 70.047 39.831 1.00 46.94 177 SER C C 1
ATOM 5273 O O . SER C 1 180 ? 16.175 69.547 39.860 1.00 47.75 177 SER C O 1
ATOM 5276 N N . SER C 1 181 ? 14.187 69.960 40.850 1.00 46.84 178 SER C N 1
ATOM 5277 C CA . SER C 1 181 ? 14.577 69.390 42.137 1.00 47.74 178 SER C CA 1
ATOM 5278 C C . SER C 1 181 ? 13.491 68.457 42.714 1.00 47.23 178 SER C C 1
ATOM 5279 O O . SER C 1 181 ? 12.325 68.835 42.838 1.00 47.28 178 SER C O 1
ATOM 5282 N N . GLY C 1 182 ? 13.878 67.229 43.044 1.00 46.18 179 GLY C N 1
ATOM 5283 C CA . GLY C 1 182 ? 12.937 66.284 43.640 1.00 44.49 179 GLY C CA 1
ATOM 5284 C C . GLY C 1 182 ? 12.149 65.547 42.579 1.00 42.98 179 GLY C C 1
ATOM 5285 O O . GLY C 1 182 ? 12.329 65.779 41.381 1.00 43.10 179 GLY C O 1
ATOM 5286 N N . ARG C 1 183 ? 11.257 64.668 43.034 1.00 41.14 180 ARG C N 1
ATOM 5287 C CA . ARG C 1 183 ? 10.533 63.767 42.167 1.00 39.13 180 ARG C CA 1
ATOM 5288 C C . ARG C 1 183 ? 9.063 64.172 42.130 1.00 37.33 180 ARG C C 1
ATOM 5289 O O . ARG C 1 183 ? 8.531 64.640 43.134 1.00 36.83 180 ARG C O 1
ATOM 5297 N N . TYR C 1 184 ? 8.437 64.009 40.963 1.00 35.66 181 TYR C N 1
ATOM 5298 C CA . TYR C 1 184 ? 7.057 64.454 40.709 1.00 34.02 181 TYR C CA 1
ATOM 5299 C C . TYR C 1 184 ? 6.231 63.397 39.994 1.00 32.62 181 TYR C C 1
ATOM 5300 O O . TYR C 1 184 ? 6.749 62.633 39.158 1.00 31.40 181 TYR C O 1
ATOM 5309 N N . ILE C 1 185 ? 4.940 63.383 40.318 1.00 31.26 182 ILE C N 1
ATOM 5310 C CA . ILE C 1 185 ? 3.923 62.773 39.480 1.00 30.02 182 ILE C CA 1
ATOM 5311 C C . ILE C 1 185 ? 3.137 63.929 38.859 1.00 29.17 182 ILE C C 1
ATOM 5312 O O . ILE C 1 185 ? 2.735 64.850 39.555 1.00 29.92 182 ILE C O 1
ATOM 5317 N N . ILE C 1 186 ? 2.945 63.876 37.544 1.00 28.04 183 ILE C N 1
ATOM 5318 C CA . ILE C 1 186 ? 2.307 64.945 36.780 1.00 26.64 183 ILE C CA 1
ATOM 5319 C C . ILE C 1 186 ? 1.239 64.344 35.848 1.00 25.91 183 ILE C C 1
ATOM 5320 O O . ILE C 1 186 ? 1.485 63.326 35.191 1.00 25.68 183 ILE C O 1
ATOM 5325 N N . ASN C 1 187 ? 0.070 64.984 35.801 1.00 24.86 184 ASN C N 1
ATOM 5326 C CA . ASN C 1 187 ? -1.031 64.603 34.926 1.00 24.19 184 ASN C CA 1
ATOM 5327 C C . ASN C 1 187 ? -1.346 65.809 34.013 1.00 24.27 184 ASN C C 1
ATOM 5328 O O . ASN C 1 187 ? -1.505 66.935 34.507 1.00 25.26 184 ASN C O 1
ATOM 5333 N N . PRO C 1 188 ? -1.415 65.608 32.675 1.00 24.21 185 PRO C N 1
ATOM 5334 C CA . PRO C 1 188 ? -1.759 66.739 31.780 1.00 24.64 185 PRO C CA 1
ATOM 5335 C C . PRO C 1 188 ? -3.274 66.995 31.684 1.00 25.26 185 PRO C C 1
ATOM 5336 O O . PRO C 1 188 ? -3.698 67.909 30.968 1.00 26.08 185 PRO C O 1
ATOM 5340 N N . GLY C 1 189 ? -4.081 66.201 32.386 1.00 25.44 186 GLY C N 1
ATOM 5341 C CA . GLY C 1 189 ? -5.545 66.290 32.249 1.00 25.31 186 GLY C CA 1
ATOM 5342 C C . GLY C 1 189 ? -5.991 65.558 31.009 1.00 24.97 186 GLY C C 1
ATOM 5343 O O . GLY C 1 189 ? -5.186 64.839 30.405 1.00 26.33 186 GLY C O 1
ATOM 5344 N N . ALA C 1 190 ? -7.260 65.738 30.622 1.00 24.01 187 ALA C N 1
ATOM 5345 C CA . ALA C 1 190 ? -7.816 65.106 29.426 1.00 22.85 187 ALA C CA 1
ATOM 5346 C C . ALA C 1 190 ? -8.037 66.080 28.277 1.00 22.80 187 ALA C C 1
ATOM 5347 O O . ALA C 1 190 ? -8.574 67.211 28.438 1.00 23.48 187 ALA C O 1
ATOM 5349 N N . VAL C 1 191 ? -7.640 65.632 27.100 1.00 22.97 188 VAL C N 1
ATOM 5350 C CA . VAL C 1 191 ? -7.933 66.356 25.888 1.00 22.54 188 VAL C CA 1
ATOM 5351 C C . VAL C 1 191 ? -9.438 66.344 25.615 1.00 23.48 188 VAL C C 1
ATOM 5352 O O . VAL C 1 191 ? -10.027 67.385 25.327 1.00 24.85 188 VAL C O 1
ATOM 5356 N N . GLY C 1 192 ? -10.061 65.167 25.646 1.00 23.88 189 GLY C N 1
ATOM 5357 C CA . GLY C 1 192 ? -11.404 65.056 25.108 1.00 24.60 189 GLY C CA 1
ATOM 5358 C C . GLY C 1 192 ? -12.548 64.767 26.058 1.00 25.86 189 GLY C C 1
ATOM 5359 O O . GLY C 1 192 ? -13.689 64.598 25.616 1.00 25.70 189 GLY C O 1
ATOM 5360 N N . GLN C 1 193 ? -12.266 64.665 27.358 1.00 26.67 190 GLN C N 1
ATOM 5361 C CA . GLN C 1 193 ? -13.343 64.544 28.340 1.00 28.10 190 GLN C CA 1
ATOM 5362 C C . GLN C 1 193 ? -12.951 65.040 29.735 1.00 28.58 190 GLN C C 1
ATOM 5363 O O . GLN C 1 193 ? -12.792 64.240 30.650 1.00 27.95 190 GLN C O 1
ATOM 5369 N N . PRO C 1 194 ? -12.780 66.368 29.903 1.00 30.25 191 PRO C N 1
ATOM 5370 C CA . PRO C 1 194 ? -12.252 66.823 31.190 1.00 31.17 191 PRO C CA 1
ATOM 5371 C C . PRO C 1 194 ? -13.259 66.583 32.321 1.00 32.43 191 PRO C C 1
ATOM 5372 O O . PRO C 1 194 ? -14.474 66.622 32.077 1.00 33.02 191 PRO C O 1
ATOM 5376 N N . ARG C 1 195 ? -12.764 66.311 33.532 1.00 33.21 192 ARG C N 1
ATOM 5377 C CA . ARG C 1 195 ? -13.648 66.007 34.670 1.00 34.37 192 ARG C CA 1
ATOM 5378 C C . ARG C 1 195 ? -13.515 66.968 35.867 1.00 35.46 192 ARG C C 1
ATOM 5379 O O . ARG C 1 195 ? -14.047 66.692 36.957 1.00 35.03 192 ARG C O 1
ATOM 5387 N N . ASP C 1 196 ? -12.831 68.099 35.661 1.00 36.65 193 ASP C N 1
ATOM 5388 C CA . ASP C 1 196 ? -12.584 69.059 36.747 1.00 37.75 193 ASP C CA 1
ATOM 5389 C C . ASP C 1 196 ? -13.563 70.248 36.792 1.00 39.11 193 ASP C C 1
ATOM 5390 O O . ASP C 1 196 ? -13.366 71.199 37.562 1.00 39.68 193 ASP C O 1
ATOM 5395 N N . GLY C 1 197 ? -14.618 70.196 35.979 1.00 39.22 194 GLY C N 1
ATOM 5396 C CA . GLY C 1 197 ? -15.603 71.273 35.961 1.00 39.41 194 GLY C CA 1
ATOM 5397 C C . GLY C 1 197 ? -15.298 72.348 34.939 1.00 39.47 194 GLY C C 1
ATOM 5398 O O . GLY C 1 197 ? -16.064 73.315 34.794 1.00 38.55 194 GLY C O 1
ATOM 5399 N N . ASP C 1 198 ? -14.178 72.175 34.232 1.00 38.89 195 ASP C N 1
ATOM 5400 C CA . ASP C 1 198 ? -13.711 73.144 33.229 1.00 38.90 195 ASP C CA 1
ATOM 5401 C C . ASP C 1 198 ? -13.791 72.417 31.906 1.00 37.58 195 ASP C C 1
ATOM 5402 O O . ASP C 1 198 ? -13.027 71.489 31.691 1.00 36.85 195 ASP C O 1
ATOM 5407 N N . PRO C 1 199 ? -14.731 72.828 31.025 1.00 37.11 196 PRO C N 1
ATOM 5408 C CA . PRO C 1 199 ? -14.973 72.071 29.798 1.00 36.24 196 PRO C CA 1
ATOM 5409 C C . PRO C 1 199 ? -13.891 72.199 28.716 1.00 34.77 196 PRO C C 1
ATOM 5410 O O . PRO C 1 199 ? -13.979 71.536 27.678 1.00 34.63 196 PRO C O 1
ATOM 5414 N N . ARG C 1 200 ? -12.889 73.048 28.951 1.00 33.72 197 ARG C N 1
ATOM 5415 C CA . ARG C 1 200 ? -11.778 73.217 27.996 1.00 31.88 197 ARG C CA 1
ATOM 5416 C C . ARG C 1 200 ? -10.900 71.970 27.962 1.00 30.40 197 ARG C C 1
ATOM 5417 O O . ARG C 1 200 ? -10.654 71.357 29.003 1.00 30.69 197 ARG C O 1
ATOM 5425 N N . ALA C 1 201 ? -10.450 71.596 26.763 1.00 29.13 198 ALA C N 1
ATOM 5426 C CA . ALA C 1 201 ? -9.415 70.567 26.587 1.00 28.32 198 ALA C CA 1
ATOM 5427 C C . ALA C 1 201 ? -8.178 70.916 27.435 1.00 27.59 198 ALA C C 1
ATOM 5428 O O . ALA C 1 201 ? -7.826 72.093 27.601 1.00 27.96 198 ALA C O 1
ATOM 5430 N N . SER C 1 202 ? -7.542 69.893 27.994 1.00 26.92 199 SER C N 1
ATOM 5431 C CA . SER C 1 202 ? -6.350 70.075 28.814 1.00 26.43 199 SER C CA 1
ATOM 5432 C C . SER C 1 202 ? -5.143 69.340 28.199 1.00 25.79 199 SER C C 1
ATOM 5433 O O . SER C 1 202 ? -5.282 68.250 27.640 1.00 25.03 199 SER C O 1
ATOM 5436 N N . TYR C 1 203 ? -3.967 69.970 28.261 1.00 25.25 200 TYR C N 1
ATOM 5437 C CA . TYR C 1 203 ? -2.710 69.298 27.890 1.00 24.57 200 TYR C CA 1
ATOM 5438 C C . TYR C 1 203 ? -1.528 69.923 28.623 1.00 25.20 200 TYR C C 1
ATOM 5439 O O . TYR C 1 203 ? -1.693 70.906 29.338 1.00 26.10 200 TYR C O 1
ATOM 5448 N N . ALA C 1 204 ? -0.338 69.356 28.447 1.00 24.85 201 ALA C N 1
ATOM 5449 C CA . ALA C 1 204 ? 0.863 69.923 29.040 1.00 25.24 201 ALA C CA 1
ATOM 5450 C C . ALA C 1 204 ? 1.983 70.036 28.003 1.00 25.25 201 ALA C C 1
ATOM 5451 O O . ALA C 1 204 ? 1.987 69.318 27.010 1.00 24.96 201 ALA C O 1
ATOM 5453 N N . ILE C 1 205 ? 2.880 71.001 28.211 1.00 25.90 202 ILE C N 1
ATOM 5454 C CA . ILE C 1 205 ? 4.092 71.124 27.417 1.00 26.78 202 ILE C CA 1
ATOM 5455 C C . ILE C 1 205 ? 5.302 70.915 28.314 1.00 27.38 202 ILE C C 1
ATOM 5456 O O . ILE C 1 205 ? 5.454 71.608 29.342 1.00 27.62 202 ILE C O 1
ATOM 5461 N N . PHE C 1 206 ? 6.174 69.985 27.906 1.00 27.44 203 PHE C N 1
ATOM 5462 C CA . PHE C 1 206 ? 7.309 69.565 28.689 1.00 27.58 203 PHE C CA 1
ATOM 5463 C C . PHE C 1 206 ? 8.582 70.002 27.969 1.00 29.05 203 PHE C C 1
ATOM 5464 O O . PHE C 1 206 ? 8.803 69.692 26.783 1.00 28.40 203 PHE C O 1
ATOM 5472 N N . GLU C 1 207 ? 9.414 70.731 28.696 1.00 29.95 204 GLU C N 1
ATOM 5473 C CA . GLU C 1 207 ? 10.711 71.168 28.190 1.00 32.17 204 GLU C CA 1
ATOM 5474 C C . GLU C 1 207 ? 11.791 70.636 29.110 1.00 32.93 204 GLU C C 1
ATOM 5475 O O . GLU C 1 207 ? 12.222 71.352 30.021 1.00 32.95 204 GLU C O 1
ATOM 5481 N N . PRO C 1 208 ? 12.258 69.395 28.855 1.00 33.96 205 PRO C N 1
ATOM 5482 C CA . PRO C 1 208 ? 13.185 68.689 29.752 1.00 35.41 205 PRO C CA 1
ATOM 5483 C C . PRO C 1 208 ? 14.547 69.373 29.942 1.00 37.62 205 PRO C C 1
ATOM 5484 O O . PRO C 1 208 ? 15.112 69.291 31.031 1.00 38.00 205 PRO C O 1
ATOM 5488 N N . ASP C 1 209 ? 15.054 70.067 28.919 1.00 38.77 206 ASP C N 1
ATOM 5489 C CA . ASP C 1 209 ? 16.320 70.772 29.044 1.00 40.57 206 ASP C CA 1
ATOM 5490 C C . ASP C 1 209 ? 16.142 71.981 29.973 1.00 40.13 206 ASP C C 1
ATOM 5491 O O . ASP C 1 209 ? 17.048 72.333 30.727 1.00 40.59 206 ASP C O 1
ATOM 5496 N N . ALA C 1 210 ? 14.967 72.594 29.925 1.00 38.82 207 ALA C N 1
ATOM 5497 C CA . ALA C 1 210 ? 14.655 73.713 30.819 1.00 39.35 207 ALA C CA 1
ATOM 5498 C C . ALA C 1 210 ? 14.043 73.263 32.155 1.00 38.73 207 ALA C C 1
ATOM 5499 O O . ALA C 1 210 ? 13.822 74.083 33.044 1.00 38.03 207 ALA C O 1
ATOM 5501 N N . GLN C 1 211 ? 13.822 71.958 32.289 1.00 38.23 208 GLN C N 1
ATOM 5502 C CA . GLN C 1 211 ? 13.239 71.342 33.488 1.00 38.85 208 GLN C CA 1
ATOM 5503 C C . GLN C 1 211 ? 11.946 72.066 33.880 1.00 37.23 208 GLN C C 1
ATOM 5504 O O . GLN C 1 211 ? 11.774 72.536 35.016 1.00 36.82 208 GLN C O 1
ATOM 5510 N N . ARG C 1 212 ? 11.051 72.157 32.906 1.00 35.77 209 ARG C N 1
ATOM 5511 C CA . ARG C 1 212 ? 9.838 72.967 33.001 1.00 34.79 209 ARG C CA 1
ATOM 5512 C C . ARG C 1 212 ? 8.687 72.182 32.370 1.00 33.13 209 ARG C C 1
ATOM 5513 O O . ARG C 1 212 ? 8.851 71.576 31.281 1.00 32.52 209 ARG C O 1
ATOM 5521 N N . VAL C 1 213 ? 7.557 72.142 33.077 1.00 31.37 210 VAL C N 1
ATOM 5522 C CA . VAL C 1 213 ? 6.264 71.636 32.562 1.00 30.15 210 VAL C CA 1
ATOM 5523 C C . VAL C 1 213 ? 5.274 72.800 32.609 1.00 29.71 210 VAL C C 1
ATOM 5524 O O . VAL C 1 213 ? 5.154 73.453 33.645 1.00 29.40 210 VAL C O 1
ATOM 5528 N N . THR C 1 214 ? 4.604 73.090 31.493 1.00 28.91 211 THR C N 1
ATOM 5529 C CA . THR C 1 214 ? 3.577 74.137 31.465 1.00 29.28 211 THR C CA 1
ATOM 5530 C C . THR C 1 214 ? 2.212 73.520 31.151 1.00 29.30 211 THR C C 1
ATOM 5531 O O . THR C 1 214 ? 2.095 72.695 30.244 1.00 29.93 211 THR C O 1
ATOM 5535 N N . PHE C 1 215 ? 1.191 73.909 31.903 1.00 29.67 212 PHE C N 1
ATOM 5536 C CA . PHE C 1 215 ? -0.145 73.309 31.780 1.00 29.50 212 PHE C CA 1
ATOM 5537 C C . PHE C 1 215 ? -1.035 74.277 31.019 1.00 29.83 212 PHE C C 1
ATOM 5538 O O . PHE C 1 215 ? -1.036 75.509 31.314 1.00 30.11 212 PHE C O 1
ATOM 5546 N N . HIS C 1 216 ? -1.780 73.728 30.059 1.00 29.16 213 HIS C N 1
ATOM 5547 C CA . HIS C 1 216 ? -2.603 74.543 29.166 1.00 30.35 213 HIS C CA 1
ATOM 5548 C C . HIS C 1 216 ? -4.026 74.048 29.043 1.00 30.52 213 HIS C C 1
ATOM 5549 O O . HIS C 1 216 ? -4.268 72.848 29.069 1.00 30.18 213 HIS C O 1
ATOM 5556 N N . ARG C 1 217 ? -4.960 74.997 28.910 1.00 31.84 214 ARG C N 1
ATOM 5557 C CA . ARG C 1 217 ? -6.350 74.688 28.573 1.00 31.93 214 ARG C CA 1
ATOM 5558 C C . ARG C 1 217 ? -6.657 75.434 27.290 1.00 32.49 214 ARG C C 1
ATOM 5559 O O . ARG C 1 217 ? -6.248 76.600 27.136 1.00 33.15 214 ARG C O 1
ATOM 5567 N N . VAL C 1 218 ? -7.360 74.780 26.371 1.00 31.90 215 VAL C N 1
ATOM 5568 C CA . VAL C 1 218 ? -7.860 75.454 25.176 1.00 32.78 215 VAL C CA 1
ATOM 5569 C C . VAL C 1 218 ? -9.333 75.128 24.920 1.00 33.15 215 VAL C C 1
ATOM 5570 O O . VAL C 1 218 ? -9.739 73.982 24.985 1.00 31.95 215 VAL C O 1
ATOM 5574 N N . GLU C 1 219 ? -10.126 76.158 24.661 1.00 34.40 216 GLU C N 1
ATOM 5575 C CA . GLU C 1 219 ? -11.500 75.997 24.226 1.00 35.98 216 GLU C CA 1
ATOM 5576 C C . GLU C 1 219 ? -11.592 75.193 22.946 1.00 35.53 216 GLU C C 1
ATOM 5577 O O . GLU C 1 219 ? -10.718 75.277 22.091 1.00 35.65 216 GLU C O 1
ATOM 5583 N N . TYR C 1 220 ? -12.639 74.380 22.823 1.00 35.35 217 TYR C N 1
ATOM 5584 C CA . TYR C 1 220 ? -12.920 73.717 21.542 1.00 34.74 217 TYR C CA 1
ATOM 5585 C C . TYR C 1 220 ? -14.425 73.756 21.252 1.00 34.80 217 TYR C C 1
ATOM 5586 O O . TYR C 1 220 ? -15.237 74.079 22.143 1.00 34.08 217 TYR C O 1
ATOM 5595 N N . ARG C 1 221 ? -14.807 73.461 20.013 1.00 34.55 218 ARG C N 1
ATOM 5596 C CA . ARG C 1 221 ? -16.224 73.516 19.667 1.00 35.49 218 ARG C CA 1
ATOM 5597 C C . ARG C 1 221 ? -16.986 72.310 20.243 1.00 34.98 218 ARG C C 1
ATOM 5598 O O . ARG C 1 221 ? -17.229 71.326 19.548 1.00 34.79 218 ARG C O 1
ATOM 5606 N N . ILE C 1 222 ? -17.338 72.391 21.521 1.00 35.18 219 ILE C N 1
ATOM 5607 C CA . ILE C 1 222 ? -18.034 71.306 22.222 1.00 36.06 219 ILE C CA 1
ATOM 5608 C C . ILE C 1 222 ? -19.314 70.879 21.491 1.00 36.22 219 ILE C C 1
ATOM 5609 O O . ILE C 1 222 ? -19.599 69.681 21.362 1.00 36.29 219 ILE C O 1
ATOM 5614 N N . ALA C 1 223 ? -20.066 71.863 21.013 1.00 36.79 220 ALA C N 1
ATOM 5615 C CA . ALA C 1 223 ? -21.291 71.654 20.240 1.00 37.28 220 ALA C CA 1
ATOM 5616 C C . ALA C 1 223 ? -21.109 70.785 18.971 1.00 37.51 220 ALA C C 1
ATOM 5617 O O . ALA C 1 223 ? -21.991 70.000 18.625 1.00 37.59 220 ALA C O 1
ATOM 5619 N N . ASP C 1 224 ? -19.963 70.911 18.295 1.00 37.39 221 ASP C N 1
ATOM 5620 C CA . ASP C 1 224 ? -19.630 70.045 17.144 1.00 36.85 221 ASP C CA 1
ATOM 5621 C C . ASP C 1 224 ? -19.438 68.562 17.536 1.00 35.71 221 ASP C C 1
ATOM 5622 O O . ASP C 1 224 ? -19.992 67.655 16.899 1.00 34.65 221 ASP C O 1
ATOM 5627 N N . THR C 1 225 ? -18.637 68.319 18.563 1.00 34.18 222 THR C N 1
ATOM 5628 C CA . THR C 1 225 ? -18.487 66.950 19.059 1.00 33.42 222 THR C CA 1
ATOM 5629 C C . THR C 1 225 ? -19.848 66.403 19.482 1.00 33.65 222 THR C C 1
ATOM 5630 O O . THR C 1 225 ? -20.203 65.271 19.124 1.00 33.63 222 THR C O 1
ATOM 5634 N N . GLN C 1 226 ? -20.608 67.211 20.220 1.00 33.69 223 GLN C N 1
ATOM 5635 C CA . GLN C 1 226 ? -21.946 66.819 20.679 1.00 34.24 223 GLN C CA 1
ATOM 5636 C C . GLN C 1 226 ? -22.874 66.434 19.510 1.00 35.06 223 GLN C C 1
ATOM 5637 O O . GLN C 1 226 ? -23.626 65.458 19.596 1.00 35.26 223 GLN C O 1
ATOM 5643 N N . ALA C 1 227 ? -22.828 67.200 18.425 1.00 35.53 224 ALA C N 1
ATOM 5644 C CA . ALA C 1 227 ? -23.643 66.902 17.235 1.00 36.29 224 ALA C CA 1
ATOM 5645 C C . ALA C 1 227 ? -23.212 65.569 16.629 1.00 35.60 224 ALA C C 1
ATOM 5646 O O . ALA C 1 227 ? -24.044 64.763 16.205 1.00 34.42 224 ALA C O 1
ATOM 5648 N N . GLN C 1 228 ? -21.9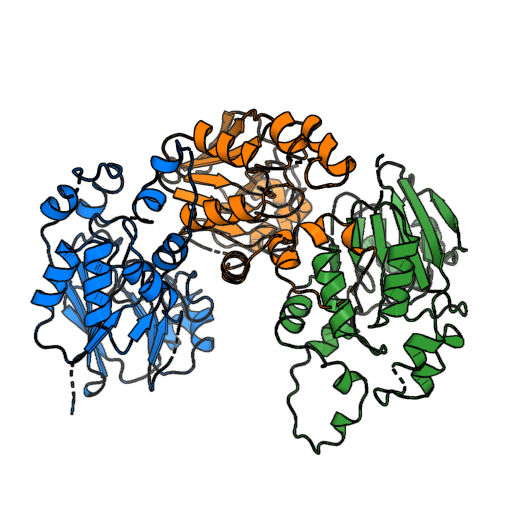01 65.347 16.597 1.00 34.55 225 GLN C N 1
ATOM 5649 C CA . GLN C 1 228 ? -21.367 64.110 16.067 1.00 34.83 225 GLN C CA 1
ATOM 5650 C C . GLN C 1 228 ? -21.779 62.933 16.954 1.00 34.75 225 GLN C C 1
ATOM 5651 O O . GLN C 1 228 ? -22.081 61.839 16.454 1.00 34.87 225 GLN C O 1
ATOM 5665 N N . ARG C 1 230 ? -24.592 62.805 18.851 1.00 37.94 227 ARG C N 1
ATOM 5666 C CA . ARG C 1 230 ? -26.023 62.616 18.607 1.00 40.37 227 ARG C CA 1
ATOM 5667 C C . ARG C 1 230 ? -26.306 61.996 17.243 1.00 41.62 227 ARG C C 1
ATOM 5668 O O . ARG C 1 230 ? -27.286 61.269 17.088 1.00 42.15 227 ARG C O 1
ATOM 5676 N N . GLU C 1 231 ? -25.470 62.297 16.256 1.00 42.25 228 GLU C N 1
ATOM 5677 C CA . GLU C 1 231 ? -25.614 61.679 14.937 1.00 44.16 228 GLU C CA 1
ATOM 5678 C C . GLU C 1 231 ? -25.330 60.152 14.975 1.00 43.65 228 GLU C C 1
ATOM 5679 O O . GLU C 1 231 ? -25.950 59.383 14.234 1.00 43.53 228 GLU C O 1
ATOM 5685 N N . ALA C 1 232 ? -24.424 59.732 15.858 1.00 42.89 229 ALA C N 1
ATOM 5686 C CA . ALA C 1 232 ? -24.107 58.309 16.060 1.00 42.87 229 ALA C CA 1
ATOM 5687 C C . ALA C 1 232 ? -25.044 57.563 17.038 1.00 43.05 229 ALA C C 1
ATOM 5688 O O . ALA C 1 232 ? -24.885 56.352 17.246 1.00 43.27 229 ALA C O 1
ATOM 5690 N N . GLY C 1 233 ? -25.991 58.287 17.647 1.00 42.50 230 GLY C N 1
ATOM 5691 C CA . GLY C 1 233 ? -26.927 57.713 18.618 1.00 41.94 230 GLY C CA 1
ATOM 5692 C C . GLY C 1 233 ? -26.340 57.431 19.989 1.00 41.25 230 GLY C C 1
ATOM 5693 O O . GLY C 1 233 ? -26.872 56.617 20.734 1.00 41.11 230 GLY C O 1
ATOM 5694 N N . LEU C 1 234 ? -25.258 58.128 20.340 1.00 40.03 231 LEU C N 1
ATOM 5695 C CA . LEU C 1 234 ? -24.593 57.926 21.635 1.00 39.00 231 LEU C CA 1
ATOM 5696 C C . LEU C 1 234 ? -25.424 58.435 22.828 1.00 40.40 231 LEU C C 1
ATOM 5697 O O . LEU C 1 234 ? -26.311 59.282 22.642 1.00 40.34 231 LEU C O 1
ATOM 5702 N N . PRO C 1 235 ? -25.195 57.879 24.041 1.00 41.19 232 PRO C N 1
ATOM 5703 C CA . PRO C 1 235 ? -26.054 58.224 25.180 1.00 42.21 232 PRO C CA 1
ATOM 5704 C C . PRO C 1 235 ? -26.062 59.716 25.487 1.00 42.61 232 PRO C C 1
ATOM 5705 O O . PRO C 1 235 ? -25.013 60.363 25.502 1.00 41.46 232 PRO C O 1
ATOM 5709 N N . GLU C 1 236 ? -27.260 60.243 25.701 1.00 43.43 233 GLU C N 1
ATOM 5710 C CA . GLU C 1 236 ? -27.439 61.647 25.950 1.00 43.88 233 GLU C CA 1
ATOM 5711 C C . GLU C 1 236 ? -26.668 62.116 27.188 1.00 43.33 233 GLU C C 1
ATOM 5712 O O . GLU C 1 236 ? -26.064 63.184 27.150 1.00 42.29 233 GLU C O 1
ATOM 5718 N N . SER C 1 237 ? -26.658 61.316 28.261 1.00 43.58 234 SER C N 1
ATOM 5719 C CA . SER C 1 237 ? -25.869 61.657 29.463 1.00 43.98 234 SER C CA 1
ATOM 5720 C C . SER C 1 237 ? -24.400 61.957 29.179 1.00 43.19 234 SER C C 1
ATOM 5721 O O . SER C 1 237 ? -23.829 62.846 29.814 1.00 43.31 234 SER C O 1
ATOM 5724 N N . LEU C 1 238 ? -23.805 61.210 28.240 1.00 42.40 235 LEU C N 1
ATOM 5725 C CA . LEU C 1 238 ? -22.410 61.409 27.821 1.00 41.83 235 LEU C CA 1
ATOM 5726 C C . LEU C 1 238 ? -22.228 62.651 26.957 1.00 40.89 235 LEU C C 1
ATOM 5727 O O . LEU C 1 238 ? -21.176 63.277 26.985 1.00 40.59 235 LEU C O 1
ATOM 5732 N N . VAL C 1 239 ? -23.248 62.979 26.168 1.00 40.52 236 VAL C N 1
ATOM 5733 C CA . VAL C 1 239 ? -23.202 64.144 25.272 1.00 39.51 236 VAL C CA 1
ATOM 5734 C C . VAL C 1 239 ? -23.185 65.435 26.111 1.00 39.58 236 VAL C C 1
ATOM 5735 O O . VAL C 1 239 ? -22.365 66.340 25.900 1.00 38.79 236 VAL C O 1
ATOM 5739 N N . THR C 1 240 ? -24.081 65.449 27.089 1.00 39.18 237 THR C N 1
ATOM 5740 C CA . THR C 1 240 ? -24.306 66.524 28.063 1.00 40.73 237 THR C CA 1
ATOM 5741 C C . THR C 1 240 ? -23.108 66.786 28.980 1.00 40.20 237 THR C C 1
ATOM 5742 O O . THR C 1 240 ? -22.816 67.938 29.320 1.00 40.03 237 THR C O 1
ATOM 5746 N N A ARG C 1 241 ? -22.427 65.708 29.343 0.50 39.74 238 ARG C N 1
ATOM 5747 N N B ARG C 1 241 ? -22.434 65.710 29.393 0.50 39.64 238 ARG C N 1
ATOM 5748 C CA A ARG C 1 241 ? -21.259 65.699 30.221 0.50 39.83 238 ARG C CA 1
ATOM 5749 C CA B ARG C 1 241 ? -21.243 65.788 30.253 0.50 39.65 238 ARG C CA 1
ATOM 5750 C C A ARG C 1 241 ? -20.086 66.578 29.756 0.50 39.62 238 ARG C C 1
ATOM 5751 C C B ARG C 1 241 ? -20.242 66.811 29.746 0.50 39.63 238 ARG C C 1
ATOM 5752 O O A ARG C 1 241 ? -19.310 67.079 30.577 0.50 39.49 238 ARG C O 1
ATOM 5753 O O B ARG C 1 241 ? -19.720 67.612 30.525 0.50 39.77 238 ARG C O 1
ATOM 5768 N N . LEU C 1 242 ? -19.953 66.746 28.441 1.00 39.82 239 LEU C N 1
ATOM 5769 C CA . LEU C 1 242 ? -18.850 67.529 27.824 1.00 39.92 239 LEU C CA 1
ATOM 5770 C C . LEU C 1 242 ? -18.986 69.023 28.017 1.00 40.72 239 LEU C C 1
ATOM 5771 O O . LEU C 1 242 ? -17.992 69.723 28.179 1.00 40.53 239 LEU C O 1
ATOM 5776 N N . ALA C 1 243 ? -20.224 69.501 27.961 1.00 41.41 240 ALA C N 1
ATOM 5777 C CA . ALA C 1 243 ? -20.535 70.905 28.180 1.00 42.26 240 ALA C CA 1
ATOM 5778 C C . ALA C 1 243 ? -20.265 71.321 29.622 1.00 42.72 240 ALA C C 1
ATOM 5779 O O . ALA C 1 243 ? -19.973 72.479 29.876 1.00 42.28 240 ALA C O 1
ATOM 5781 N N . ALA C 1 244 ? -20.362 70.382 30.564 1.00 43.33 241 ALA C N 1
ATOM 5782 C CA . ALA C 1 244 ? -20.158 70.710 31.987 1.00 44.30 241 ALA C CA 1
ATOM 5783 C C . ALA C 1 244 ? -18.713 70.465 32.443 1.00 44.51 241 ALA C C 1
ATOM 5784 O O . ALA C 1 244 ? -18.304 70.923 33.512 1.00 44.91 241 ALA C O 1
ATOM 5786 N N . GLY C 1 245 ? -17.933 69.764 31.624 1.00 44.42 242 GLY C N 1
ATOM 5787 C CA . GLY C 1 245 ? -16.616 69.312 32.041 1.00 44.67 242 GLY C CA 1
ATOM 5788 C C . GLY C 1 245 ? -16.663 68.370 33.240 1.00 45.34 242 GLY C C 1
ATOM 5789 O O . GLY C 1 245 ? -15.828 68.464 34.153 1.00 44.64 242 GLY C O 1
ATOM 5790 N N . VAL C 1 246 ? -17.652 67.469 33.248 1.00 45.76 243 VAL C N 1
ATOM 5791 C CA . VAL C 1 246 ? -17.726 66.422 34.262 1.00 47.00 243 VAL C CA 1
ATOM 5792 C C . VAL C 1 246 ? -17.747 65.036 33.611 1.00 47.31 243 VAL C C 1
ATOM 5793 O O . VAL C 1 246 ? -17.960 64.024 34.295 1.00 48.77 243 VAL C O 1
#

Foldseek 3Di:
DWKEWEAEQQAQQVQLVVQCVVVRPDGPAYAYQENQHFLFLGSVVSLVVCVVGHVDHHAYELLLVLLLDDDDDPDVVVQDRSPLGVVDDPVSSVVSVVHHQWDDAQEIGAAAALVDRHDHHDFFLQVVQVGVVSDDHQEYEYENQLFWWKDFNVCSVVRHTIDRDDAFDKDQSPDGGMYTYQGHSHQHAPQDLFGKIWMQIVVRNMITIHTGDGPLVVRLVSVVSVHDPVSSVNNVRRD/DEWEAEQQAQQVQLVVQCVVVVPDDPAYAYQENQHHLFLHSQVSLVVCVVRHVDHYAYELLLVQLLDDDPPPVVQDRSVLRVVDDPVSSVSRVPHHQWDDAQEIEAAAALVDRHDHHDQWLQSVQVRVVSDDHQEYEYEDPLFWWKDFNVCSVVRHTIDGDDAFDKDQSPDGHMYTYQGHSHQHAPQDLFGKIWDDDVVSNMITIHTGDGDLVVRLVSVVSNHDVVSSPNSVRSD/DFKEWEAEQQAQQVQLVVQCVVVRPDHPAYAYQENQHHLFLHSAVSLVVCCVGHVDHYAYAQLLVCLLPDDDDDPPPPVCPDRSNVGVVDDPVSSVSSVPHHQWDDAQEIEAAAALVDRHDHHDFFLQVVQVRVVSDDGQEYEYENQLFWWKDFNVCSVVRNTIDRDDAFDKDQSPDGHMYTYQGHSHQHAPQDLFGKIWMDRVVRNMITIHTHDGDLVVRLVSVVSVHDPVSSVRSVRRD

Organism: Sphaerobacter thermophilus (strain ATCC 49802 / DSM 20745 / KCCM 41009 / NCIMB 13125 / S 6022) (NCBI:txid479434)

Nearest PDB structures (foldseek):
  3rqz-assembly1_A  TM=1.003E+00  e=9.036E-55  Sphaerobacter thermophilus DSM 20745
  3rqz-assembly3_C  TM=9.976E-01  e=1.030E-51  Sphaerobacter thermophilus DSM 20745
  3rqz-assembly2_B  TM=9.892E-01  e=8.531E-52  Sphaerobacter thermophilus DSM 20745
  3qfo-assembly1_B  TM=7.862E-01  e=2.487E-15  Streptococcus pneumoniae R6
  1nnw-assembly1_A  TM=7.453E-01  e=2.710E-14  Pyrococcus furiosus

Sequence (715 aa):
NARILIISDVHANLVALEAVLSDAGRVDDIWSLGDIVGYGPRPRECVELVRVLAPNISVIGNHDWACIGRLSLDNPVARFASYWTTTQLQAEHLQYLESLPNRIDGDWTVVHGSPRHPIWEYIYNARRIAALNFPAFDTPLCFVGHTHVPLYIREDEALSNVAPHHPNDGEVLDVSSGRYIINPGAVGQPRDGDPRASYAIFEPDAQRVTFHRVEYRIADTQAQREAGLPESLVTTRLAAGVRILIISDVHANLVALEAVLSDAGRVDDIWSLGDIVGYGPRPRECVELVRVLAPNISVVIGNHDWACIGRLSNPVARFASYWTTTQLQAEEHLQYLEESLPNRIDGDWTVVHGSPRHPIWEYIYNARIAALNFPAFDTPLCFVGHTHVPLYIREDEALSNVAPHHPNDGEVLDVSSGRYIINPGAVGQPRDGDPRASYAIFEPDAQRVTFHRVEYRIADTQAQREAGLPESLVTRLAAGVNARILIISDVHANLVALEAVLSDAGRVDDIWSLGDIVGYGPRPRECVELVRVLAPNISVIGNHDWACIGRLSLDEFNPVARFASYWTTTQLQAEEHLQYLESLPNRIDGDWTVVHGSPRHPIWEYIYYNARIAALNFPAFDTPLCFVGHTHVPLYIREDEALSNVAPHHPNDGEVLDVSSGRYIINPGAVGQPRDGDPRASYAIFEPDAQRVTFHRVEYRIADTQAQREAGLPESLVTRRLAAGV

Solvent-accessible surface area: 27377 Å² total

B-factor: mean 34.18, std 11.01, range [17.18, 107.84]

CATH classification: 3.60.21.10